Protein AF-0000000080063759 (afdb_homodimer)

Radius of gyration: 34.46 Å; Cα contacts (8 Å, |Δi|>4): 875; chains: 2; bounding box: 159×103×120 Å

Sequence (546 aa):
MVALISFLLLSTVTAIPAPISLTTRDQATPHAPSPWDAGATTQYPIHQSCNATQRRQIEAGLNETIALADHAKAHILRWGNESTIYRKYFGNRPSFEAVGAYDIVSNGDKASVLFRCDNPDGNCENEGWAGHWRGENATSETVICDLSYSTRRSLTSMCALGYTISGSETNTFWAADLLHRLFHMPPIGQNWVEHFADGYGEVIELAAGNKSTSTRDSETLQYFALEAYAYDIAAPGVGCAGEYEESQEESEDGGDDLPENCHTHEGGEVHCTMVALISFLLLSTVTAIPAPISLTTRDQATPHAPSPWDAGATTQYPIHQSCNATQRRQIEAGLNETIALADHAKAHILRWGNESTIYRKYFGNRPSFEAVGAYDIVSNGDKASVLFRCDNPDGNCENEGWAGHWRGENATSETVICDLSYSTRRSLTSMCALGYTISGSETNTFWAADLLHRLFHMPPIGQNWVEHFADGYGEVIELAAGNKSTSTRDSETLQYFALEAYAYDIAAPGV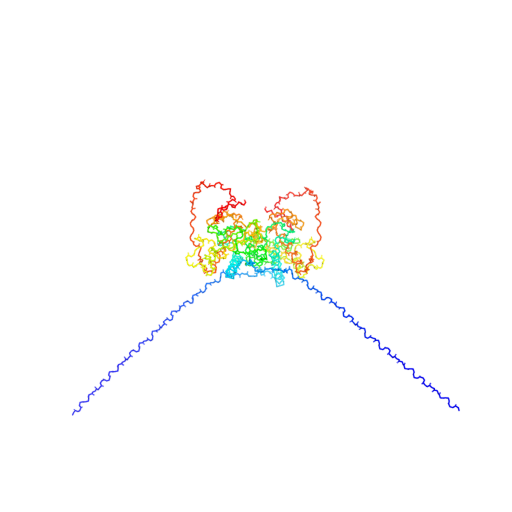GCAGEYEESQEESEDGGDDLPENCHTHEGGEVHCT

pLDDT: mean 86.19, std 22.26, range [29.95, 99.0]

InterPro domains:
  IPR024079 Metallopeptidase, catalytic domain superfamily [G3DSA:3.40.390.10] (46-230)
  IPR029482 Putative peptidase domain, HRXXH [PF13933] (8-243)
  IPR029482 Putative peptidase domain, HRXXH [cd11307] (49-226)
  IPR039124 Fungal antigen PRA1-like [PTHR39399] (3-249)

Organism: NCBI:txid656916

Secondary structure (DSSP, 8-state):
-----------------------------------TTTT---S--B-TTS-HHHHHHHHHHHHHHHHHHHHHHHHHHHHGGG-HHHHHHHTT--SHHHHHHHHHHHHS--TT-EEE-S-TTSGGGSTT--EEE-GGGSTTEEEE-HHHHHHPBPGGGTT-TT--STTS-GGGBHHHHHHHHHHHSHHHHTTTSB----HHHHHHHHHHTT-GGGGGBHHHHHHHHHHHHIIIIISTTT--------------S------TTEEE-TTS-EEE-/----------------PPP----------------TTTT---S--B-TTS-HHHHHHHHHHHHHHHHHHHHHHHHHHHHGGG-HHHHHHHTT--SHHHHHHHHHHHHS--TT-EEE-S-TTSGGGSTT--EEE-GGGSTTEEEE-HHHHHHPBPGGGTT-TT--STTS-GGGBHHHHHHHHHHHSHHHHTTTSB----HHHHHHHHHHTT-TTGGGBHHHHHHHHHHHHIIIIISTTT--------------S------TTEEE-TTS-EEE-

Structure (mmCIF, N/CA/C/O backbone):
data_AF-0000000080063759-model_v1
#
loop_
_entity.id
_entity.type
_entity.pdbx_description
1 polymer 'Major allergen Asp f 2'
#
loop_
_atom_site.group_PDB
_atom_site.id
_atom_site.type_symbol
_atom_site.label_atom_id
_atom_site.label_alt_id
_atom_site.label_comp_id
_atom_site.label_asym_id
_atom_site.label_entity_id
_atom_site.label_seq_id
_atom_site.pdbx_PDB_ins_code
_atom_site.Cartn_x
_atom_site.Cartn_y
_atom_site.Cartn_z
_atom_site.occupancy
_atom_site.B_iso_or_equiv
_atom_site.auth_seq_id
_atom_site.auth_comp_id
_atom_site.auth_asym_id
_atom_site.auth_atom_id
_atom_site.pdbx_PDB_model_num
ATOM 1 N N . MET A 1 1 ? -79.312 10.609 84.188 1 29.95 1 MET A N 1
ATOM 2 C CA . MET A 1 1 ? -79.438 10.461 82.75 1 29.95 1 MET A CA 1
ATOM 3 C C . MET A 1 1 ? -78.062 10.656 82.062 1 29.95 1 MET A C 1
ATOM 5 O O . MET A 1 1 ? -77.625 11.789 81.875 1 29.95 1 MET A O 1
ATOM 9 N N . VAL A 1 2 ? -77.062 9.805 82.438 1 39.28 2 VAL A N 1
ATOM 10 C CA . VAL A 1 2 ? -75.625 9.805 82.062 1 39.28 2 VAL A CA 1
ATOM 11 C C . VAL A 1 2 ? -75.5 9.625 80.562 1 39.28 2 VAL A C 1
ATOM 13 O O . VAL A 1 2 ? -75.938 8.641 80 1 39.28 2 VAL A O 1
ATOM 16 N N . ALA A 1 3 ? -75.375 10.734 79.812 1 36.41 3 ALA A N 1
ATOM 17 C CA . ALA A 1 3 ? -75.25 10.875 78.375 1 36.41 3 ALA A CA 1
ATOM 18 C C . ALA A 1 3 ? -74.062 10.102 77.875 1 36.41 3 ALA A C 1
ATOM 20 O O . ALA A 1 3 ? -72.938 10.312 78.312 1 36.41 3 ALA A O 1
ATOM 21 N N . LEU A 1 4 ? -74.188 8.898 77.438 1 38.56 4 LEU A N 1
ATOM 22 C CA . LEU A 1 4 ? -73.188 7.973 76.875 1 38.56 4 LEU A CA 1
ATOM 23 C C . LEU A 1 4 ? -72.625 8.531 75.562 1 38.56 4 LEU A C 1
ATOM 25 O O . LEU A 1 4 ? -73.375 8.766 74.625 1 38.56 4 LEU A O 1
ATOM 29 N N . ILE A 1 5 ? -71.625 9.445 75.625 1 39.97 5 ILE A N 1
ATOM 30 C CA . ILE A 1 5 ? -71 10.023 74.438 1 39.97 5 ILE A CA 1
ATOM 31 C C . ILE A 1 5 ? -70.312 8.922 73.625 1 39.97 5 ILE A C 1
ATOM 33 O O . ILE A 1 5 ? -69.562 8.141 74.125 1 39.97 5 ILE A O 1
ATOM 37 N N . SER A 1 6 ? -70.938 8.422 72.625 1 36.88 6 SER A N 1
ATOM 38 C CA . SER A 1 6 ? -70.5 7.434 71.625 1 36.88 6 SER A CA 1
ATOM 39 C C . SER A 1 6 ? -69.25 7.93 70.875 1 36.88 6 SER A C 1
ATOM 41 O O . SER A 1 6 ? -69.312 8.984 70.25 1 36.88 6 SER A O 1
ATOM 43 N N . PHE A 1 7 ? -68.062 7.609 71.375 1 37.66 7 PHE A N 1
ATOM 44 C CA . PHE A 1 7 ? -66.812 7.941 70.688 1 37.66 7 PHE A CA 1
ATOM 45 C C . PHE A 1 7 ? -66.75 7.262 69.312 1 37.66 7 PHE A C 1
ATOM 47 O O . PHE A 1 7 ? -66.75 6.035 69.25 1 37.66 7 PHE A O 1
ATOM 54 N N . LEU A 1 8 ? -67.312 7.883 68.312 1 36.69 8 LEU A N 1
ATOM 55 C CA . LEU A 1 8 ? -67.188 7.395 66.938 1 36.69 8 LEU A CA 1
ATOM 56 C C . LEU A 1 8 ? -65.688 7.367 66.5 1 36.69 8 LEU A C 1
ATOM 58 O O . LEU A 1 8 ? -65.062 8.398 66.5 1 36.69 8 LEU A O 1
ATOM 62 N N . LEU A 1 9 ? -65 6.234 66.625 1 37.12 9 LEU A N 1
ATOM 63 C CA . LEU A 1 9 ? -63.656 5.969 66.188 1 37.12 9 LEU A CA 1
ATOM 64 C C . LEU A 1 9 ? -63.562 6.117 64.688 1 37.12 9 LEU A C 1
ATOM 66 O O . LEU A 1 9 ? -64.25 5.418 63.938 1 37.12 9 LEU A O 1
ATOM 70 N N . LEU A 1 10 ? -63.344 7.324 64.188 1 40.62 10 LEU A N 1
ATOM 71 C CA . LEU A 1 10 ? -63.062 7.551 62.75 1 40.62 10 LEU A CA 1
ATOM 72 C C . LEU A 1 10 ? -61.812 6.781 62.312 1 40.62 10 LEU A C 1
ATOM 74 O O . LEU A 1 10 ? -60.719 7.004 62.844 1 40.62 10 LEU A O 1
ATOM 78 N N . SER A 1 11 ? -61.938 5.543 61.844 1 39.09 11 SER A N 1
ATOM 79 C CA . SER A 1 11 ? -60.875 4.746 61.219 1 39.09 11 SER A CA 1
ATOM 80 C C . SER A 1 11 ? -60.281 5.453 60 1 39.09 11 SER A C 1
ATOM 82 O O . SER A 1 11 ? -61 5.75 59.031 1 39.09 11 SER A O 1
ATOM 84 N N . THR A 1 12 ? -59.375 6.371 60.188 1 39.91 12 THR A N 1
ATOM 85 C CA . THR A 1 12 ? -58.688 6.984 59.031 1 39.91 12 THR A CA 1
ATOM 86 C C . THR A 1 12 ? -57.969 5.922 58.188 1 39.91 12 THR A C 1
ATOM 88 O O . THR A 1 12 ? -57.188 5.129 58.719 1 39.91 12 THR A O 1
ATOM 91 N N . VAL A 1 13 ? -58.656 5.305 57.25 1 45.25 13 VAL A N 1
ATOM 92 C CA . VAL A 1 13 ? -58.062 4.422 56.25 1 45.25 13 VAL A CA 1
ATOM 93 C C . VAL A 1 13 ? -56.906 5.148 55.562 1 45.25 13 VAL A C 1
ATOM 95 O O . VAL A 1 13 ? -57.094 6.184 54.938 1 45.25 13 VAL A O 1
ATOM 98 N N . THR A 1 14 ? -55.688 5.086 56.062 1 41.91 14 THR A N 1
ATOM 99 C CA . THR A 1 14 ? -54.5 5.57 55.375 1 41.91 14 THR A CA 1
ATOM 100 C C . THR A 1 14 ? -54.344 4.906 54 1 41.91 14 THR A C 1
ATOM 102 O O . THR A 1 14 ? -54.312 3.678 53.906 1 41.91 14 THR A O 1
ATOM 105 N N . ALA A 1 15 ? -54.906 5.508 52.938 1 46.16 15 ALA A N 1
ATOM 106 C CA . ALA A 1 15 ? -54.656 5.062 51.562 1 46.16 15 ALA A CA 1
ATOM 107 C C . ALA A 1 15 ? -53.156 4.965 51.281 1 46.16 15 ALA A C 1
ATOM 109 O O . ALA A 1 15 ? -52.438 5.949 51.406 1 46.16 15 ALA A O 1
ATOM 110 N N . ILE A 1 16 ? -52.562 3.775 51.562 1 47.28 16 ILE A N 1
ATOM 111 C CA . ILE A 1 16 ? -51.188 3.533 51.125 1 47.28 16 ILE A CA 1
ATOM 112 C C . ILE A 1 16 ? -51.094 3.742 49.594 1 47.28 16 ILE A C 1
ATOM 114 O O . ILE A 1 16 ? -51.844 3.146 48.844 1 47.28 16 ILE A O 1
ATOM 118 N N . PRO A 1 17 ? -50.625 4.93 49.188 1 42.19 17 PRO A N 1
ATOM 119 C CA . PRO A 1 17 ? -50.5 5.086 47.75 1 42.19 17 PRO A CA 1
ATOM 120 C C . PRO A 1 17 ? -49.812 3.898 47.094 1 42.19 17 PRO A C 1
ATOM 122 O O . PRO A 1 17 ? -49 3.223 47.688 1 42.19 17 PRO A O 1
ATOM 125 N N . ALA A 1 18 ? -50.438 3.246 46.094 1 48.91 18 ALA A N 1
ATOM 126 C CA . ALA A 1 18 ? -49.906 2.164 45.25 1 48.91 18 ALA A CA 1
ATOM 127 C C . ALA A 1 18 ? -48.5 2.49 44.781 1 48.91 18 ALA A C 1
ATOM 129 O O . ALA A 1 18 ? -48.156 3.658 44.562 1 48.91 18 ALA A O 1
ATOM 130 N N . PRO A 1 19 ? -47.656 1.545 45.031 1 46.75 19 PRO A N 1
ATOM 131 C CA . PRO A 1 19 ? -46.312 1.806 44.562 1 46.75 19 PRO A CA 1
ATOM 132 C C . PRO A 1 19 ? -46.281 2.256 43.094 1 46.75 19 PRO A C 1
ATOM 134 O O . PRO A 1 19 ? -47.156 1.877 42.312 1 46.75 19 PRO A O 1
ATOM 137 N N . ILE A 1 20 ? -45.844 3.502 42.812 1 49.44 20 ILE A N 1
ATOM 138 C CA . ILE A 1 20 ? -45.562 3.947 41.438 1 49.44 20 ILE A CA 1
ATOM 139 C C . ILE A 1 20 ? -44.719 2.887 40.719 1 49.44 20 ILE A C 1
ATOM 141 O O . ILE A 1 20 ? -43.656 2.479 41.188 1 49.44 20 ILE A O 1
ATOM 145 N N . SER A 1 21 ? -45.406 1.948 40.031 1 41.62 21 SER A N 1
ATOM 146 C CA . SER A 1 21 ? -44.594 1.107 39.156 1 41.62 21 SER A CA 1
ATOM 147 C C . SER A 1 21 ? -43.625 1.94 38.312 1 41.62 21 SER A C 1
ATOM 149 O O . SER A 1 21 ? -44.062 2.766 37.5 1 41.62 21 SER A O 1
ATOM 151 N N . LEU A 1 22 ? -42.469 2.191 38.875 1 40.12 22 LEU A N 1
ATOM 152 C CA . LEU A 1 22 ? -41.438 2.691 37.938 1 40.12 22 LEU A CA 1
ATOM 153 C C . LEU A 1 22 ? -41.406 1.855 36.688 1 40.12 22 LEU A C 1
ATOM 155 O O . LEU A 1 22 ? -41.031 0.676 36.719 1 40.12 22 LEU A O 1
ATOM 159 N N . THR A 1 23 ? -42.344 2.07 35.781 1 41.75 23 THR A N 1
ATOM 160 C CA . THR A 1 23 ? -42.062 1.49 34.469 1 41.75 23 THR A CA 1
ATOM 161 C C . THR A 1 23 ? -40.594 1.681 34.094 1 41.75 23 THR A C 1
ATOM 163 O O . THR A 1 23 ? -40.125 2.812 34 1 41.75 23 THR A O 1
ATOM 166 N N . THR A 1 24 ? -39.812 0.772 34.5 1 43.12 24 THR A N 1
ATOM 167 C CA . THR A 1 24 ? -38.469 0.786 33.938 1 43.12 24 THR A CA 1
ATOM 168 C C . THR A 1 24 ? -38.531 1.05 32.438 1 43.12 24 THR A C 1
ATOM 170 O O . THR A 1 24 ? -39.125 0.282 31.688 1 43.12 24 THR A O 1
ATOM 173 N N . ARG A 1 25 ? -38.625 2.408 32.094 1 41.72 25 ARG A N 1
ATOM 174 C CA . ARG A 1 25 ? -38.312 2.658 30.688 1 41.72 25 ARG A CA 1
ATOM 175 C C . ARG A 1 25 ? -37.25 1.708 30.188 1 41.72 25 ARG A C 1
ATOM 177 O O . ARG A 1 25 ? -36.188 1.596 30.781 1 41.72 25 ARG A O 1
ATOM 184 N N . ASP A 1 26 ? -37.656 0.622 29.641 1 39.09 26 ASP A N 1
ATOM 185 C CA . ASP A 1 26 ? -36.688 -0.112 28.844 1 39.09 26 ASP A CA 1
ATOM 186 C C . ASP A 1 26 ? -35.75 0.844 28.125 1 39.09 26 ASP A C 1
ATOM 188 O O . ASP A 1 26 ? -36.156 1.519 27.172 1 39.09 26 ASP A O 1
ATOM 192 N N . GLN A 1 27 ? -34.969 1.66 28.844 1 34.31 27 GLN A N 1
ATOM 193 C CA . GLN A 1 27 ? -33.938 2.334 28.094 1 34.31 27 GLN A CA 1
ATOM 194 C C . GLN A 1 27 ? -33.312 1.403 27.047 1 34.31 27 GLN A C 1
ATOM 196 O O . GLN A 1 27 ? -32.688 0.394 27.406 1 34.31 27 GLN A O 1
ATOM 201 N N . ALA A 1 28 ? -33.938 1.3 25.859 1 40.88 28 ALA A N 1
ATOM 202 C CA . ALA A 1 28 ? -33.25 0.653 24.75 1 40.88 28 ALA A CA 1
ATOM 203 C C . ALA A 1 28 ? -31.75 0.845 24.844 1 40.88 28 ALA A C 1
ATOM 205 O O . ALA A 1 28 ? -31.266 1.964 25.047 1 40.88 28 ALA A O 1
ATOM 206 N N . THR A 1 29 ? -30.969 -0.003 25.422 1 45.34 29 THR A N 1
ATOM 207 C CA . THR A 1 29 ? -29.516 0.016 25.312 1 45.34 29 THR A CA 1
ATOM 208 C C . THR A 1 29 ? -29.078 0.725 24.047 1 45.34 29 THR A C 1
ATOM 210 O O . THR A 1 29 ? -29.516 0.372 22.953 1 45.34 29 THR A O 1
ATOM 213 N N . PRO A 1 30 ? -28.594 1.956 24.094 1 50.44 30 PRO A N 1
ATOM 214 C CA . PRO A 1 30 ? -28.047 2.553 22.875 1 50.44 30 PRO A CA 1
ATOM 215 C C . PRO A 1 30 ? -27.344 1.532 21.984 1 50.44 30 PRO A C 1
ATOM 217 O O . PRO A 1 30 ? -26.531 0.744 22.469 1 50.44 30 PRO A O 1
ATOM 220 N N . HIS A 1 31 ? -27.938 0.863 21.156 1 52 31 HIS A N 1
ATOM 221 C CA . HIS A 1 31 ? -27.328 -0.033 20.188 1 52 31 HIS A CA 1
ATOM 222 C C . HIS A 1 31 ? -25.969 0.487 19.734 1 52 31 HIS A C 1
ATOM 224 O O . HIS A 1 31 ? -25.875 1.608 19.234 1 52 31 HIS A O 1
ATOM 230 N N . ALA A 1 32 ? -24.906 0.112 20.422 1 60.66 32 ALA A N 1
ATOM 231 C CA . ALA A 1 32 ? -23.547 0.45 19.969 1 60.66 32 ALA A CA 1
ATOM 232 C C . ALA A 1 32 ? -23.438 0.323 18.453 1 60.66 32 ALA A C 1
ATOM 234 O O . ALA A 1 32 ? -23.875 -0.667 17.859 1 60.66 32 ALA A O 1
ATOM 235 N N . PRO A 1 33 ? -23.078 1.438 17.859 1 75.62 33 PRO A N 1
ATOM 236 C CA . PRO A 1 33 ? -22.938 1.385 16.406 1 75.62 33 PRO A CA 1
ATOM 237 C C . PRO A 1 33 ? -22.062 0.215 15.945 1 75.62 33 PRO A C 1
ATOM 239 O O . PRO A 1 33 ? -21.156 -0.206 16.672 1 75.62 33 PRO A O 1
ATOM 242 N N . SER A 1 34 ? -22.578 -0.552 15.039 1 86.25 34 SER A N 1
ATOM 243 C CA . SER A 1 34 ? -21.812 -1.637 14.422 1 86.25 34 SER A CA 1
ATOM 244 C C . SER A 1 34 ? -20.406 -1.185 14.047 1 86.25 34 SER A C 1
ATOM 246 O O . SER A 1 34 ? -20.203 -0.037 13.641 1 86.25 34 SER A O 1
ATOM 248 N N . PRO A 1 35 ? -19.438 -2.074 14.25 1 94.25 35 PRO A N 1
ATOM 249 C CA . PRO A 1 35 ? -18.078 -1.719 13.836 1 94.25 35 PRO A CA 1
ATOM 250 C C . PRO A 1 35 ? -18.016 -1.27 12.375 1 94.25 35 PRO A C 1
ATOM 252 O O . PRO A 1 35 ? -18.797 -1.732 11.547 1 94.25 35 PRO A O 1
ATOM 255 N N . TRP A 1 36 ? -17.141 -0.378 12.133 1 95.56 36 TRP A N 1
ATOM 256 C CA . TRP A 1 36 ? -17.047 0.241 10.82 1 95.56 36 TRP A CA 1
ATOM 257 C C . TRP A 1 36 ? -16.75 -0.801 9.742 1 95.56 36 TRP A C 1
ATOM 259 O O . TRP A 1 36 ? -17.109 -0.616 8.578 1 95.56 36 TRP A O 1
ATOM 269 N N . ASP A 1 37 ? -16.156 -1.919 10.117 1 95.44 37 ASP A N 1
ATOM 270 C CA . ASP A 1 37 ? -15.727 -2.934 9.156 1 95.44 37 ASP A CA 1
ATOM 271 C C . ASP A 1 37 ? -16.594 -4.184 9.258 1 95.44 37 ASP A C 1
ATOM 273 O O . ASP A 1 37 ? -16.172 -5.273 8.867 1 95.44 37 ASP A O 1
ATOM 277 N N . ALA A 1 38 ? -17.734 -4.055 9.75 1 95.5 38 ALA A N 1
ATOM 278 C CA . ALA A 1 38 ? -18.641 -5.191 9.914 1 95.5 38 ALA A CA 1
ATOM 279 C C . ALA A 1 38 ? -18.797 -5.957 8.602 1 95.5 38 ALA A C 1
ATOM 281 O O . ALA A 1 38 ? -18.938 -5.352 7.535 1 95.5 38 ALA A O 1
ATOM 282 N N . GLY A 1 39 ? -18.672 -7.359 8.758 1 95.94 39 GLY A N 1
ATOM 283 C CA . GLY A 1 39 ? -18.875 -8.211 7.598 1 95.94 39 GLY A CA 1
ATOM 284 C C . GLY A 1 39 ? -17.594 -8.508 6.844 1 95.94 39 GLY A C 1
ATOM 285 O O . GLY A 1 39 ? -17.609 -9.219 5.84 1 95.94 39 GLY A O 1
ATOM 286 N N . ALA A 1 40 ? -16.5 -7.988 7.305 1 96.94 40 ALA A N 1
ATOM 287 C CA . ALA A 1 40 ? -15.211 -8.219 6.648 1 96.94 40 ALA A CA 1
ATOM 288 C C . ALA A 1 40 ? -14.883 -9.711 6.59 1 96.94 40 ALA A C 1
ATOM 290 O O . ALA A 1 40 ? -15.125 -10.445 7.551 1 96.94 40 ALA A O 1
ATOM 291 N N . THR A 1 41 ? -14.391 -10.148 5.473 1 98.06 41 THR A N 1
ATOM 292 C CA . THR A 1 41 ? -13.938 -11.523 5.25 1 98.06 41 THR A CA 1
ATOM 293 C C . THR A 1 41 ? -12.414 -11.586 5.195 1 98.06 41 THR A C 1
ATOM 295 O O . THR A 1 41 ? -11.781 -10.852 4.426 1 98.06 41 THR A O 1
ATOM 298 N N . THR A 1 42 ? -11.805 -12.477 5.949 1 97.25 42 THR A N 1
ATOM 299 C CA . THR A 1 42 ? -10.352 -12.445 6.094 1 97.25 42 THR A CA 1
ATOM 300 C C . THR A 1 42 ? -9.719 -13.68 5.445 1 97.25 42 THR A C 1
ATOM 302 O O . THR A 1 42 ? -8.492 -13.773 5.344 1 97.25 42 THR A O 1
ATOM 305 N N . GLN A 1 43 ? -10.586 -14.625 4.984 1 98.19 43 GLN A N 1
ATOM 306 C CA . GLN A 1 43 ? -10.094 -15.797 4.266 1 98.19 43 GLN A CA 1
ATOM 307 C C . GLN A 1 43 ? -10.672 -15.859 2.854 1 98.19 43 GLN A C 1
ATOM 309 O O . GLN A 1 43 ? -11.859 -15.594 2.652 1 98.19 43 GLN A O 1
ATOM 314 N N . TYR A 1 44 ? -9.812 -16.188 1.927 1 98.88 44 TYR A N 1
ATOM 315 C CA . TYR A 1 44 ? -10.305 -16.297 0.558 1 98.88 44 TYR A CA 1
ATOM 316 C C . TYR A 1 44 ? -11.281 -17.469 0.425 1 98.88 44 TYR A C 1
ATOM 318 O O . TYR A 1 44 ? -10.992 -18.578 0.863 1 98.88 44 TYR A O 1
ATOM 326 N N . PRO A 1 45 ? -12.367 -17.25 -0.209 1 98.88 45 PRO A N 1
ATOM 327 C CA . PRO A 1 45 ? -13.391 -18.297 -0.324 1 98.88 45 PRO A CA 1
ATOM 328 C C . PRO A 1 45 ? -13.023 -19.375 -1.336 1 98.88 45 PRO A C 1
ATOM 330 O O . PRO A 1 45 ? -12.43 -19.078 -2.373 1 98.88 45 PRO A O 1
ATOM 333 N N . ILE A 1 46 ? -13.375 -20.547 -1.03 1 98.94 46 ILE A N 1
ATOM 334 C CA . ILE A 1 46 ? -13.164 -21.719 -1.879 1 98.94 46 ILE A CA 1
ATOM 335 C C . ILE A 1 46 ? -14.508 -22.406 -2.143 1 98.94 46 ILE A C 1
ATOM 337 O O . ILE A 1 46 ? -15.242 -22.719 -1.205 1 98.94 46 ILE A O 1
ATOM 341 N N . HIS A 1 47 ? -14.797 -22.609 -3.35 1 98.88 47 HIS A N 1
ATOM 342 C CA . HIS A 1 47 ? -16.062 -23.156 -3.807 1 98.88 47 HIS A CA 1
ATOM 343 C C . HIS A 1 47 ? -16.266 -24.578 -3.293 1 98.88 47 HIS A C 1
ATOM 345 O O . HIS A 1 47 ? -15.297 -25.312 -3.109 1 98.88 47 HIS A O 1
ATOM 351 N N . GLN A 1 48 ? -17.453 -25.016 -3.191 1 98.75 48 GLN A N 1
ATOM 352 C CA . GLN A 1 48 ? -17.812 -26.328 -2.646 1 98.75 48 GLN A CA 1
ATOM 353 C C . GLN A 1 48 ? -17.406 -27.453 -3.586 1 98.75 48 GLN A C 1
ATOM 355 O O . GLN A 1 48 ? -17.391 -28.625 -3.199 1 98.75 48 GLN A O 1
ATOM 360 N N . SER A 1 49 ? -17.062 -27.141 -4.801 1 98.88 49 SER A N 1
ATOM 361 C CA . SER A 1 49 ? -16.625 -28.141 -5.758 1 98.88 49 SER A CA 1
ATOM 362 C C . SER A 1 49 ? -15.25 -28.703 -5.391 1 98.88 49 SER A C 1
ATOM 364 O O . SER A 1 49 ? -14.812 -29.703 -5.945 1 98.88 49 SER A O 1
ATOM 366 N N . CYS A 1 50 ? -14.547 -28.047 -4.527 1 98.88 50 CYS A N 1
ATOM 367 C CA . CYS A 1 50 ? -13.25 -28.547 -4.07 1 98.88 50 CYS A CA 1
ATOM 368 C C . CYS A 1 50 ? -13.43 -29.594 -2.965 1 98.88 50 CYS A C 1
ATOM 370 O O . CYS A 1 50 ? -14.039 -29.312 -1.934 1 98.88 50 CYS A O 1
ATOM 372 N N . ASN A 1 51 ? -12.859 -30.781 -3.225 1 98.62 51 ASN A N 1
ATOM 373 C CA . ASN A 1 51 ? -12.922 -31.766 -2.148 1 98.62 51 ASN A CA 1
ATOM 374 C C . ASN A 1 51 ? -11.984 -31.391 -0.999 1 98.62 51 ASN A C 1
ATOM 376 O O . ASN A 1 51 ? -11.289 -30.375 -1.058 1 98.62 51 ASN A O 1
ATOM 380 N N . ALA A 1 52 ? -11.969 -32.219 -0.008 1 98.5 52 ALA A N 1
ATOM 381 C CA . ALA A 1 52 ? -11.258 -31.859 1.22 1 98.5 52 ALA A CA 1
ATOM 382 C C . ALA A 1 52 ? -9.766 -31.703 0.966 1 98.5 52 ALA A C 1
ATOM 384 O O . ALA A 1 52 ? -9.125 -30.797 1.503 1 98.5 52 ALA A O 1
ATOM 385 N N . THR A 1 53 ? -9.203 -32.594 0.204 1 98.56 53 THR A N 1
ATOM 386 C CA . THR A 1 53 ? -7.777 -32.562 -0.088 1 98.56 53 THR A CA 1
ATOM 387 C C . THR A 1 53 ? -7.422 -31.344 -0.943 1 98.56 53 THR A C 1
ATOM 389 O O . THR A 1 53 ? -6.445 -30.641 -0.665 1 98.56 53 THR A O 1
ATOM 392 N N . GLN A 1 54 ? -8.234 -31.078 -1.982 1 98.75 54 GLN A N 1
ATOM 393 C CA . GLN A 1 54 ? -8.047 -29.891 -2.811 1 98.75 54 GLN A CA 1
ATOM 394 C C . GLN A 1 54 ? -8.133 -28.609 -1.976 1 98.75 54 GLN A C 1
ATOM 396 O O . GLN A 1 54 ? -7.27 -27.734 -2.084 1 98.75 54 GLN A O 1
ATOM 401 N N . ARG A 1 55 ? -9.133 -28.578 -1.127 1 98.75 55 ARG A N 1
ATOM 402 C CA . ARG A 1 55 ? -9.352 -27.406 -0.279 1 98.75 55 ARG A CA 1
ATOM 403 C C . ARG A 1 55 ? -8.148 -27.156 0.629 1 98.75 55 ARG A C 1
ATOM 405 O O . ARG A 1 55 ? -7.691 -26.016 0.77 1 98.75 55 ARG A O 1
ATOM 412 N N . ARG A 1 56 ? -7.637 -28.172 1.239 1 98.62 56 ARG A N 1
ATOM 413 C CA . ARG A 1 56 ? -6.488 -28.031 2.127 1 98.62 56 ARG A CA 1
ATOM 414 C C . ARG A 1 56 ? -5.277 -27.484 1.376 1 98.62 56 ARG A C 1
ATOM 416 O O . ARG A 1 56 ? -4.559 -26.625 1.892 1 98.62 56 ARG A O 1
ATOM 423 N N . GLN A 1 57 ? -5.039 -28 0.174 1 98.81 57 GLN A N 1
ATOM 424 C CA . GLN A 1 57 ? -3.896 -27.531 -0.608 1 98.81 57 GLN A CA 1
ATOM 425 C C . GLN A 1 57 ? -4.082 -26.078 -1.05 1 98.81 57 GLN A C 1
ATOM 427 O O . GLN A 1 57 ? -3.148 -25.281 -0.98 1 98.81 57 GLN A O 1
ATOM 432 N N . ILE A 1 58 ? -5.324 -25.75 -1.449 1 98.94 58 ILE A N 1
ATOM 433 C CA . ILE A 1 58 ? -5.598 -24.391 -1.871 1 98.94 58 ILE A CA 1
ATOM 434 C C . ILE A 1 58 ? -5.477 -23.438 -0.676 1 98.94 58 ILE A C 1
ATOM 436 O O . ILE A 1 58 ? -4.883 -22.375 -0.783 1 98.94 58 ILE A O 1
ATOM 440 N N . GLU A 1 59 ? -5.988 -23.844 0.45 1 98.88 59 GLU A N 1
ATOM 441 C CA . GLU A 1 59 ? -5.895 -23.031 1.657 1 98.88 59 GLU A CA 1
ATOM 442 C C . GLU A 1 59 ? -4.441 -22.781 2.053 1 98.88 59 GLU A C 1
ATOM 444 O O . GLU A 1 59 ? -4.051 -21.656 2.369 1 98.88 59 GLU A O 1
ATOM 449 N N . ALA A 1 60 ? -3.676 -23.875 2.053 1 98.81 60 ALA A N 1
ATOM 450 C CA . ALA A 1 60 ? -2.254 -23.75 2.359 1 98.81 60 ALA A CA 1
ATOM 451 C C . ALA A 1 60 ? -1.561 -22.844 1.349 1 98.81 60 ALA A C 1
ATOM 453 O O . ALA A 1 60 ? -0.747 -21.984 1.723 1 98.81 60 ALA A O 1
ATOM 454 N N . GLY A 1 61 ? -1.896 -23.016 0.092 1 98.88 61 GLY A N 1
ATOM 455 C CA . GLY A 1 61 ? -1.352 -22.156 -0.952 1 98.88 61 GLY A CA 1
ATOM 456 C C . GLY A 1 61 ? -1.71 -20.688 -0.774 1 98.88 61 GLY A C 1
ATOM 457 O O . GLY A 1 61 ? -0.861 -19.812 -0.941 1 98.88 61 GLY A O 1
ATOM 458 N N . LEU A 1 62 ? -2.963 -20.453 -0.446 1 98.94 62 LEU A N 1
ATOM 459 C CA . LEU A 1 62 ? -3.424 -19.078 -0.236 1 98.94 62 LEU A CA 1
ATOM 460 C C . LEU A 1 62 ? -2.752 -18.469 0.985 1 98.94 62 LEU A C 1
ATOM 462 O O . LEU A 1 62 ? -2.41 -17.281 0.977 1 98.94 62 LEU A O 1
ATOM 466 N N . ASN A 1 63 ? -2.559 -19.25 2.023 1 98.88 63 ASN A N 1
ATOM 467 C CA . ASN A 1 63 ? -1.812 -18.75 3.176 1 98.88 63 ASN A CA 1
ATOM 468 C C . ASN A 1 63 ? -0.379 -18.391 2.801 1 98.88 63 ASN A C 1
ATOM 470 O O . ASN A 1 63 ? 0.146 -17.375 3.252 1 98.88 63 ASN A O 1
ATOM 474 N N . GLU A 1 64 ? 0.241 -19.203 1.975 1 98.94 64 GLU A N 1
ATOM 475 C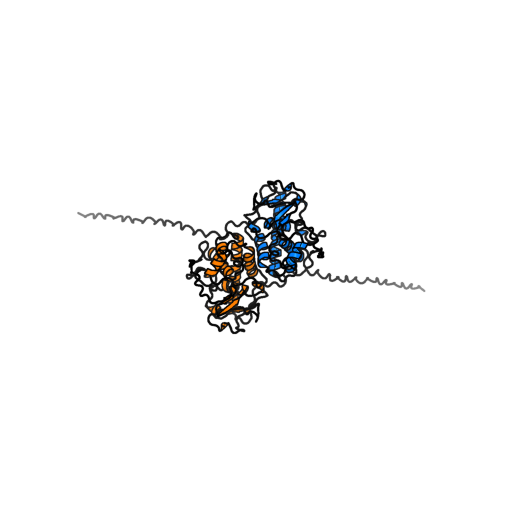 CA . GLU A 1 64 ? 1.59 -18.906 1.502 1 98.94 64 GLU A CA 1
ATOM 476 C C . GLU A 1 64 ? 1.598 -17.703 0.568 1 98.94 64 GLU A C 1
ATOM 478 O O . GLU A 1 64 ? 2.564 -16.938 0.542 1 98.94 64 GLU A O 1
ATOM 483 N N . THR A 1 65 ? 0.518 -17.516 -0.186 1 98.94 65 THR A N 1
ATOM 484 C CA . THR A 1 65 ? 0.373 -16.328 -1.025 1 98.94 65 THR A CA 1
ATOM 485 C C . THR A 1 65 ? 0.35 -15.07 -0.175 1 98.94 65 THR A C 1
ATOM 487 O O . THR A 1 65 ? 1.039 -14.094 -0.484 1 98.94 65 THR A O 1
ATOM 490 N N . ILE A 1 66 ? -0.392 -15.109 0.873 1 98.94 66 ILE A N 1
ATOM 491 C CA . ILE A 1 66 ? -0.473 -13.984 1.795 1 98.94 66 ILE A CA 1
ATOM 492 C C . ILE A 1 66 ? 0.896 -13.734 2.422 1 98.94 66 ILE A C 1
ATOM 494 O O . ILE A 1 66 ? 1.346 -12.586 2.506 1 98.94 66 ILE A O 1
ATOM 498 N N . ALA A 1 67 ? 1.566 -14.766 2.826 1 98.88 67 ALA A N 1
ATOM 499 C CA . ALA A 1 67 ? 2.898 -14.625 3.408 1 98.88 67 ALA A CA 1
ATOM 500 C C . ALA A 1 67 ? 3.875 -14.016 2.402 1 98.88 67 ALA A C 1
ATOM 502 O O . ALA A 1 67 ? 4.68 -13.148 2.754 1 98.88 67 ALA A O 1
ATOM 503 N N . LEU A 1 68 ? 3.818 -14.492 1.214 1 98.94 68 LEU A N 1
ATOM 504 C CA . LEU A 1 68 ? 4.68 -14 0.146 1 98.94 68 LEU A CA 1
ATOM 505 C C . LEU A 1 68 ? 4.422 -12.516 -0.119 1 98.94 68 LEU A C 1
ATOM 507 O O . LEU A 1 68 ? 5.363 -11.727 -0.193 1 98.94 68 LEU A O 1
ATOM 511 N N . ALA A 1 69 ? 3.164 -12.141 -0.258 1 98.94 69 ALA A N 1
ATOM 512 C CA . ALA A 1 69 ? 2.775 -10.758 -0.5 1 98.94 69 ALA A CA 1
ATOM 513 C C . ALA A 1 69 ? 3.152 -9.867 0.682 1 98.94 69 ALA A C 1
ATOM 515 O O . ALA A 1 69 ? 3.666 -8.758 0.496 1 98.94 69 ALA A O 1
ATOM 516 N N . ASP A 1 70 ? 2.91 -10.367 1.887 1 98.88 70 ASP A N 1
ATOM 517 C CA . ASP A 1 70 ? 3.252 -9.617 3.094 1 98.88 70 ASP A CA 1
ATOM 518 C C . ASP A 1 70 ? 4.75 -9.336 3.154 1 98.88 70 ASP A C 1
ATOM 520 O O . ASP A 1 70 ? 5.164 -8.227 3.516 1 98.88 70 ASP A O 1
ATOM 524 N N . HIS A 1 71 ? 5.461 -10.312 2.824 1 98.88 71 HIS A N 1
ATOM 525 C CA . HIS A 1 71 ? 6.902 -10.109 2.902 1 98.88 71 HIS A CA 1
ATOM 526 C C . HIS A 1 71 ? 7.387 -9.156 1.812 1 98.88 71 HIS A C 1
ATOM 528 O O . HIS A 1 71 ? 8.273 -8.336 2.047 1 98.88 71 HIS A O 1
ATOM 534 N N . ALA A 1 72 ? 6.902 -9.336 0.614 1 98.94 72 ALA A N 1
ATOM 535 C CA . ALA A 1 72 ? 7.254 -8.422 -0.466 1 98.94 72 ALA A CA 1
ATOM 536 C C . ALA A 1 72 ? 7 -6.973 -0.058 1 98.94 72 ALA A C 1
ATOM 538 O O . ALA A 1 72 ? 7.871 -6.113 -0.221 1 98.94 72 ALA A O 1
ATOM 539 N N . LYS A 1 73 ? 5.855 -6.738 0.48 1 98.94 73 LYS A N 1
ATOM 540 C CA . LYS A 1 73 ? 5.492 -5.418 0.985 1 98.94 73 LYS A CA 1
ATOM 541 C C . LYS A 1 73 ? 6.453 -4.965 2.08 1 98.94 73 LYS A C 1
ATOM 543 O O . LYS A 1 73 ? 6.957 -3.84 2.043 1 98.94 73 LYS A O 1
ATOM 548 N N . ALA A 1 74 ? 6.703 -5.816 2.992 1 98.81 74 ALA A N 1
ATOM 549 C CA . ALA A 1 74 ? 7.578 -5.48 4.109 1 98.81 74 ALA A CA 1
ATOM 550 C C . ALA A 1 74 ? 8.977 -5.121 3.621 1 98.81 74 ALA A C 1
ATOM 552 O O . ALA A 1 74 ? 9.617 -4.215 4.164 1 98.81 74 ALA A O 1
ATOM 553 N N . HIS A 1 75 ? 9.461 -5.871 2.641 1 98.88 75 HIS A N 1
ATOM 554 C CA . HIS A 1 75 ? 10.766 -5.57 2.07 1 98.88 75 HIS A CA 1
ATOM 555 C C . HIS A 1 75 ? 10.812 -4.156 1.504 1 98.88 75 HIS A C 1
ATOM 557 O O . HIS A 1 75 ? 11.766 -3.414 1.742 1 98.88 75 HIS A O 1
ATOM 563 N N . ILE A 1 76 ? 9.797 -3.787 0.784 1 98.88 76 ILE A N 1
ATOM 564 C CA . ILE A 1 76 ? 9.742 -2.451 0.201 1 98.88 76 ILE A CA 1
ATOM 565 C C . ILE A 1 76 ? 9.664 -1.406 1.312 1 98.88 76 ILE A C 1
ATOM 567 O O . ILE A 1 76 ? 10.344 -0.382 1.259 1 98.88 76 ILE A O 1
ATOM 571 N N . LEU A 1 77 ? 8.852 -1.646 2.303 1 98.81 77 LEU A N 1
ATOM 572 C CA . LEU A 1 77 ? 8.664 -0.693 3.391 1 98.81 77 LEU A CA 1
ATOM 573 C C . LEU A 1 77 ? 9.961 -0.491 4.172 1 98.81 77 LEU A C 1
ATOM 575 O O . LEU A 1 77 ? 10.242 0.613 4.641 1 98.81 77 LEU A O 1
ATOM 579 N N . ARG A 1 78 ? 10.758 -1.53 4.227 1 98.5 78 ARG A N 1
ATOM 580 C CA . ARG A 1 78 ? 12.008 -1.472 4.98 1 98.5 78 ARG A CA 1
ATOM 581 C C . ARG A 1 78 ? 13.094 -0.762 4.18 1 98.5 78 ARG A C 1
ATOM 583 O O . ARG A 1 78 ? 13.844 0.048 4.73 1 98.5 78 ARG A O 1
ATOM 590 N N . TRP A 1 79 ? 13.195 -1.088 2.859 1 97.5 79 TRP A N 1
ATOM 591 C CA . TRP A 1 79 ? 14.391 -0.708 2.111 1 97.5 79 TRP A CA 1
ATOM 592 C C . TRP A 1 79 ? 14.055 0.32 1.036 1 97.5 79 TRP A C 1
ATOM 594 O O . TRP A 1 79 ? 14.953 0.898 0.418 1 97.5 79 TRP A O 1
ATOM 604 N N . GLY A 1 80 ? 12.766 0.512 0.812 1 95.25 80 GLY A N 1
ATOM 605 C CA . GLY A 1 80 ? 12.32 1.538 -0.118 1 95.25 80 GLY A CA 1
ATOM 606 C C . GLY A 1 80 ? 12.609 1.197 -1.567 1 95.25 80 GLY A C 1
ATOM 607 O O . GLY A 1 80 ? 12.898 0.043 -1.894 1 95.25 80 GLY A O 1
ATOM 608 N N . ASN A 1 81 ? 12.438 2.227 -2.395 1 93.62 81 ASN A N 1
ATOM 609 C CA . ASN A 1 81 ? 12.648 2.023 -3.822 1 93.62 81 ASN A CA 1
ATOM 610 C C . ASN A 1 81 ? 14.125 2.16 -4.195 1 93.62 81 ASN A C 1
ATOM 612 O O . ASN A 1 81 ? 14.461 2.238 -5.375 1 93.62 81 ASN A O 1
ATOM 616 N N . GLU A 1 82 ? 14.961 2.143 -3.162 1 90 82 GLU A N 1
ATOM 617 C CA . GLU A 1 82 ? 16.406 2.139 -3.396 1 90 82 GLU A CA 1
ATOM 618 C C . GLU A 1 82 ? 16.984 0.743 -3.209 1 90 82 GLU A C 1
ATOM 620 O O . GLU A 1 82 ? 18.156 0.513 -3.498 1 90 82 GLU A O 1
ATOM 625 N N . SER A 1 83 ? 16.172 -0.169 -2.73 1 93.56 83 SER A N 1
ATOM 626 C CA . SER A 1 83 ? 16.578 -1.571 -2.648 1 93.56 83 SER A CA 1
ATOM 627 C C . SER A 1 83 ? 17.078 -2.084 -3.992 1 93.56 83 SER A C 1
ATOM 629 O O . SER A 1 83 ? 16.484 -1.79 -5.035 1 93.56 83 SER A O 1
ATOM 631 N N . THR A 1 84 ? 18.141 -2.881 -3.926 1 96.69 84 THR A N 1
ATOM 632 C CA . THR A 1 84 ? 18.672 -3.484 -5.141 1 96.69 84 THR A CA 1
ATOM 633 C C . THR A 1 84 ? 17.641 -4.402 -5.789 1 96.69 84 THR A C 1
ATOM 635 O O . THR A 1 84 ? 17.5 -4.414 -7.016 1 96.69 84 THR A O 1
ATOM 638 N N . ILE A 1 85 ? 16.922 -5.129 -4.949 1 98.44 85 ILE A N 1
ATOM 639 C CA . ILE A 1 85 ? 15.914 -6.031 -5.492 1 98.44 85 ILE A CA 1
ATOM 640 C C . ILE A 1 85 ? 14.766 -5.227 -6.09 1 98.44 85 ILE A C 1
ATOM 642 O O . ILE A 1 85 ? 14.258 -5.559 -7.164 1 98.44 85 ILE A O 1
ATOM 646 N N . TYR A 1 86 ? 14.352 -4.141 -5.445 1 98.75 86 TYR A N 1
ATOM 647 C CA . TYR A 1 86 ? 13.281 -3.307 -5.984 1 98.75 86 TYR A CA 1
ATOM 648 C C . TYR A 1 86 ? 13.664 -2.756 -7.352 1 98.75 86 TYR A C 1
ATOM 650 O O . TYR A 1 86 ? 12.883 -2.859 -8.305 1 98.75 86 TYR A O 1
ATOM 658 N N . ARG A 1 87 ? 14.836 -2.244 -7.461 1 98.19 87 ARG A N 1
ATOM 659 C CA . ARG A 1 87 ? 15.273 -1.601 -8.695 1 98.19 87 ARG A CA 1
ATOM 660 C C . ARG A 1 87 ? 15.414 -2.617 -9.82 1 98.19 87 ARG A C 1
ATOM 662 O O . ARG A 1 87 ? 15.172 -2.295 -10.984 1 98.19 87 ARG A O 1
ATOM 669 N N . LYS A 1 88 ? 15.742 -3.787 -9.477 1 98.12 88 LYS A N 1
ATOM 670 C CA . LYS A 1 88 ? 15.859 -4.859 -10.461 1 98.12 88 LYS A CA 1
ATOM 671 C C . LYS A 1 88 ? 14.523 -5.117 -11.156 1 98.12 88 LYS A C 1
ATOM 673 O O . LYS A 1 88 ? 14.492 -5.367 -12.367 1 98.12 88 LYS A O 1
ATOM 678 N N . TYR A 1 89 ? 13.43 -4.957 -10.43 1 98.75 89 TYR A N 1
ATOM 679 C CA . TYR A 1 89 ? 12.141 -5.406 -10.961 1 98.75 89 TYR A CA 1
ATOM 680 C C . TYR A 1 89 ? 11.242 -4.219 -11.281 1 98.75 89 TYR A C 1
ATOM 682 O O . TYR A 1 89 ? 10.336 -4.332 -12.109 1 98.75 89 TYR A O 1
ATOM 690 N N . PHE A 1 90 ? 11.484 -3.09 -10.656 1 98.75 90 PHE A N 1
ATOM 691 C CA . PHE A 1 90 ? 10.562 -1.974 -10.836 1 98.75 90 PHE A CA 1
ATOM 692 C C . PHE A 1 90 ? 11.297 -0.743 -11.359 1 98.75 90 PHE A C 1
ATOM 694 O O . PHE A 1 90 ? 10.68 0.278 -11.656 1 98.75 90 PHE A O 1
ATOM 701 N N . GLY A 1 91 ? 12.641 -0.802 -11.508 1 98.06 91 GLY A N 1
ATOM 702 C CA . GLY A 1 91 ? 13.414 0.371 -11.883 1 98.06 91 GLY A CA 1
ATOM 703 C C . GLY A 1 91 ? 13.43 1.444 -10.812 1 98.06 91 GLY A C 1
ATOM 704 O O . GLY A 1 91 ? 13.562 1.142 -9.625 1 98.06 91 GLY A O 1
ATOM 705 N N . ASN A 1 92 ? 13.336 2.658 -11.266 1 97.31 92 ASN A N 1
ATOM 706 C CA . ASN A 1 92 ? 13.336 3.799 -10.352 1 97.31 92 ASN A CA 1
ATOM 707 C C . ASN A 1 92 ? 11.922 4.32 -10.109 1 97.31 92 ASN A C 1
ATOM 709 O O . ASN A 1 92 ? 11.727 5.508 -9.852 1 97.31 92 ASN A O 1
ATOM 713 N N . ARG A 1 93 ? 10.984 3.443 -10.258 1 98.12 93 ARG A N 1
ATOM 714 C CA . ARG A 1 93 ? 9.586 3.834 -10.086 1 98.12 93 ARG A CA 1
ATOM 715 C C . ARG A 1 93 ? 9.258 4.055 -8.609 1 98.12 93 ARG A C 1
ATOM 717 O O . ARG A 1 93 ? 9.82 3.393 -7.738 1 98.12 93 ARG A O 1
ATOM 724 N N . PRO A 1 94 ? 8.305 4.98 -8.328 1 98.25 94 PRO A N 1
ATOM 725 C CA . PRO A 1 94 ? 7.82 5.062 -6.945 1 98.25 94 PRO A CA 1
ATOM 726 C C . PRO A 1 94 ? 7.203 3.754 -6.457 1 98.25 94 PRO A C 1
ATOM 728 O O . PRO A 1 94 ? 6.699 2.969 -7.262 1 98.25 94 PRO A O 1
ATOM 731 N N . SER A 1 95 ? 7.227 3.551 -5.172 1 98.69 95 SER A N 1
ATOM 732 C CA . SER A 1 95 ? 6.914 2.223 -4.656 1 98.69 95 SER A CA 1
ATOM 733 C C . SER A 1 95 ? 5.449 2.121 -4.242 1 98.69 95 SER A C 1
ATOM 735 O O . SER A 1 95 ? 4.977 1.046 -3.863 1 98.69 95 SER A O 1
ATOM 737 N N . PHE A 1 96 ? 4.668 3.145 -4.344 1 98.81 96 PHE A N 1
ATOM 738 C CA . PHE A 1 96 ? 3.318 3.209 -3.801 1 98.81 96 PHE A CA 1
ATOM 739 C C . PHE A 1 96 ? 2.447 2.102 -4.383 1 98.81 96 PHE A C 1
ATOM 741 O O . PHE A 1 96 ? 1.787 1.37 -3.641 1 98.81 96 PHE A O 1
ATOM 748 N N . GLU A 1 97 ? 2.484 1.989 -5.723 1 98.75 97 GLU A N 1
ATOM 749 C CA . GLU A 1 97 ? 1.606 1.048 -6.41 1 98.75 97 GLU A CA 1
ATOM 750 C C . GLU A 1 97 ? 1.938 -0.393 -6.035 1 98.75 97 GLU A C 1
ATOM 752 O O . GLU A 1 97 ? 1.041 -1.191 -5.762 1 98.75 97 GLU A O 1
ATOM 757 N N . ALA A 1 98 ? 3.221 -0.708 -5.977 1 98.88 98 ALA A N 1
ATOM 758 C CA . ALA A 1 98 ? 3.637 -2.061 -5.617 1 98.88 98 ALA A CA 1
ATOM 759 C C . ALA A 1 98 ? 3.242 -2.393 -4.18 1 98.88 98 ALA A C 1
ATOM 761 O O . ALA A 1 98 ? 2.707 -3.471 -3.91 1 98.88 98 ALA A O 1
ATOM 762 N N . VAL A 1 99 ? 3.473 -1.458 -3.289 1 98.94 99 VAL A N 1
ATOM 763 C CA . VAL A 1 99 ? 3.094 -1.655 -1.895 1 98.94 99 VAL A CA 1
ATOM 764 C C . VAL A 1 99 ? 1.588 -1.895 -1.797 1 98.94 99 VAL A C 1
ATOM 766 O O . VAL A 1 99 ? 1.144 -2.826 -1.123 1 98.94 99 VAL A O 1
ATOM 769 N N . GLY A 1 100 ? 0.849 -1.115 -2.484 1 98.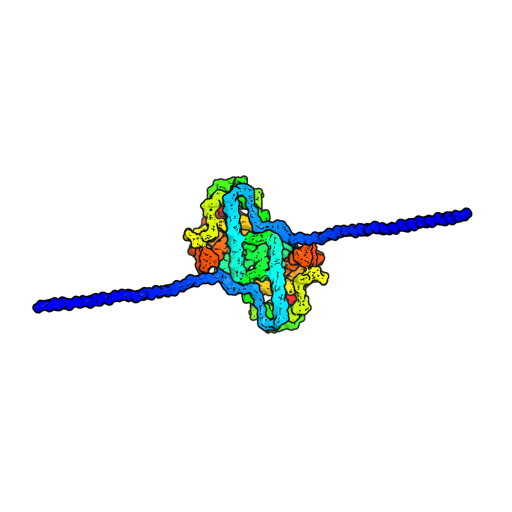94 100 GLY A N 1
ATOM 770 C CA . GLY A 1 100 ? -0.599 -1.252 -2.451 1 98.94 100 GLY A CA 1
ATOM 771 C C . GLY A 1 100 ? -1.086 -2.572 -3.02 1 98.94 100 GLY A C 1
ATOM 772 O O . GLY A 1 100 ? -2.018 -3.178 -2.484 1 98.94 100 GLY A O 1
ATOM 773 N N . ALA A 1 101 ? -0.464 -3.012 -4.082 1 98.94 101 ALA A N 1
ATOM 774 C CA . ALA A 1 101 ? -0.854 -4.273 -4.707 1 98.94 101 ALA A CA 1
ATOM 775 C C . ALA A 1 101 ? -0.702 -5.438 -3.732 1 98.94 101 ALA A C 1
ATOM 777 O O . ALA A 1 101 ? -1.603 -6.273 -3.607 1 98.94 101 ALA A O 1
ATOM 778 N N . TYR A 1 102 ? 0.375 -5.477 -3.035 1 98.94 102 TYR A N 1
ATOM 779 C CA . TYR A 1 102 ? 0.611 -6.559 -2.082 1 98.94 102 TYR A CA 1
ATOM 780 C C . TYR A 1 102 ? -0.313 -6.434 -0.877 1 98.94 102 TYR A C 1
ATOM 782 O O . TYR A 1 102 ? -0.807 -7.438 -0.361 1 98.94 102 TYR A O 1
ATOM 790 N N . ASP A 1 103 ? -0.554 -5.203 -0.44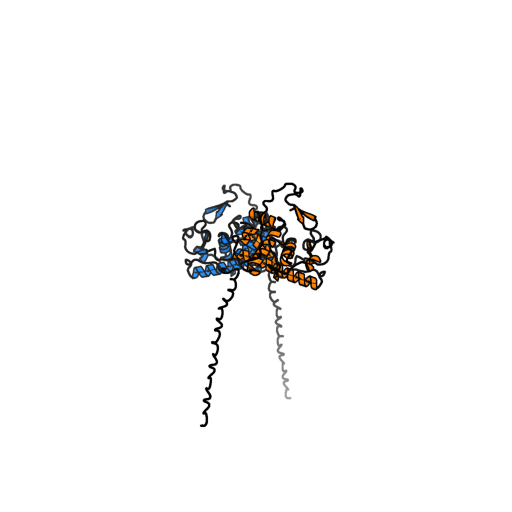2 1 98.94 103 ASP A N 1
ATOM 791 C CA . ASP A 1 103 ? -1.395 -5.016 0.737 1 98.94 103 ASP A CA 1
ATOM 792 C C . ASP A 1 103 ? -2.834 -5.441 0.458 1 98.94 103 ASP A C 1
ATOM 794 O O . ASP A 1 103 ? -3.49 -6.031 1.319 1 98.94 103 ASP A O 1
ATOM 798 N N . ILE A 1 104 ? -3.314 -5.176 -0.687 1 98.88 104 ILE A N 1
ATOM 799 C CA . ILE A 1 104 ? -4.668 -5.57 -1.064 1 98.88 104 ILE A CA 1
ATOM 800 C C . ILE A 1 104 ? -4.789 -7.094 -1.039 1 98.88 104 ILE A C 1
ATOM 802 O O . ILE A 1 104 ? -5.781 -7.633 -0.546 1 98.88 104 ILE A O 1
ATOM 806 N N . VAL A 1 105 ? -3.766 -7.793 -1.48 1 98.88 105 VAL A N 1
ATOM 807 C CA . VAL A 1 105 ? -3.768 -9.25 -1.466 1 98.88 105 VAL A CA 1
ATOM 808 C C . VAL A 1 105 ? -3.758 -9.758 -0.025 1 98.88 105 VAL A C 1
ATOM 810 O O . VAL A 1 105 ? -4.496 -10.68 0.322 1 98.88 105 VAL A O 1
ATOM 813 N N . SER A 1 106 ? -3.006 -9.156 0.825 1 98.75 106 SER A N 1
ATOM 814 C CA . SER A 1 106 ? -2.771 -9.648 2.18 1 98.75 106 SER A CA 1
ATOM 815 C C . SER A 1 106 ? -3.904 -9.242 3.117 1 98.75 106 SER A C 1
ATOM 817 O O . SER A 1 106 ? -4.363 -10.047 3.93 1 98.75 106 SER A O 1
ATOM 819 N N . ASN A 1 107 ? -4.379 -7.984 2.932 1 98.56 107 ASN A N 1
ATOM 820 C CA . ASN A 1 107 ? -5.188 -7.426 4.008 1 98.56 107 ASN A CA 1
ATOM 821 C C . ASN A 1 107 ? -6.535 -6.926 3.494 1 98.56 107 ASN A C 1
ATOM 823 O O . ASN A 1 107 ? -7.379 -6.488 4.277 1 98.56 107 ASN A O 1
ATOM 827 N N . GLY A 1 108 ? -6.754 -6.93 2.215 1 98.56 108 GLY A N 1
ATOM 828 C CA . GLY A 1 108 ? -8.039 -6.523 1.673 1 98.56 108 GLY A CA 1
ATOM 829 C C . GLY A 1 108 ? -9.164 -7.473 2.029 1 98.56 108 GLY A C 1
ATOM 830 O O . GLY A 1 108 ? -8.922 -8.625 2.396 1 98.56 108 GLY A O 1
ATOM 831 N N . ASP A 1 109 ? -10.383 -6.953 1.974 1 98.5 109 ASP A N 1
ATOM 832 C CA . ASP A 1 109 ? -11.547 -7.812 2.123 1 98.5 109 ASP A CA 1
ATOM 833 C C . ASP A 1 109 ? -11.547 -8.922 1.075 1 98.5 109 ASP A C 1
ATOM 835 O O . ASP A 1 109 ? -11.367 -8.664 -0.116 1 98.5 109 ASP A O 1
ATOM 839 N N . LYS A 1 110 ? -11.734 -10.18 1.483 1 98.5 110 LYS A N 1
ATOM 840 C CA . LYS A 1 110 ? -11.469 -11.328 0.612 1 98.5 110 LYS A CA 1
ATOM 841 C C . LYS A 1 110 ? -12.773 -11.953 0.113 1 98.5 110 LYS A C 1
ATOM 843 O O . LYS A 1 110 ? -12.75 -12.969 -0.578 1 98.5 110 LYS A O 1
ATOM 848 N N . ALA A 1 111 ? -13.906 -11.281 0.309 1 98 111 ALA A N 1
ATOM 849 C CA . ALA A 1 111 ? -15.219 -11.891 0.108 1 98 111 ALA A CA 1
ATOM 850 C C . ALA A 1 111 ? -15.555 -11.992 -1.378 1 98 111 ALA A C 1
ATOM 852 O O . ALA A 1 111 ? -16.359 -12.836 -1.782 1 98 111 ALA A O 1
ATOM 853 N N . SER A 1 112 ? -14.891 -11.18 -2.17 1 97.69 112 SER A N 1
ATOM 854 C CA . SER A 1 112 ? -15.469 -10.93 -3.486 1 97.69 112 SER A CA 1
ATOM 855 C C . SER A 1 112 ? -14.773 -11.758 -4.562 1 97.69 112 SER A C 1
ATOM 857 O O . SER A 1 112 ? -14.93 -11.492 -5.754 1 97.69 112 SER A O 1
ATOM 859 N N . VAL A 1 113 ? -13.938 -12.711 -4.176 1 98.75 113 VAL A N 1
ATOM 860 C CA . VAL A 1 113 ? -13.32 -13.625 -5.129 1 98.75 113 VAL A CA 1
ATOM 861 C C . VAL A 1 113 ? -13.672 -15.07 -4.766 1 98.75 113 VAL A C 1
ATOM 863 O O . VAL A 1 113 ? -14.148 -15.336 -3.66 1 98.75 113 VAL A O 1
ATOM 866 N N . LEU A 1 114 ? -13.438 -15.961 -5.777 1 98.94 114 LEU A N 1
ATOM 867 C CA . LEU A 1 114 ? -13.797 -17.359 -5.523 1 98.94 114 LEU A CA 1
ATOM 868 C C . LEU A 1 114 ? -12.867 -18.297 -6.273 1 98.94 114 LEU A C 1
ATOM 870 O O . LEU A 1 114 ? -12.664 -18.156 -7.48 1 98.94 114 LEU A O 1
ATOM 874 N N . PHE A 1 115 ? -12.297 -19.188 -5.535 1 98.94 115 PHE A N 1
ATOM 875 C CA . PHE A 1 115 ? -11.539 -20.297 -6.098 1 98.94 115 PHE A CA 1
ATOM 876 C C . PHE A 1 115 ? -12.414 -21.531 -6.234 1 98.94 115 PHE A C 1
ATOM 878 O O . PHE A 1 115 ? -13.211 -21.828 -5.348 1 98.94 115 PHE A O 1
ATOM 885 N N . ARG A 1 116 ? -12.258 -22.219 -7.332 1 98.88 116 ARG A N 1
ATOM 886 C CA . ARG A 1 116 ? -13.094 -23.391 -7.512 1 98.88 116 ARG A CA 1
ATOM 887 C C . ARG A 1 116 ? -12.312 -24.531 -8.164 1 98.88 116 ARG A C 1
ATOM 889 O O . ARG A 1 116 ? -11.258 -24.297 -8.766 1 98.88 116 ARG A O 1
ATOM 896 N N . CYS A 1 117 ? -12.852 -25.812 -8.094 1 98.81 117 CYS A N 1
ATOM 897 C CA . CYS A 1 117 ? -12.102 -26.984 -8.492 1 98.81 117 CYS A CA 1
ATOM 898 C C . CYS A 1 117 ? -12.812 -27.734 -9.617 1 98.81 117 CYS A C 1
ATOM 900 O O . CYS A 1 117 ? -12.234 -28.641 -10.234 1 98.81 117 CYS A O 1
ATOM 902 N N . ASP A 1 118 ? -14.102 -27.375 -9.836 1 98.69 118 ASP A N 1
ATOM 903 C CA . ASP A 1 118 ? -14.781 -27.969 -10.984 1 98.69 118 ASP A CA 1
ATOM 904 C C . ASP A 1 118 ? -14.383 -27.266 -12.281 1 98.69 118 ASP A C 1
ATOM 906 O O . ASP A 1 118 ? -13.547 -26.344 -12.273 1 98.69 118 ASP A O 1
ATOM 910 N N . ASN A 1 119 ? -14.82 -27.781 -13.422 1 98.5 119 ASN A N 1
ATOM 911 C CA . ASN A 1 119 ? -14.398 -27.312 -14.734 1 98.5 119 ASN A CA 1
ATOM 912 C C . ASN A 1 119 ? -15.586 -26.812 -15.562 1 98.5 119 ASN A C 1
ATOM 914 O O . ASN A 1 119 ? -15.828 -27.312 -16.672 1 98.5 119 ASN A O 1
ATOM 918 N N . PRO A 1 120 ? -16.234 -25.766 -15.078 1 98.31 120 PRO A N 1
ATOM 919 C CA . PRO A 1 120 ? -17.484 -25.359 -15.734 1 98.31 120 PRO A CA 1
ATOM 920 C C . PRO A 1 120 ? -17.266 -24.859 -17.156 1 98.31 120 PRO A C 1
ATOM 922 O O . PRO A 1 120 ? -18.156 -24.953 -18 1 98.31 120 PRO A O 1
ATOM 925 N N . ASP A 1 121 ? -16.094 -24.391 -17.484 1 98 121 ASP A N 1
ATOM 926 C CA . ASP A 1 121 ? -15.82 -23.812 -18.797 1 98 121 ASP A CA 1
ATOM 927 C C . ASP A 1 121 ? -15.125 -24.812 -19.719 1 98 121 ASP A C 1
ATOM 929 O O . ASP A 1 121 ? -14.93 -24.547 -20.906 1 98 121 ASP A O 1
ATOM 933 N N . GLY A 1 122 ? -14.656 -25.906 -19.156 1 98.38 122 GLY A N 1
ATOM 934 C CA . GLY A 1 122 ? -14.031 -26.969 -19.938 1 98.38 122 GLY A CA 1
ATOM 935 C C . GLY A 1 122 ? -12.555 -26.719 -20.188 1 98.38 122 GLY A C 1
ATOM 936 O O . GLY A 1 122 ? -11.891 -27.547 -20.812 1 98.38 122 GLY A O 1
ATOM 937 N N . ASN A 1 123 ? -11.961 -25.656 -19.688 1 98.06 123 ASN A N 1
ATOM 938 C CA . ASN A 1 123 ? -10.617 -25.219 -20.062 1 98.06 123 ASN A CA 1
ATOM 939 C C . ASN A 1 123 ? -9.555 -26.109 -19.406 1 98.06 123 ASN A C 1
ATOM 941 O O . ASN A 1 123 ? -8.422 -26.172 -19.906 1 98.06 123 ASN A O 1
ATOM 945 N N . CYS A 1 124 ? -9.867 -26.781 -18.297 1 98.19 124 CYS A N 1
ATOM 946 C CA . CYS A 1 124 ? -8.906 -27.672 -17.656 1 98.19 124 CYS A CA 1
ATOM 947 C C . CYS A 1 124 ? -8.602 -28.891 -18.516 1 98.19 124 CYS A C 1
ATOM 949 O O . CYS A 1 124 ? -7.676 -29.641 -18.234 1 98.19 124 CYS A O 1
ATOM 951 N N . GLU A 1 125 ? -9.289 -29.078 -19.609 1 97.81 125 GLU A N 1
ATOM 952 C CA . GLU A 1 125 ? -9.023 -30.156 -20.562 1 97.81 125 GLU A CA 1
ATOM 953 C C . GLU A 1 125 ? -7.879 -29.797 -21.5 1 97.81 125 GLU A C 1
ATOM 955 O O . GLU A 1 125 ? -7.324 -30.672 -22.172 1 97.81 125 GLU A O 1
ATOM 960 N N . ASN A 1 126 ? -7.617 -28.516 -21.562 1 97.44 126 ASN A N 1
ATOM 961 C CA . ASN A 1 126 ? -6.484 -28.109 -22.391 1 97.44 126 ASN A CA 1
ATOM 962 C C . ASN A 1 126 ? -5.16 -28.578 -21.797 1 97.44 126 ASN A C 1
ATOM 964 O O . ASN A 1 126 ? -4.945 -28.469 -20.594 1 97.44 126 ASN A O 1
ATOM 968 N N . GLU A 1 127 ? -4.336 -29.031 -22.719 1 96.5 127 GLU A N 1
ATOM 969 C CA . GLU A 1 127 ? -3.047 -29.562 -22.266 1 96.5 127 GLU A CA 1
ATOM 970 C C . GLU A 1 127 ? -2.225 -28.484 -21.562 1 96.5 127 GLU A C 1
ATOM 972 O O . GLU A 1 127 ? -2.094 -27.359 -22.078 1 96.5 127 GLU A O 1
ATOM 977 N N . GLY A 1 128 ? -1.755 -28.781 -20.328 1 96.06 128 GLY A N 1
ATOM 978 C CA . GLY A 1 128 ? -0.829 -27.922 -19.625 1 96.06 128 GLY A CA 1
ATOM 979 C C . GLY A 1 128 ? -1.523 -26.859 -18.781 1 96.06 128 GLY A C 1
ATOM 980 O O . GLY A 1 128 ? -0.87 -26.109 -18.062 1 96.06 128 GLY A O 1
ATOM 981 N N . TRP A 1 129 ? -2.838 -26.812 -18.859 1 97.12 129 TRP A N 1
ATOM 982 C CA . TRP A 1 129 ? -3.553 -25.812 -18.078 1 97.12 129 TRP A CA 1
ATOM 983 C C . TRP A 1 129 ? -3.723 -26.266 -16.641 1 97.12 129 TRP A C 1
ATOM 985 O O . TRP A 1 129 ? -4.348 -27.297 -16.375 1 97.12 129 TRP A O 1
ATOM 995 N N . ALA A 1 130 ? -3.145 -25.516 -15.727 1 98.25 130 ALA A N 1
ATOM 996 C CA . ALA A 1 130 ? -3.221 -25.844 -14.305 1 98.25 130 ALA A CA 1
ATOM 997 C C . ALA A 1 130 ? -4.242 -24.953 -13.602 1 98.25 130 ALA A C 1
ATOM 999 O O . ALA A 1 130 ? -4.461 -25.094 -12.391 1 98.25 130 ALA A O 1
ATOM 1000 N N . GLY A 1 131 ? -4.898 -24.094 -14.289 1 98.19 131 GLY A N 1
ATOM 1001 C CA . GLY A 1 131 ? -5.949 -23.203 -13.836 1 98.19 131 GLY A CA 1
ATOM 1002 C C . GLY A 1 131 ? -6.246 -22.078 -14.812 1 98.19 131 GLY A C 1
ATOM 1003 O O . GLY A 1 131 ? -5.555 -21.938 -1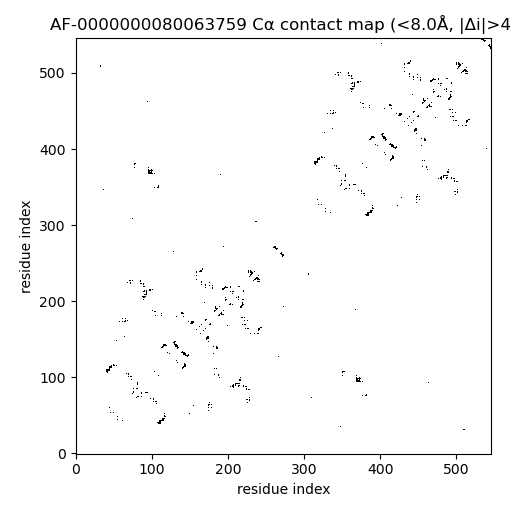5.828 1 98.19 131 GLY A O 1
ATOM 1004 N N . HIS A 1 132 ? -7.285 -21.375 -14.586 1 98.19 132 HIS A N 1
ATOM 1005 C CA . HIS A 1 132 ? -7.598 -20.234 -15.438 1 98.19 132 HIS A CA 1
ATOM 1006 C C . HIS A 1 132 ? -8.602 -19.312 -14.766 1 98.19 132 HIS A C 1
ATOM 1008 O O . HIS A 1 132 ? -9.453 -19.75 -14 1 98.19 132 HIS A O 1
ATOM 1014 N N . TRP A 1 133 ? -8.484 -18.062 -15.031 1 98.56 133 TRP A N 1
ATOM 1015 C CA . TRP A 1 133 ? -9.508 -17.062 -14.734 1 98.56 133 TRP A CA 1
ATOM 1016 C C . TRP A 1 133 ? -10.719 -17.234 -15.648 1 98.56 133 TRP A C 1
ATOM 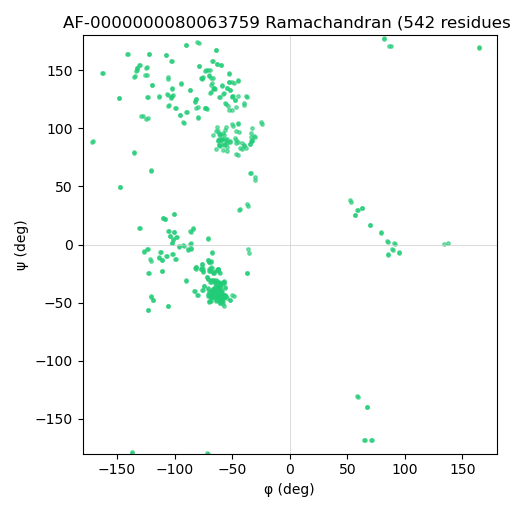1018 O O . TRP A 1 133 ? -10.57 -17.531 -16.828 1 98.56 133 TRP A O 1
ATOM 1028 N N . ARG A 1 134 ? -11.938 -16.969 -15.156 1 98.69 134 ARG A N 1
ATOM 1029 C CA . ARG A 1 134 ? -13.125 -17.344 -15.922 1 98.69 134 ARG A CA 1
ATOM 1030 C C . ARG A 1 134 ? -13.586 -16.188 -16.812 1 98.69 134 ARG A C 1
ATOM 1032 O O . ARG A 1 134 ? -14.586 -16.312 -17.516 1 98.69 134 ARG A O 1
ATOM 1039 N N . GLY A 1 135 ? -12.938 -15.055 -16.797 1 97.38 135 GLY A N 1
ATOM 1040 C CA . GLY A 1 135 ? -13.281 -13.945 -17.672 1 97.38 135 GLY A CA 1
ATOM 1041 C C . GLY A 1 135 ? -14.711 -13.469 -17.5 1 97.38 135 GLY A C 1
ATOM 1042 O O . GLY A 1 135 ? -15.164 -13.258 -16.359 1 97.38 135 GLY A O 1
ATOM 1043 N N . GLU A 1 136 ? -15.414 -13.336 -18.594 1 97 136 GLU A N 1
ATOM 1044 C CA . GLU A 1 136 ? -16.766 -12.789 -18.594 1 97 136 GLU A CA 1
ATOM 1045 C C . GLU A 1 136 ? -17.766 -13.805 -18.062 1 97 136 GLU A C 1
ATOM 1047 O O . GLU A 1 136 ? -18.875 -13.445 -17.656 1 97 136 GLU A O 1
ATOM 1052 N N . ASN A 1 137 ? -17.422 -15.125 -18.078 1 97.06 137 ASN A N 1
ATOM 1053 C CA . ASN A 1 137 ? -18.312 -16.172 -17.578 1 97.06 137 ASN A CA 1
ATOM 1054 C C . ASN A 1 137 ? -18.547 -16.031 -16.078 1 97.06 137 ASN A C 1
ATOM 1056 O O . ASN A 1 137 ? -19.641 -16.344 -15.594 1 97.06 137 ASN A O 1
ATOM 1060 N N . ALA A 1 138 ? -17.641 -15.57 -15.336 1 98.25 138 ALA A N 1
ATOM 1061 C CA . ALA A 1 138 ? -17.625 -15.305 -13.898 1 98.25 138 ALA A CA 1
ATOM 1062 C C . ALA A 1 138 ? -16.359 -14.555 -13.5 1 98.25 138 ALA A C 1
ATOM 1064 O O . ALA A 1 138 ? -15.391 -15.164 -13.039 1 98.25 138 ALA A O 1
ATOM 1065 N N . THR A 1 139 ? -16.422 -13.281 -13.57 1 98.19 139 THR A N 1
ATOM 1066 C CA . THR A 1 139 ? -15.266 -12.391 -13.633 1 98.19 139 THR A CA 1
ATOM 1067 C C . THR A 1 139 ? -14.492 -12.422 -12.32 1 98.19 139 THR A C 1
ATOM 1069 O O . THR A 1 139 ? -13.305 -12.078 -12.281 1 98.19 139 THR A O 1
ATOM 1072 N N . SER A 1 140 ? -15.156 -12.875 -11.211 1 98.62 140 SER A N 1
ATOM 1073 C CA . SER A 1 140 ? -14.477 -12.859 -9.914 1 98.62 140 SER A CA 1
ATOM 1074 C C . SER A 1 140 ? -14.117 -14.273 -9.461 1 98.62 140 SER A C 1
ATOM 1076 O O . SER A 1 140 ? -13.938 -14.516 -8.266 1 98.62 140 SER A O 1
ATOM 1078 N N . GLU A 1 141 ? -14.031 -15.219 -10.477 1 98.88 141 GLU A N 1
ATOM 1079 C CA . GLU A 1 141 ? -13.727 -16.609 -10.133 1 98.88 141 GLU A CA 1
ATOM 1080 C C . GLU A 1 141 ? -12.5 -17.109 -10.906 1 98.88 141 GLU A C 1
ATOM 1082 O O . GLU A 1 141 ? -12.242 -16.656 -12.023 1 98.88 141 GLU A O 1
ATOM 1087 N N . THR A 1 142 ? -11.82 -18.031 -10.305 1 98.88 142 THR A N 1
ATOM 1088 C CA . THR A 1 142 ? -10.727 -18.75 -10.953 1 98.88 142 THR A CA 1
ATOM 1089 C C . THR A 1 142 ? -10.836 -20.25 -10.695 1 98.88 142 THR A C 1
ATOM 1091 O O . THR A 1 142 ? -11.281 -20.672 -9.625 1 98.88 142 THR A O 1
ATOM 1094 N N . VAL A 1 143 ? -10.461 -20.984 -11.672 1 98.94 143 VAL A N 1
ATOM 1095 C CA . VAL A 1 143 ? -10.5 -22.438 -11.609 1 98.94 143 VAL A CA 1
ATOM 1096 C C . VAL A 1 143 ? -9.094 -22.984 -11.359 1 98.94 143 VAL A C 1
ATOM 1098 O O . VAL A 1 143 ? -8.133 -22.547 -11.992 1 98.94 143 VAL A O 1
ATOM 1101 N N . ILE A 1 144 ? -9.016 -23.922 -10.422 1 98.94 144 ILE A N 1
ATOM 1102 C CA . ILE A 1 144 ? -7.785 -24.672 -10.195 1 98.94 144 ILE A CA 1
ATOM 1103 C C . ILE A 1 144 ? -7.922 -26.078 -10.766 1 98.94 144 ILE A C 1
ATOM 1105 O O . ILE A 1 144 ? -8.797 -26.844 -10.352 1 98.94 144 ILE A O 1
ATOM 1109 N N . CYS A 1 145 ? -7.043 -26.438 -11.742 1 98.81 145 CYS A N 1
ATOM 1110 C CA . CYS A 1 145 ? -7.105 -27.719 -12.438 1 98.81 145 CYS A CA 1
ATOM 1111 C C . CYS A 1 145 ? -6.266 -28.766 -11.719 1 98.81 145 CYS A C 1
ATOM 1113 O O . CYS A 1 145 ? -5.422 -28.438 -10.891 1 98.81 145 CYS A O 1
ATOM 1115 N N . ASP A 1 146 ? -6.371 -29.953 -12.141 1 98.31 146 ASP A N 1
ATOM 1116 C CA . ASP A 1 146 ? -5.727 -31.094 -11.5 1 98.31 146 ASP A CA 1
ATOM 1117 C C . ASP A 1 146 ? -4.203 -30.953 -11.531 1 98.31 146 ASP A C 1
ATOM 1119 O O . ASP A 1 146 ? -3.521 -31.344 -10.586 1 98.31 146 ASP A O 1
ATOM 1123 N N . LEU A 1 147 ? -3.76 -30.438 -12.586 1 98.44 147 LEU A N 1
ATOM 1124 C CA . LEU A 1 147 ? -2.316 -30.312 -12.766 1 98.44 147 LEU A CA 1
ATOM 1125 C C . LEU A 1 147 ? -1.688 -29.516 -11.625 1 98.44 147 LEU A C 1
ATOM 1127 O O . LEU A 1 147 ? -0.552 -29.797 -11.227 1 98.44 147 LEU A O 1
ATOM 1131 N N . SER A 1 148 ? -2.375 -28.547 -11.023 1 98.75 148 SER A N 1
ATOM 1132 C CA . SER A 1 148 ? -1.849 -27.734 -9.93 1 98.75 148 SER A CA 1
ATOM 1133 C C . SER A 1 148 ? -1.548 -28.594 -8.703 1 98.75 148 SER A C 1
ATOM 1135 O O . SER A 1 148 ? -0.525 -28.406 -8.047 1 98.75 148 SER A O 1
ATOM 1137 N N . TYR A 1 149 ? -2.355 -29.562 -8.438 1 98.62 149 TYR A N 1
ATOM 1138 C CA . TYR A 1 149 ? -2.266 -30.344 -7.203 1 98.62 149 TYR A CA 1
ATOM 1139 C C . TYR A 1 149 ? -1.107 -31.328 -7.266 1 98.62 149 TYR A C 1
ATOM 1141 O O . TYR A 1 149 ? -0.667 -31.844 -6.234 1 98.62 149 TYR A O 1
ATOM 1149 N N . SER A 1 150 ? -0.617 -31.562 -8.477 1 97.5 150 SER A N 1
ATOM 1150 C CA . SER A 1 150 ? 0.475 -32.531 -8.609 1 97.5 150 SER A CA 1
ATOM 1151 C C . SER A 1 150 ? 1.797 -31.828 -8.898 1 97.5 150 SER A C 1
ATOM 1153 O O . SER A 1 150 ? 2.863 -32.438 -8.812 1 97.5 150 SER A O 1
ATOM 1155 N N . THR A 1 151 ? 1.787 -30.516 -9.195 1 97.88 151 THR A N 1
ATOM 1156 C CA . THR A 1 151 ? 3.02 -29.938 -9.711 1 97.88 151 THR A CA 1
ATOM 1157 C C . THR A 1 151 ? 3.477 -28.766 -8.828 1 97.88 151 THR A C 1
ATOM 1159 O O . THR A 1 151 ? 4.656 -28.422 -8.828 1 97.88 151 THR A O 1
ATOM 1162 N N . ARG A 1 152 ? 2.613 -28.141 -8.141 1 98.38 152 ARG A N 1
ATOM 1163 C CA . ARG A 1 152 ? 2.979 -26.938 -7.391 1 98.38 152 ARG A CA 1
ATOM 1164 C C . ARG A 1 152 ? 3.736 -27.297 -6.117 1 98.38 152 ARG A C 1
ATOM 1166 O O . ARG A 1 152 ? 3.389 -28.266 -5.434 1 98.38 152 ARG A O 1
ATOM 1173 N N . ARG A 1 153 ? 4.691 -26.453 -5.836 1 98.62 153 ARG A N 1
ATOM 1174 C CA . ARG A 1 153 ? 5.473 -26.641 -4.613 1 98.62 153 ARG A CA 1
ATOM 1175 C C . ARG A 1 153 ? 5.027 -25.672 -3.527 1 98.62 153 ARG A C 1
ATOM 1177 O O . ARG A 1 153 ? 4.43 -24.641 -3.822 1 98.62 153 ARG A O 1
ATOM 1184 N N . SER A 1 154 ? 5.324 -26.062 -2.283 1 98.56 154 SER A N 1
ATOM 1185 C CA . SER A 1 154 ? 5.188 -25.141 -1.153 1 98.56 154 SER A CA 1
ATOM 1186 C C . SER A 1 154 ? 6.359 -24.172 -1.081 1 98.56 154 SER A C 1
ATOM 1188 O O . SER A 1 154 ? 7.48 -24.516 -1.469 1 98.56 154 SER A O 1
ATOM 1190 N N . LEU A 1 155 ? 6.137 -22.984 -0.504 1 98.12 155 LEU A N 1
ATOM 1191 C CA . LEU A 1 155 ? 7.191 -21.984 -0.301 1 98.12 155 LEU A CA 1
ATOM 1192 C C . LEU A 1 155 ? 8.281 -22.531 0.616 1 98.12 155 LEU A C 1
ATOM 1194 O O . LEU A 1 155 ? 9.414 -22.047 0.603 1 98.12 155 LEU A O 1
ATOM 1198 N N . THR A 1 156 ? 7.984 -23.516 1.396 1 97.88 156 THR A N 1
ATOM 1199 C CA . THR A 1 156 ? 8.961 -24.078 2.324 1 97.88 156 THR A CA 1
ATOM 1200 C C . THR A 1 156 ? 10.141 -24.672 1.567 1 97.88 156 THR A C 1
ATOM 1202 O O . THR A 1 156 ? 11.211 -24.891 2.145 1 97.88 156 THR A O 1
ATOM 1205 N N . SER A 1 157 ? 9.922 -24.984 0.28 1 98.19 157 SER A N 1
ATOM 1206 C CA . SER A 1 157 ? 10.992 -25.578 -0.505 1 98.19 157 SER A CA 1
ATOM 1207 C C . SER A 1 157 ? 11.711 -24.531 -1.353 1 98.19 157 SER A C 1
ATOM 1209 O O . SER A 1 157 ? 12.484 -24.875 -2.248 1 98.19 157 SER A O 1
ATOM 1211 N N . MET A 1 158 ? 11.383 -23.297 -1.177 1 98.06 158 MET A N 1
ATOM 1212 C CA . MET A 1 158 ? 12.047 -22.234 -1.939 1 98.06 158 MET A CA 1
ATOM 1213 C C . MET A 1 158 ? 13.562 -22.312 -1.781 1 98.06 158 MET A C 1
ATOM 1215 O O . MET A 1 158 ? 14.062 -22.5 -0.671 1 98.06 158 MET A O 1
ATOM 1219 N N . CYS A 1 159 ? 14.281 -22.203 -2.828 1 98 159 CYS A N 1
ATOM 1220 C CA . CYS A 1 159 ? 15.734 -22.219 -2.945 1 98 159 CYS A CA 1
ATOM 1221 C C . CYS A 1 159 ? 16.281 -23.609 -2.645 1 98 159 CYS A C 1
ATOM 1223 O O . CYS A 1 159 ? 17.469 -23.75 -2.348 1 98 159 CYS A O 1
ATOM 1225 N N . ALA A 1 160 ? 15.453 -24.594 -2.68 1 97.69 160 ALA A N 1
ATOM 1226 C CA . ALA A 1 160 ? 15.844 -26 -2.619 1 97.69 160 ALA A CA 1
ATOM 1227 C C . ALA A 1 160 ? 15.672 -26.672 -3.975 1 97.69 160 ALA A C 1
ATOM 1229 O O . ALA A 1 160 ? 15.102 -26.094 -4.898 1 97.69 160 ALA A O 1
ATOM 1230 N N . LEU A 1 161 ? 16.328 -27.859 -4.148 1 96.62 161 LEU A N 1
ATOM 1231 C CA . LEU A 1 161 ? 16.141 -28.734 -5.297 1 96.62 161 LEU A CA 1
ATOM 1232 C C . LEU A 1 161 ? 16.562 -28.047 -6.59 1 96.62 161 LEU A C 1
ATOM 1234 O O . LEU A 1 161 ? 15.906 -28.203 -7.625 1 96.62 161 LEU A O 1
ATOM 1238 N N . GLY A 1 162 ? 17.531 -27.188 -6.484 1 97 162 GLY A N 1
ATOM 1239 C CA . GLY A 1 162 ? 18.109 -26.562 -7.668 1 97 162 GLY A CA 1
ATOM 1240 C C . GLY A 1 162 ? 17.266 -25.422 -8.211 1 97 162 GLY A C 1
ATOM 1241 O O . GLY A 1 162 ? 17.547 -24.906 -9.297 1 97 162 GLY A O 1
ATOM 1242 N N . TYR A 1 163 ? 16.266 -25.031 -7.426 1 98.06 163 TYR A N 1
ATOM 1243 C CA . TYR A 1 163 ? 15.391 -23.953 -7.848 1 98.06 163 TYR A CA 1
ATOM 1244 C C . TYR A 1 163 ? 16.156 -22.625 -7.941 1 98.06 163 TYR A C 1
ATOM 1246 O O . TYR A 1 163 ? 16.922 -22.281 -7.035 1 98.06 163 TYR A O 1
ATOM 1254 N N . THR A 1 164 ? 15.945 -21.891 -9.023 1 98.56 164 THR A N 1
ATOM 1255 C CA . THR A 1 164 ? 16.344 -20.484 -9.164 1 98.56 164 THR A CA 1
ATOM 1256 C C . THR A 1 164 ? 15.203 -19.641 -9.719 1 98.56 164 THR A C 1
ATOM 1258 O O . THR A 1 164 ? 14.367 -20.156 -10.469 1 98.56 164 THR A O 1
ATOM 1261 N N . ILE A 1 165 ? 15.195 -18.438 -9.398 1 98.62 165 ILE A N 1
ATOM 1262 C CA . ILE A 1 165 ? 14.109 -17.531 -9.781 1 98.62 165 ILE A CA 1
ATOM 1263 C C . ILE A 1 165 ? 14.164 -17.281 -11.289 1 98.62 165 ILE A C 1
ATOM 1265 O O . ILE A 1 165 ? 13.164 -17.469 -11.992 1 98.62 165 ILE A O 1
ATOM 1269 N N . SER A 1 166 ? 15.297 -16.953 -11.797 1 98.06 166 SER A N 1
ATOM 1270 C CA . SER A 1 166 ? 15.438 -16.625 -13.211 1 98.06 166 SER A CA 1
ATOM 1271 C C . SER A 1 166 ? 15.258 -17.859 -14.086 1 98.06 166 SER A C 1
ATOM 1273 O O . SER A 1 166 ? 14.859 -17.75 -15.25 1 98.06 166 SER A O 1
ATOM 1275 N N . GLY A 1 167 ? 15.477 -19 -13.516 1 97.56 167 GLY A N 1
ATOM 1276 C CA . GLY A 1 167 ? 15.461 -20.219 -14.305 1 97.56 167 GLY A CA 1
ATOM 1277 C C . GLY A 1 167 ? 14.172 -21 -14.164 1 97.56 167 GLY A C 1
ATOM 1278 O O . GLY A 1 167 ? 14.055 -22.109 -14.688 1 97.56 167 GLY A O 1
ATOM 1279 N N . SER A 1 168 ? 13.203 -20.469 -13.438 1 97.88 168 SER A N 1
ATOM 1280 C CA . SER A 1 168 ? 11.977 -21.203 -13.172 1 97.88 168 SER A CA 1
ATOM 1281 C C . SER A 1 168 ? 10.742 -20.359 -13.477 1 97.88 168 SER A C 1
ATOM 1283 O O . SER A 1 168 ? 10.812 -19.125 -13.445 1 97.88 168 SER A O 1
ATOM 1285 N N . GLU A 1 169 ? 9.664 -21.078 -13.773 1 97.12 169 GLU A N 1
ATOM 1286 C CA . GLU A 1 169 ? 8.383 -20.391 -13.906 1 97.12 169 GLU A CA 1
ATOM 1287 C C . GLU A 1 169 ? 7.875 -19.906 -12.555 1 97.12 169 GLU A C 1
ATOM 1289 O O . GLU A 1 169 ? 8.117 -20.531 -11.531 1 97.12 169 GLU A O 1
ATOM 1294 N N . THR A 1 170 ? 7.098 -18.766 -12.57 1 98 170 THR A N 1
ATOM 1295 C CA . THR A 1 170 ? 6.59 -18.203 -11.328 1 98 170 THR A CA 1
ATOM 1296 C C . THR A 1 170 ? 5.582 -19.156 -10.68 1 98 170 THR A C 1
ATOM 1298 O O . THR A 1 170 ? 5.383 -19.125 -9.461 1 98 170 THR A O 1
ATOM 1301 N N . ASN A 1 171 ? 4.938 -20.031 -11.484 1 97.88 171 ASN A N 1
ATOM 1302 C CA . ASN A 1 171 ? 3.896 -20.906 -10.953 1 97.88 171 ASN A CA 1
ATOM 1303 C C . ASN A 1 171 ? 4.484 -22.188 -10.359 1 97.88 171 ASN A C 1
ATOM 1305 O O . ASN A 1 171 ? 3.76 -23.141 -10.094 1 97.88 171 ASN A O 1
ATOM 1309 N N . THR A 1 172 ? 5.855 -22.234 -10.195 1 98.62 172 THR A N 1
ATOM 1310 C CA . THR A 1 172 ? 6.484 -23.344 -9.484 1 98.62 172 THR A CA 1
ATOM 1311 C C . THR A 1 172 ? 5.895 -23.484 -8.086 1 98.62 172 THR A C 1
ATOM 1313 O O . THR A 1 172 ? 5.68 -24.609 -7.617 1 98.62 172 THR A O 1
ATOM 1316 N N . PHE A 1 173 ? 5.598 -22.406 -7.504 1 98.88 173 PHE A N 1
ATOM 1317 C CA . PHE A 1 173 ? 5.039 -22.406 -6.156 1 98.88 173 PHE A CA 1
ATOM 1318 C C . PHE A 1 173 ? 3.555 -22.078 -6.184 1 98.88 173 PHE A C 1
ATOM 1320 O O . PHE A 1 173 ? 3.125 -21.188 -6.934 1 98.88 173 PHE A O 1
ATOM 1327 N N . TRP A 1 174 ? 2.781 -22.75 -5.289 1 98.88 174 TRP A N 1
ATOM 1328 C CA . TRP A 1 174 ? 1.382 -22.391 -5.062 1 98.88 174 TRP A CA 1
ATOM 1329 C C . TRP A 1 174 ? 1.221 -20.891 -4.852 1 98.88 174 TRP A C 1
ATOM 1331 O O . TRP A 1 174 ? 0.354 -20.266 -5.461 1 98.88 174 TRP A O 1
ATOM 1341 N N . ALA A 1 175 ? 2.113 -20.328 -4.055 1 98.94 175 ALA A N 1
ATOM 1342 C CA . ALA A 1 175 ? 2.002 -18.953 -3.584 1 98.94 175 ALA A CA 1
ATOM 1343 C C . ALA A 1 175 ? 1.998 -17.969 -4.754 1 98.94 175 ALA A C 1
ATOM 1345 O O . ALA A 1 175 ? 1.111 -17.109 -4.855 1 98.94 175 ALA A O 1
ATOM 1346 N N . ALA A 1 176 ? 2.934 -18.094 -5.633 1 98.88 176 ALA A N 1
ATOM 1347 C CA . ALA A 1 176 ? 3.066 -17.156 -6.738 1 98.88 176 ALA A CA 1
ATOM 1348 C C . ALA A 1 176 ? 1.986 -17.391 -7.793 1 98.88 176 ALA A C 1
ATOM 1350 O O . ALA A 1 176 ? 1.495 -16.438 -8.406 1 98.88 176 ALA A O 1
ATOM 1351 N N . ASP A 1 177 ? 1.61 -18.641 -8.016 1 98.81 177 ASP A N 1
ATOM 1352 C CA . ASP A 1 177 ? 0.536 -18.891 -8.977 1 98.81 177 ASP A CA 1
ATOM 1353 C C . ASP A 1 177 ? -0.781 -18.281 -8.492 1 98.81 177 ASP A C 1
ATOM 1355 O O . ASP A 1 177 ? -1.509 -17.656 -9.273 1 98.81 177 ASP A O 1
ATOM 1359 N N . LEU A 1 178 ? -1.098 -18.531 -7.238 1 98.94 178 LEU A N 1
ATOM 1360 C CA . LEU A 1 178 ? -2.355 -18.016 -6.715 1 98.94 178 LEU A CA 1
ATOM 1361 C C . LEU A 1 178 ? -2.324 -16.484 -6.637 1 98.94 178 LEU A C 1
ATOM 1363 O O . LEU A 1 178 ? -3.35 -15.836 -6.832 1 98.94 178 LEU A O 1
ATOM 1367 N N . LEU A 1 179 ? -1.125 -15.883 -6.418 1 98.94 179 LEU A N 1
ATOM 1368 C CA . LEU A 1 179 ? -0.966 -14.438 -6.527 1 98.94 179 LEU A CA 1
ATOM 1369 C C . LEU A 1 179 ? -1.336 -13.953 -7.922 1 98.94 179 LEU A C 1
ATOM 1371 O O . LEU A 1 179 ? -2.082 -12.984 -8.07 1 98.94 179 LEU A O 1
ATOM 1375 N N . HIS A 1 180 ? -0.876 -14.641 -8.898 1 98.81 180 HIS A N 1
ATOM 1376 C CA . HIS A 1 180 ? -1.183 -14.367 -10.297 1 98.81 180 HIS A CA 1
ATOM 1377 C C . HIS A 1 180 ? -2.686 -14.438 -10.555 1 98.81 180 HIS A C 1
ATOM 1379 O O . HIS A 1 180 ? -3.254 -13.531 -11.172 1 98.81 180 HIS A O 1
ATOM 1385 N N . ARG A 1 181 ? -3.293 -15.445 -10.07 1 98.75 181 ARG A N 1
ATOM 1386 C CA . ARG A 1 181 ? -4.719 -15.656 -10.289 1 98.75 181 ARG A CA 1
ATOM 1387 C C . ARG A 1 181 ? -5.543 -14.586 -9.578 1 98.75 181 ARG A C 1
ATOM 1389 O O . ARG A 1 181 ? -6.547 -14.109 -10.117 1 98.75 181 ARG A O 1
ATOM 1396 N N . LEU A 1 182 ? -5.141 -14.234 -8.406 1 98.88 182 LEU A N 1
ATOM 1397 C CA . LEU A 1 182 ? -5.828 -13.172 -7.676 1 98.88 182 LEU A CA 1
ATOM 1398 C C . LEU A 1 182 ? -5.812 -11.875 -8.469 1 98.88 182 LEU A C 1
ATOM 1400 O O . LEU A 1 182 ? -6.824 -11.172 -8.547 1 98.88 182 LEU A O 1
ATOM 1404 N N . PHE A 1 183 ? -4.73 -11.555 -9.109 1 98.88 183 PHE A N 1
ATOM 1405 C CA . PHE A 1 183 ? -4.598 -10.305 -9.844 1 98.88 183 PHE A CA 1
ATOM 1406 C C . PHE A 1 183 ? -5.488 -10.305 -11.078 1 98.88 183 PHE A C 1
ATOM 1408 O O . PHE A 1 183 ? -5.859 -9.242 -11.586 1 98.88 183 PHE A O 1
ATOM 1415 N N . HIS A 1 184 ? -5.867 -11.445 -11.531 1 98.62 184 HIS A N 1
ATOM 1416 C CA . HIS A 1 184 ? -6.766 -11.516 -12.68 1 98.62 184 HIS A CA 1
ATOM 1417 C C . HIS A 1 184 ? -8.18 -11.086 -12.297 1 98.62 184 HIS A C 1
ATOM 1419 O O . HIS A 1 184 ? -8.961 -10.688 -13.164 1 98.62 184 HIS A O 1
ATOM 1425 N N . MET A 1 185 ? -8.531 -11.266 -11.117 1 98.62 185 MET A N 1
ATOM 1426 C CA . MET A 1 185 ? -9.906 -10.969 -10.703 1 98.62 185 MET A CA 1
ATOM 1427 C C . MET A 1 185 ? -10.047 -9.5 -10.312 1 98.62 185 MET A C 1
ATOM 1429 O O . MET A 1 185 ? -9.312 -9 -9.461 1 98.62 185 MET A O 1
ATOM 1433 N N . PRO A 1 186 ? -11.047 -8.852 -10.797 1 97.62 186 PRO A N 1
ATOM 1434 C CA . PRO A 1 186 ? -11.18 -7.398 -10.688 1 97.62 186 PRO A CA 1
ATOM 1435 C C . PRO A 1 186 ? -11.25 -6.922 -9.234 1 97.62 186 PRO A C 1
ATOM 1437 O O . PRO A 1 186 ? -10.703 -5.867 -8.906 1 97.62 186 PRO A O 1
ATOM 1440 N N . PRO A 1 187 ? -11.797 -7.629 -8.281 1 97.62 187 PRO A N 1
ATOM 1441 C CA . PRO A 1 187 ? -11.805 -7.109 -6.906 1 97.62 187 PRO A CA 1
ATOM 1442 C C . PRO A 1 187 ? -10.398 -6.949 -6.332 1 97.62 187 PRO A C 1
ATOM 1444 O O . PRO A 1 187 ? -10.188 -6.152 -5.414 1 97.62 187 PRO A O 1
ATOM 1447 N N . ILE A 1 188 ? -9.438 -7.688 -6.914 1 98.62 188 ILE A N 1
ATOM 1448 C CA . ILE A 1 188 ? -8.062 -7.637 -6.426 1 98.62 188 ILE A CA 1
ATOM 1449 C C . ILE A 1 188 ? -7.203 -6.84 -7.406 1 98.62 188 ILE A C 1
ATOM 1451 O O . ILE A 1 188 ? -6.594 -5.836 -7.031 1 98.62 188 ILE A O 1
ATOM 1455 N N . GLY A 1 189 ? -7.227 -7.188 -8.625 1 98.5 189 GLY A N 1
ATOM 1456 C CA . GLY A 1 189 ? -6.387 -6.559 -9.625 1 98.5 189 GLY A CA 1
ATOM 1457 C C . GLY A 1 189 ? -6.961 -5.258 -10.156 1 98.5 189 GLY A C 1
ATOM 1458 O O . GLY A 1 189 ? -6.258 -4.473 -10.789 1 98.5 189 GLY A O 1
ATOM 1459 N N . GLN A 1 190 ? -8.273 -5.031 -10 1 98 190 GLN A N 1
ATOM 1460 C CA . GLN A 1 190 ? -9 -3.801 -10.281 1 98 190 GLN A CA 1
ATOM 1461 C C . GLN A 1 190 ? -8.844 -3.393 -11.75 1 98 190 GLN A C 1
ATOM 1463 O O . GLN A 1 190 ? -8.742 -2.205 -12.055 1 98 190 GLN A O 1
ATOM 1468 N N . ASN A 1 191 ? -8.672 -4.387 -12.586 1 96.94 191 ASN A N 1
ATOM 1469 C CA . ASN A 1 191 ? -8.492 -4.164 -14.016 1 96.94 191 ASN A CA 1
ATOM 1470 C C . ASN A 1 191 ? -7.316 -3.23 -14.297 1 96.94 191 ASN A C 1
ATOM 1472 O O . ASN A 1 191 ? -7.336 -2.477 -15.266 1 96.94 191 ASN A O 1
ATOM 1476 N N . TRP A 1 192 ? -6.383 -3.197 -13.367 1 98.25 192 TRP A N 1
ATOM 1477 C CA . TRP A 1 192 ? -5.227 -2.311 -13.453 1 98.25 192 TRP A CA 1
ATOM 1478 C C . TRP A 1 192 ? -3.928 -3.111 -13.453 1 98.25 192 TRP A C 1
ATOM 1480 O O . TRP A 1 192 ? -3.016 -2.824 -14.234 1 98.25 192 TRP A O 1
ATOM 1490 N N . VAL A 1 193 ? -3.822 -4.113 -12.57 1 98.75 193 VAL A N 1
ATOM 1491 C CA . VAL A 1 193 ? -2.725 -5.066 -12.664 1 98.75 193 VAL A CA 1
ATOM 1492 C C . VAL A 1 193 ? -2.959 -6.02 -13.836 1 98.75 193 VAL A C 1
ATOM 1494 O O . VAL A 1 193 ? -3.945 -6.758 -13.852 1 98.75 193 VAL A O 1
ATOM 1497 N N . GLU A 1 194 ? -2.035 -5.953 -14.797 1 98 194 GLU A N 1
ATOM 1498 C CA . GLU A 1 194 ? -2.195 -6.719 -16.031 1 98 194 GLU A CA 1
ATOM 1499 C C . GLU A 1 194 ? -0.88 -7.371 -16.453 1 98 194 GLU A C 1
ATOM 1501 O O . GLU A 1 194 ? 0.103 -7.332 -15.703 1 98 194 GLU A O 1
ATOM 1506 N N . HIS A 1 195 ? -0.93 -8.055 -17.531 1 97.94 195 HIS A N 1
ATOM 1507 C CA . HIS A 1 195 ? 0.257 -8.68 -18.109 1 97.94 195 HIS A CA 1
ATOM 1508 C C . HIS A 1 195 ? 0.929 -7.758 -19.125 1 97.94 195 HIS A C 1
ATOM 1510 O O . HIS A 1 195 ? 0.442 -7.602 -20.25 1 97.94 195 HIS A O 1
ATOM 1516 N N . PHE A 1 196 ? 2.027 -7.16 -18.734 1 98.19 196 PHE A N 1
ATOM 1517 C CA . PHE A 1 196 ? 2.773 -6.281 -19.641 1 98.19 196 PHE A CA 1
ATOM 1518 C C . PHE A 1 196 ? 4.102 -6.914 -20.031 1 98.19 196 PHE A C 1
ATOM 1520 O O . PHE A 1 196 ? 4.781 -6.43 -20.938 1 98.19 196 PHE A O 1
ATOM 1527 N N . ALA A 1 197 ? 4.488 -7.977 -19.312 1 96.88 197 ALA A N 1
ATOM 1528 C CA . ALA A 1 197 ? 5.688 -8.766 -19.578 1 96.88 197 ALA A CA 1
ATOM 1529 C C . ALA A 1 197 ? 5.383 -10.258 -19.562 1 96.88 197 ALA A C 1
ATOM 1531 O O . ALA A 1 197 ? 4.477 -10.703 -18.859 1 96.88 197 ALA A O 1
ATOM 1532 N N . ASP A 1 198 ? 6.164 -10.93 -20.344 1 94.75 198 ASP A N 1
ATOM 1533 C CA . ASP A 1 198 ? 6.07 -12.383 -20.391 1 94.75 198 ASP A CA 1
ATOM 1534 C C . ASP A 1 198 ? 7.422 -13.031 -20.094 1 94.75 198 ASP A C 1
ATOM 1536 O O . ASP A 1 198 ? 8.328 -12.984 -20.922 1 94.75 198 ASP A O 1
ATOM 1540 N N . GLY A 1 199 ? 7.441 -13.57 -18.953 1 96 199 GLY A N 1
ATOM 1541 C CA . GLY A 1 199 ? 8.664 -14.242 -18.562 1 96 199 GLY A CA 1
ATOM 1542 C C . GLY A 1 199 ? 9.664 -13.32 -17.891 1 96 199 GLY A C 1
ATOM 1543 O O . GLY A 1 199 ? 9.5 -12.094 -17.906 1 96 199 GLY A O 1
ATOM 1544 N N . TYR A 1 200 ? 10.688 -13.922 -17.359 1 97.94 200 TYR A N 1
ATOM 1545 C CA . TYR A 1 200 ? 11.688 -13.234 -16.562 1 97.94 200 TYR A CA 1
ATOM 1546 C C . TYR A 1 200 ? 12.391 -12.156 -17.391 1 97.94 200 TYR A C 1
ATOM 1548 O O . TYR A 1 200 ? 12.57 -11.031 -16.922 1 97.94 200 TYR A O 1
ATOM 1556 N N . GLY A 1 201 ? 12.805 -12.469 -18.594 1 97.06 201 GLY A N 1
ATOM 1557 C CA . GLY A 1 201 ? 13.531 -11.531 -19.438 1 97.06 201 GLY A CA 1
ATOM 1558 C C . GLY A 1 201 ? 12.766 -10.25 -19.688 1 97.06 201 GLY A C 1
ATOM 1559 O O . GLY A 1 201 ? 13.32 -9.156 -19.562 1 97.06 201 GLY A O 1
ATOM 1560 N N . GLU A 1 202 ? 11.484 -10.367 -20 1 97.44 202 GLU A N 1
ATOM 1561 C CA . GLU A 1 202 ? 10.68 -9.18 -20.297 1 97.44 202 GLU A CA 1
ATOM 1562 C C . GLU A 1 202 ? 10.414 -8.359 -19.047 1 97.44 202 GLU A C 1
ATOM 1564 O O . GLU A 1 202 ? 10.289 -7.137 -19.109 1 97.44 202 GLU A O 1
ATOM 1569 N N . VAL A 1 203 ? 10.359 -9.047 -17.938 1 98.38 203 VAL A N 1
ATOM 1570 C CA . VAL A 1 203 ? 10.195 -8.359 -16.656 1 98.38 203 VAL A CA 1
ATOM 1571 C C . VAL A 1 203 ? 11.414 -7.473 -16.391 1 98.38 203 VAL A C 1
ATOM 1573 O O . VAL A 1 203 ? 11.266 -6.305 -16.031 1 98.38 203 VAL A O 1
ATOM 1576 N N . ILE A 1 204 ? 12.586 -8.008 -16.594 1 98.19 204 ILE A N 1
ATOM 1577 C CA . ILE A 1 204 ? 13.828 -7.273 -16.375 1 98.19 204 ILE A CA 1
ATOM 1578 C C . ILE A 1 204 ? 13.922 -6.113 -17.359 1 98.19 204 ILE A C 1
ATOM 1580 O O . ILE A 1 204 ? 14.352 -5.016 -17 1 98.19 204 ILE A O 1
ATOM 1584 N N . GLU A 1 205 ? 13.453 -6.348 -18.547 1 97 205 GLU A N 1
ATOM 1585 C CA . GLU A 1 205 ? 13.469 -5.297 -19.562 1 97 205 GLU A CA 1
ATOM 1586 C C . GLU A 1 205 ? 12.523 -4.156 -19.188 1 97 205 GLU A C 1
ATOM 1588 O O . GLU A 1 205 ? 12.844 -2.986 -19.406 1 97 205 GLU A O 1
ATOM 1593 N N . LEU A 1 206 ? 11.352 -4.508 -18.703 1 97.38 206 LEU A N 1
ATOM 1594 C CA . LEU A 1 206 ? 10.391 -3.496 -18.281 1 97.38 206 LEU A CA 1
ATOM 1595 C C . LEU A 1 206 ? 11.016 -2.566 -17.234 1 97.38 206 LEU A C 1
ATOM 1597 O O . LEU A 1 206 ? 10.867 -1.346 -17.328 1 97.38 206 LEU A O 1
ATOM 1601 N N . ALA A 1 207 ? 11.688 -3.086 -16.281 1 97.25 207 ALA A N 1
ATOM 1602 C CA . ALA A 1 207 ? 12.328 -2.322 -15.219 1 97.25 207 ALA A CA 1
ATOM 1603 C C . ALA A 1 207 ? 13.484 -1.489 -15.75 1 97.25 207 ALA A C 1
ATOM 1605 O O . ALA A 1 207 ? 13.641 -0.323 -15.383 1 97.25 207 ALA A O 1
ATOM 1606 N N . ALA A 1 208 ? 14.32 -2.107 -16.578 1 96.12 208 ALA A N 1
ATOM 1607 C CA . ALA A 1 208 ? 15.477 -1.422 -17.141 1 96.12 208 ALA A CA 1
ATOM 1608 C C . ALA A 1 208 ? 15.047 -0.177 -17.922 1 96.12 208 ALA A C 1
ATOM 1610 O O . ALA A 1 208 ? 15.766 0.826 -17.938 1 96.12 208 ALA A O 1
ATOM 1611 N N . GLY A 1 209 ? 13.883 -0.27 -18.5 1 96.75 209 GLY A N 1
ATOM 1612 C CA . GLY A 1 209 ? 13.352 0.861 -19.25 1 96.75 209 GLY A CA 1
ATOM 1613 C C . GLY A 1 209 ? 12.586 1.842 -18.375 1 96.75 209 GLY A C 1
ATOM 1614 O O . GLY A 1 209 ? 12.031 2.82 -18.891 1 96.75 209 GLY A O 1
ATOM 1615 N N . ASN A 1 210 ? 12.531 1.549 -17.141 1 96.38 210 ASN A N 1
ATOM 1616 C CA . ASN A 1 210 ? 11.805 2.35 -16.172 1 96.38 210 ASN A CA 1
ATOM 1617 C C . ASN A 1 210 ? 10.367 2.592 -16.594 1 96.38 210 ASN A C 1
ATOM 1619 O O . ASN A 1 210 ? 9.859 3.711 -16.5 1 96.38 210 ASN A O 1
ATOM 1623 N N . LYS A 1 211 ? 9.773 1.586 -17.203 1 97.19 211 LYS A N 1
ATOM 1624 C CA . LYS A 1 211 ? 8.398 1.699 -17.672 1 97.19 211 LYS A CA 1
ATOM 1625 C C . LYS A 1 211 ? 7.422 1.816 -16.516 1 97.19 211 LYS A C 1
ATOM 1627 O O . LYS A 1 211 ? 7.57 1.128 -15.5 1 97.19 211 LYS A O 1
ATOM 1632 N N . SER A 1 212 ? 6.375 2.627 -16.703 1 96.19 212 SER A N 1
ATOM 1633 C CA . SER A 1 212 ? 5.414 2.883 -15.641 1 96.19 212 SER A CA 1
ATOM 1634 C C . SER A 1 212 ? 4.59 1.64 -15.328 1 96.19 212 SER A C 1
ATOM 1636 O O . SER A 1 212 ? 3.973 1.547 -14.266 1 96.19 212 SER A O 1
ATOM 1638 N N . THR A 1 213 ? 4.633 0.64 -16.219 1 98.12 213 THR A N 1
ATOM 1639 C CA . THR A 1 213 ? 3.803 -0.547 -16.047 1 98.12 213 THR A CA 1
ATOM 1640 C C . THR A 1 213 ? 4.523 -1.589 -15.195 1 98.12 213 THR A C 1
ATOM 1642 O O . THR A 1 213 ? 3.936 -2.604 -14.812 1 98.12 213 THR A O 1
ATOM 1645 N N . SER A 1 214 ? 5.773 -1.348 -14.828 1 98.5 214 SER A N 1
ATOM 1646 C CA . SER A 1 214 ? 6.527 -2.348 -14.078 1 98.5 214 SER A CA 1
ATOM 1647 C C . SER A 1 214 ? 5.891 -2.615 -12.719 1 98.5 214 SER A C 1
ATOM 1649 O O . SER A 1 214 ? 5.824 -3.764 -12.273 1 98.5 214 SER A O 1
ATOM 1651 N N . THR A 1 215 ? 5.297 -1.586 -12.102 1 98.69 215 THR A N 1
ATOM 1652 C CA . THR A 1 215 ? 4.781 -1.731 -10.742 1 98.69 215 THR A CA 1
ATOM 1653 C C . THR A 1 215 ? 3.363 -2.299 -10.758 1 98.69 215 THR A C 1
ATOM 1655 O O . THR A 1 215 ? 2.773 -2.547 -9.703 1 98.69 215 THR A O 1
ATOM 1658 N N . ARG A 1 216 ? 2.793 -2.502 -11.898 1 98.5 216 ARG A N 1
ATOM 1659 C CA . ARG A 1 216 ? 1.458 -3.084 -11.992 1 98.5 216 ARG A CA 1
ATOM 1660 C C . ARG A 1 216 ? 1.429 -4.238 -12.984 1 98.5 216 ARG A C 1
ATOM 1662 O O . ARG A 1 216 ? 0.365 -4.602 -13.492 1 98.5 216 ARG A O 1
ATOM 1669 N N . ASP A 1 217 ? 2.604 -4.699 -13.352 1 98.88 217 ASP A N 1
ATOM 1670 C CA . ASP A 1 217 ? 2.703 -5.934 -14.125 1 98.88 217 ASP A CA 1
ATOM 1671 C C . ASP A 1 217 ? 2.611 -7.156 -13.211 1 98.88 217 ASP A C 1
ATOM 1673 O O . ASP A 1 217 ? 3.395 -7.297 -12.273 1 98.88 217 ASP A O 1
ATOM 1677 N N . SER A 1 218 ? 1.686 -8 -13.555 1 98.75 218 SER A N 1
ATOM 1678 C CA . SER A 1 218 ? 1.427 -9.172 -12.727 1 98.75 218 SER A CA 1
ATOM 1679 C C . SER A 1 218 ? 2.67 -10.047 -12.594 1 98.75 218 SER A C 1
ATOM 1681 O O . SER A 1 218 ? 3.012 -10.492 -11.5 1 98.75 218 SER A O 1
ATOM 1683 N N . GLU A 1 219 ? 3.379 -10.242 -13.672 1 98.5 219 GLU A N 1
ATOM 1684 C CA . GLU A 1 219 ? 4.582 -11.07 -13.641 1 98.5 219 GLU A CA 1
ATOM 1685 C C . GLU A 1 219 ? 5.68 -10.414 -12.812 1 98.5 219 GLU A C 1
ATOM 1687 O O . GLU A 1 219 ? 6.363 -11.086 -12.031 1 98.5 219 GLU A O 1
ATOM 1692 N N . THR A 1 220 ? 5.867 -9.164 -12.992 1 98.88 220 THR A N 1
ATOM 1693 C CA . THR A 1 220 ? 6.875 -8.43 -12.234 1 98.88 220 THR A CA 1
ATOM 1694 C C . THR A 1 220 ? 6.602 -8.516 -10.742 1 98.88 220 THR A C 1
ATOM 1696 O O . THR A 1 220 ? 7.512 -8.789 -9.953 1 98.88 220 THR A O 1
ATOM 1699 N N . LEU A 1 221 ? 5.34 -8.32 -10.352 1 98.94 221 LEU A N 1
ATOM 1700 C CA . LEU A 1 221 ? 4.961 -8.391 -8.945 1 98.94 221 LEU A CA 1
ATOM 1701 C C . LEU A 1 221 ? 5.25 -9.773 -8.375 1 98.94 221 LEU A C 1
ATOM 1703 O O . LEU A 1 221 ? 5.691 -9.898 -7.227 1 98.94 221 LEU A O 1
ATOM 1707 N N . GLN A 1 222 ? 5.062 -10.82 -9.172 1 98.94 222 GLN A N 1
ATOM 1708 C CA . GLN A 1 222 ? 5.352 -12.18 -8.719 1 98.94 222 GLN A CA 1
ATOM 1709 C C . GLN A 1 222 ? 6.852 -12.398 -8.547 1 98.94 222 GLN A C 1
ATOM 1711 O O . GLN A 1 222 ? 7.297 -12.859 -7.492 1 98.94 222 GLN A O 1
ATOM 1716 N N . TYR A 1 223 ? 7.613 -12.016 -9.531 1 98.94 223 TYR A N 1
ATOM 1717 C CA . TYR A 1 223 ? 9.055 -12.242 -9.492 1 98.94 223 TYR A CA 1
ATOM 1718 C C . TYR A 1 223 ? 9.695 -11.453 -8.359 1 98.94 223 TYR A C 1
ATOM 1720 O O . TYR A 1 223 ? 10.578 -11.961 -7.664 1 98.94 223 TYR A O 1
ATOM 1728 N N . PHE A 1 224 ? 9.312 -10.234 -8.172 1 98.94 224 PHE A N 1
ATOM 1729 C CA . PHE A 1 224 ? 9.836 -9.461 -7.055 1 98.94 224 PHE A CA 1
ATOM 1730 C C . PHE A 1 224 ? 9.555 -10.156 -5.73 1 98.94 224 PHE A C 1
ATOM 1732 O O . PHE A 1 224 ? 10.453 -10.312 -4.902 1 98.94 224 PHE A O 1
ATOM 1739 N N . ALA A 1 225 ? 8.312 -10.516 -5.535 1 99 225 ALA A N 1
ATOM 1740 C CA . ALA A 1 225 ? 7.922 -11.156 -4.281 1 99 225 ALA A CA 1
ATOM 1741 C C . ALA A 1 225 ? 8.742 -12.414 -4.031 1 99 225 ALA A C 1
ATOM 1743 O O . ALA A 1 225 ? 9.203 -12.656 -2.912 1 99 225 ALA A O 1
ATOM 1744 N N . LEU A 1 226 ? 8.906 -13.18 -5.066 1 98.94 226 LEU A N 1
ATOM 1745 C CA . LEU A 1 226 ? 9.68 -14.414 -4.949 1 98.94 226 LEU A CA 1
ATOM 1746 C C . LEU A 1 226 ? 11.125 -14.109 -4.582 1 98.94 226 LEU A C 1
ATOM 1748 O O . LEU A 1 226 ? 11.695 -14.75 -3.689 1 98.94 226 LEU A O 1
ATOM 1752 N N . GLU A 1 227 ? 11.719 -13.156 -5.234 1 98.88 227 GLU A N 1
ATOM 1753 C CA . GLU A 1 227 ? 13.133 -12.898 -4.977 1 98.88 227 GLU A CA 1
ATOM 1754 C C . GLU A 1 227 ? 13.336 -12.273 -3.596 1 98.88 227 GLU A C 1
ATOM 1756 O O . GLU A 1 227 ? 14.289 -12.609 -2.893 1 98.88 227 GLU A O 1
ATOM 1761 N N . ALA A 1 228 ? 12.477 -11.32 -3.234 1 98.88 228 ALA A N 1
ATOM 1762 C CA . ALA A 1 228 ? 12.578 -10.742 -1.895 1 98.88 228 ALA A CA 1
ATOM 1763 C C . ALA A 1 228 ? 12.469 -11.828 -0.825 1 98.88 228 ALA A C 1
ATOM 1765 O O . ALA A 1 228 ? 13.227 -11.828 0.145 1 98.88 228 ALA A O 1
ATOM 1766 N N . TYR A 1 229 ? 11.531 -12.758 -1.011 1 98.88 229 TYR A N 1
ATOM 1767 C CA . TYR A 1 229 ? 11.344 -13.852 -0.07 1 98.88 229 TYR A CA 1
ATOM 1768 C C . TYR A 1 229 ? 12.562 -14.773 -0.057 1 98.88 229 TYR A C 1
ATOM 1770 O O . TYR A 1 229 ? 13.016 -15.195 1.008 1 98.88 229 TYR A O 1
ATOM 1778 N N . ALA A 1 230 ? 13.039 -15.086 -1.195 1 98.81 230 ALA A N 1
ATOM 1779 C CA . ALA A 1 230 ? 14.211 -15.953 -1.31 1 98.81 230 ALA A CA 1
ATOM 1780 C C . ALA A 1 230 ? 15.414 -15.359 -0.583 1 98.81 230 ALA A C 1
ATOM 1782 O O . ALA A 1 230 ? 16.078 -16.047 0.187 1 98.81 230 ALA A O 1
ATOM 1783 N N . TYR A 1 231 ? 15.656 -14.086 -0.769 1 98.25 231 TYR A N 1
ATOM 1784 C CA . TYR A 1 231 ? 16.844 -13.414 -0.248 1 98.25 231 TYR A CA 1
ATOM 1785 C C . TYR A 1 231 ? 16.719 -13.164 1.25 1 98.25 231 TYR A C 1
ATOM 1787 O O . TYR A 1 231 ? 17.688 -13.312 1.994 1 98.25 231 TYR A O 1
ATOM 1795 N N . ASP A 1 232 ? 15.539 -12.812 1.668 1 98.19 232 ASP A N 1
ATOM 1796 C CA . ASP A 1 232 ? 15.359 -12.367 3.047 1 98.19 232 ASP A CA 1
ATOM 1797 C C . ASP A 1 232 ? 15.039 -13.539 3.967 1 98.19 232 ASP A C 1
ATOM 1799 O O . ASP A 1 232 ? 15.398 -13.531 5.145 1 98.19 232 ASP A O 1
ATOM 1803 N N . ILE A 1 233 ? 14.359 -14.57 3.432 1 98 233 ILE A N 1
ATOM 1804 C CA . ILE A 1 233 ? 13.773 -15.57 4.312 1 98 233 ILE A CA 1
ATOM 1805 C C . ILE A 1 233 ? 14.305 -16.953 3.953 1 98 233 ILE A C 1
ATOM 1807 O O . ILE A 1 233 ? 14.914 -17.625 4.789 1 98 233 ILE A O 1
ATOM 1811 N N . ALA A 1 234 ? 14.148 -17.375 2.746 1 98.12 234 ALA A N 1
ATOM 1812 C CA . ALA A 1 234 ? 14.43 -18.75 2.371 1 98.12 234 ALA A CA 1
ATOM 1813 C C . ALA A 1 234 ? 15.922 -19.047 2.447 1 98.12 234 ALA A C 1
ATOM 1815 O O . ALA A 1 234 ? 16.328 -20.109 2.928 1 98.12 234 ALA A O 1
ATOM 1816 N N . ALA A 1 235 ? 16.719 -18.203 1.974 1 97.38 235 ALA A N 1
ATOM 1817 C CA . ALA A 1 235 ? 18.172 -18.219 2.062 1 97.38 235 ALA A CA 1
ATOM 1818 C C . ALA A 1 235 ? 18.719 -16.844 2.432 1 97.38 235 ALA A C 1
ATOM 1820 O O . ALA A 1 235 ? 19.25 -16.125 1.578 1 97.38 235 ALA A O 1
ATOM 1821 N N . PRO A 1 236 ? 18.625 -16.531 3.719 1 96.56 236 PRO A N 1
ATOM 1822 C CA . PRO A 1 236 ? 18.891 -15.164 4.156 1 96.56 236 PRO A CA 1
ATOM 1823 C C . PRO A 1 236 ? 20.266 -14.656 3.719 1 96.56 236 PRO A C 1
ATOM 1825 O O . PRO A 1 236 ? 21.281 -15.281 4.035 1 96.56 236 PRO A O 1
ATOM 1828 N N . GLY A 1 237 ? 20.25 -13.562 2.957 1 95.19 237 GLY A N 1
ATOM 1829 C CA . GLY A 1 237 ? 21.469 -12.883 2.547 1 95.19 237 GLY A CA 1
ATOM 1830 C C . GLY A 1 237 ? 22.094 -13.477 1.296 1 95.19 237 GLY A C 1
ATOM 1831 O O . GLY A 1 237 ? 23.047 -12.922 0.746 1 95.19 237 GLY A O 1
ATOM 1832 N N . VAL A 1 238 ? 21.594 -14.586 0.844 1 96.12 238 VAL A N 1
ATOM 1833 C CA . VAL A 1 238 ? 22.172 -15.266 -0.316 1 96.12 238 VAL A CA 1
ATOM 1834 C C . VAL A 1 238 ? 21.125 -15.352 -1.426 1 96.12 238 VAL A C 1
ATOM 1836 O O . VAL A 1 238 ? 21.375 -14.945 -2.562 1 96.12 238 VAL A O 1
ATOM 1839 N N . GLY A 1 239 ? 19.938 -15.758 -1.138 1 97.69 239 GLY A N 1
ATOM 1840 C CA . GLY A 1 239 ? 18.859 -15.953 -2.096 1 97.69 239 GLY A CA 1
ATOM 1841 C C . GLY A 1 239 ? 19.141 -17.047 -3.104 1 97.69 239 GLY A C 1
ATOM 1842 O O . GLY A 1 239 ? 19.984 -17.906 -2.867 1 97.69 239 GLY A O 1
ATOM 1843 N N . CYS A 1 240 ? 18.375 -17.141 -4.117 1 98.75 240 CYS A N 1
ATOM 1844 C CA . CYS A 1 240 ? 18.547 -18.078 -5.23 1 98.75 240 CYS A CA 1
ATOM 1845 C C . CYS A 1 240 ? 18.047 -17.453 -6.531 1 98.75 240 CYS A C 1
ATOM 1847 O O . CYS A 1 240 ? 17.266 -18.062 -7.258 1 98.75 240 CYS A O 1
ATOM 1849 N N . ALA A 1 241 ? 18.469 -16.266 -6.828 1 98 241 ALA A N 1
ATOM 1850 C CA . ALA A 1 241 ? 18.047 -15.492 -7.984 1 98 241 ALA A CA 1
ATOM 1851 C C . ALA A 1 241 ? 18.359 -16.219 -9.289 1 98 241 ALA A C 1
ATOM 1853 O O . ALA A 1 241 ? 17.594 -16.141 -10.25 1 98 241 ALA A O 1
ATOM 1854 N N . GLY A 1 242 ? 19.422 -16.938 -9.289 1 97.62 242 GLY A N 1
ATOM 1855 C CA . GLY A 1 242 ? 19.891 -17.562 -10.523 1 97.62 242 GLY A CA 1
ATOM 1856 C C . GLY A 1 242 ? 20.688 -16.609 -11.406 1 97.62 242 GLY A C 1
ATOM 1857 O O . GLY A 1 242 ? 20.953 -15.477 -11.016 1 97.62 242 GLY A O 1
ATOM 1858 N N . GLU A 1 243 ? 21.203 -17.156 -12.539 1 93.19 243 GLU A N 1
ATOM 1859 C CA . GLU A 1 243 ? 21.953 -16.375 -13.516 1 93.19 243 GLU A CA 1
ATOM 1860 C C . GLU A 1 243 ? 21.078 -16.016 -14.719 1 93.19 243 GLU A C 1
ATOM 1862 O O . GLU A 1 243 ? 20.266 -16.828 -15.172 1 93.19 243 GLU A O 1
ATOM 1867 N N . TYR A 1 244 ? 21.109 -14.75 -14.992 1 90.69 244 TYR A N 1
ATOM 1868 C CA . TYR A 1 244 ? 20.391 -14.297 -16.172 1 90.69 244 TYR A CA 1
ATOM 1869 C C . TYR A 1 244 ? 21.297 -13.422 -17.062 1 90.69 244 TYR A C 1
ATOM 1871 O O . TYR A 1 244 ? 21.875 -12.445 -16.578 1 90.69 244 TYR A O 1
ATOM 1879 N N . GLU A 1 245 ? 21.719 -13.883 -18.266 1 80.75 245 GLU A N 1
ATOM 1880 C CA . GLU A 1 245 ? 22.438 -13.086 -19.25 1 80.75 245 GLU A CA 1
ATOM 1881 C C . GLU A 1 245 ? 21.484 -12.5 -20.281 1 80.75 245 GLU A C 1
ATOM 1883 O O . GLU A 1 245 ? 20.672 -13.219 -20.875 1 80.75 245 GLU A O 1
ATOM 1888 N N . GLU A 1 246 ? 21.328 -11.18 -20.25 1 71.81 246 GLU A N 1
ATOM 1889 C CA . GLU A 1 246 ? 20.469 -10.508 -21.234 1 71.81 246 GLU A CA 1
ATOM 1890 C C . GLU A 1 246 ? 20.891 -10.859 -22.656 1 71.81 246 GLU A C 1
ATOM 1892 O O . GLU A 1 246 ? 22.062 -10.758 -23.016 1 71.81 246 GLU A O 1
ATOM 1897 N N . SER A 1 247 ? 20.469 -11.891 -23.156 1 55.78 247 SER A N 1
ATOM 1898 C CA . SER A 1 247 ? 20.797 -12.086 -24.562 1 55.78 247 SER A CA 1
ATOM 1899 C C . SER A 1 247 ? 20.531 -10.82 -25.375 1 55.78 247 SER A C 1
ATOM 1901 O O . SER A 1 247 ? 19.484 -10.18 -25.203 1 55.78 247 SER A O 1
ATOM 1903 N N . GLN A 1 248 ? 21.531 -9.984 -25.656 1 46.41 248 GLN A N 1
ATOM 1904 C CA . GLN A 1 248 ? 21.328 -9.047 -26.75 1 46.41 248 GLN A CA 1
ATOM 1905 C C . GLN A 1 248 ? 20.516 -9.688 -27.875 1 46.41 248 GLN A C 1
ATOM 1907 O O . GLN A 1 248 ? 21.094 -10.242 -28.812 1 46.41 248 GLN A O 1
ATOM 1912 N N . GLU A 1 249 ? 19.641 -10.516 -27.672 1 41.22 249 GLU A N 1
ATOM 1913 C CA . GLU A 1 249 ? 18.922 -10.984 -28.844 1 41.22 249 GLU A CA 1
ATOM 1914 C C . GLU A 1 249 ? 18.531 -9.82 -29.75 1 41.22 249 GLU A C 1
ATOM 1916 O O . GLU A 1 249 ? 17.938 -8.836 -29.281 1 41.22 249 GLU A O 1
ATOM 1921 N N . GLU A 1 250 ? 19.203 -9.586 -30.859 1 38.69 250 GLU A N 1
ATOM 1922 C CA . GLU A 1 250 ? 18.781 -8.898 -32.094 1 38.69 250 GLU A CA 1
ATOM 1923 C C . GLU A 1 250 ? 17.297 -9.141 -32.375 1 38.69 250 GLU A C 1
ATOM 1925 O O . GLU A 1 250 ? 16.844 -10.281 -32.375 1 38.69 250 GLU A O 1
ATOM 1930 N N . SER A 1 251 ? 16.438 -8.211 -31.969 1 37.78 251 SER A N 1
ATOM 1931 C CA . SER A 1 251 ? 15.086 -8.164 -32.5 1 37.78 251 SER A CA 1
ATOM 1932 C C . SER A 1 251 ? 15.023 -8.695 -33.938 1 37.78 251 SER A C 1
ATOM 1934 O O . SER A 1 251 ? 15.406 -8.008 -34.875 1 37.78 251 SER A O 1
ATOM 1936 N N . GLU A 1 252 ? 15.375 -9.805 -34.281 1 35.53 252 GLU A N 1
ATOM 1937 C CA . GLU A 1 252 ? 14.82 -10.211 -35.562 1 35.53 252 GLU A CA 1
ATOM 1938 C C . GLU A 1 252 ? 13.312 -9.984 -35.625 1 35.53 252 GLU A C 1
ATOM 1940 O O . GLU A 1 252 ? 12.586 -10.43 -34.719 1 35.53 252 GLU A O 1
ATOM 1945 N N . ASP A 1 253 ? 12.812 -8.922 -36.281 1 36.5 253 ASP A N 1
ATOM 1946 C CA . ASP A 1 253 ? 11.531 -8.391 -36.719 1 36.5 253 ASP A CA 1
ATOM 1947 C C . ASP A 1 253 ? 10.602 -9.508 -37.156 1 36.5 253 ASP A C 1
ATOM 1949 O O . ASP A 1 253 ? 9.656 -9.273 -37.938 1 36.5 253 ASP A O 1
ATOM 1953 N N . GLY A 1 254 ? 11.016 -10.742 -37.188 1 36.66 254 GLY A N 1
ATOM 1954 C CA . GLY A 1 254 ? 9.992 -11.594 -37.781 1 36.66 254 GLY A CA 1
ATOM 1955 C C . GLY A 1 254 ? 8.789 -11.789 -36.875 1 36.66 254 GLY A C 1
ATOM 1956 O O . GLY A 1 254 ? 8.164 -12.859 -36.906 1 36.66 254 GLY A O 1
ATOM 1957 N N . GLY A 1 255 ? 8.695 -11.125 -35.688 1 36.94 255 GLY A N 1
ATOM 1958 C CA . GLY A 1 255 ? 7.59 -11.422 -34.812 1 36.94 255 GLY A CA 1
ATOM 1959 C C . GLY A 1 255 ? 6.234 -11.305 -35.469 1 36.94 255 GLY A C 1
ATOM 1960 O O . GLY A 1 255 ? 6.051 -10.484 -36.375 1 36.94 255 GLY A O 1
ATOM 1961 N N . ASP A 1 256 ? 5.465 -12.344 -35.531 1 39.38 256 ASP A N 1
ATOM 1962 C CA . ASP A 1 256 ? 4.047 -12.312 -35.875 1 39.38 256 ASP A CA 1
ATOM 1963 C C . ASP A 1 256 ? 3.371 -11.078 -35.281 1 39.38 256 ASP A C 1
ATOM 1965 O O . ASP A 1 256 ? 3.814 -10.562 -34.25 1 39.38 256 ASP A O 1
ATOM 1969 N N . ASP A 1 257 ? 2.648 -10.258 -36.062 1 43.12 257 ASP A N 1
ATOM 1970 C CA . ASP A 1 257 ? 1.864 -9.031 -36 1 43.12 257 ASP A CA 1
ATOM 1971 C C . ASP A 1 257 ? 0.957 -9.039 -34.781 1 43.12 257 ASP A C 1
ATOM 1973 O O . ASP A 1 257 ? -0.262 -9.172 -34.906 1 43.12 257 ASP A O 1
ATOM 1977 N N . LEU A 1 258 ? 1.271 -9.695 -33.625 1 46.75 258 LEU A N 1
ATOM 1978 C CA . LEU A 1 258 ? 0.323 -9.336 -32.594 1 46.75 258 LEU A CA 1
ATOM 1979 C C . LEU A 1 258 ? 0.498 -7.879 -32.156 1 46.75 258 LEU A C 1
ATOM 1981 O O . LEU A 1 258 ? 1.612 -7.352 -32.188 1 46.75 258 LEU A O 1
ATOM 1985 N N . PRO A 1 259 ? -0.611 -7.055 -32.094 1 49.31 259 PRO A N 1
ATOM 1986 C CA . PRO A 1 259 ? -0.488 -5.672 -31.609 1 49.31 259 PRO A CA 1
ATOM 1987 C C . PRO A 1 259 ? 0.285 -5.566 -30.297 1 49.31 259 PRO A C 1
ATOM 1989 O O . PRO A 1 259 ? 0.309 -6.516 -29.516 1 49.31 259 PRO A O 1
ATOM 1992 N N . GLU A 1 260 ? 1.173 -4.535 -30.156 1 51.91 260 GLU A N 1
ATOM 1993 C CA . GLU A 1 260 ? 2.043 -4.23 -29.031 1 51.91 260 GLU A CA 1
ATOM 1994 C C . GLU A 1 260 ? 1.35 -4.527 -27.703 1 51.91 260 GLU A C 1
ATOM 1996 O O . GLU A 1 260 ? 2.008 -4.836 -26.703 1 51.91 260 GLU A O 1
ATOM 2001 N N . ASN A 1 261 ? 0.05 -4.531 -27.594 1 49.09 261 ASN A N 1
ATOM 2002 C CA . ASN A 1 261 ? -0.672 -4.648 -26.328 1 49.09 261 ASN A CA 1
ATOM 2003 C C . ASN A 1 261 ? -1.246 -6.047 -26.141 1 49.09 261 ASN A C 1
ATOM 2005 O O . ASN A 1 261 ? -2.137 -6.254 -25.312 1 49.09 261 ASN A O 1
ATOM 2009 N N . CYS A 1 262 ? -0.928 -6.969 -27 1 57.69 262 CYS A N 1
ATOM 2010 C CA . CYS A 1 262 ? -1.518 -8.297 -26.922 1 57.69 262 CYS A CA 1
ATOM 2011 C C . CYS A 1 262 ? -0.464 -9.344 -26.578 1 57.69 262 CYS A C 1
ATOM 2013 O O . CYS A 1 262 ? 0.701 -9.211 -26.953 1 57.69 262 CYS A O 1
ATOM 2015 N N . HIS A 1 263 ? -0.614 -10.266 -25.516 1 58 263 HIS A N 1
ATOM 2016 C CA . HIS A 1 263 ? 0.269 -11.406 -25.312 1 58 263 HIS A CA 1
ATOM 2017 C C . HIS A 1 263 ? -0.523 -12.711 -25.234 1 58 263 HIS A C 1
ATOM 2019 O O . HIS A 1 263 ? -1.733 -12.695 -25 1 58 263 HIS A O 1
ATOM 2025 N N . THR A 1 264 ? 0.067 -13.805 -25.75 1 52.56 264 THR A N 1
ATOM 2026 C CA . THR A 1 264 ? -0.567 -15.117 -25.797 1 52.56 264 THR A CA 1
ATOM 2027 C C . THR A 1 264 ? -0.267 -15.914 -24.531 1 52.56 264 THR A C 1
ATOM 2029 O O . THR A 1 264 ? 0.877 -15.953 -24.078 1 52.56 264 THR A O 1
ATOM 2032 N N . HIS A 1 265 ? -1.207 -16.25 -23.641 1 48.25 265 HIS A N 1
ATOM 2033 C CA . HIS A 1 265 ? -1.06 -17.094 -22.453 1 48.25 265 HIS A CA 1
ATOM 2034 C C . HIS A 1 265 ? -0.699 -18.531 -22.828 1 48.25 265 HIS A C 1
ATOM 2036 O O . HIS A 1 265 ? -0.874 -18.938 -23.984 1 48.25 265 HIS A O 1
ATOM 2042 N N . GLU A 1 266 ? -0.302 -19.281 -21.891 1 47.75 266 GLU A N 1
ATOM 2043 C CA . GLU A 1 266 ? -0.178 -20.734 -22.094 1 47.75 266 GLU A CA 1
ATOM 2044 C C . GLU A 1 266 ? -1.532 -21.359 -22.391 1 47.75 266 GLU A C 1
ATOM 2046 O O . GLU A 1 266 ? -2.5 -21.156 -21.656 1 47.75 266 GLU A O 1
ATOM 2051 N N . GLY A 1 267 ? -1.92 -21.703 -23.703 1 51.09 267 GLY A N 1
ATOM 2052 C CA . GLY A 1 267 ? -3.117 -22.266 -24.312 1 51.09 267 GLY A CA 1
ATOM 2053 C C . GLY A 1 267 ? -3.551 -21.516 -25.562 1 51.09 267 GLY A C 1
ATOM 2054 O O . GLY A 1 267 ? -4.602 -21.812 -26.141 1 51.09 267 GLY A O 1
ATOM 2055 N N . GLY A 1 268 ? -2.83 -20.516 -25.938 1 49.03 268 GLY A N 1
ATOM 2056 C CA . GLY A 1 268 ? -3.047 -19.875 -27.219 1 49.03 268 GLY A CA 1
ATOM 2057 C C . GLY A 1 268 ? -3.949 -18.656 -27.141 1 49.03 268 GLY A C 1
ATOM 2058 O O . GLY A 1 268 ? -4.281 -18.047 -28.156 1 49.03 268 GLY A O 1
ATOM 2059 N N . GLU A 1 269 ? -4.531 -18.422 -25.938 1 53.09 269 GLU A N 1
ATOM 2060 C CA . GLU A 1 269 ? -5.414 -17.25 -25.859 1 53.09 269 GLU A CA 1
ATOM 2061 C C . GLU A 1 269 ? -4.617 -15.953 -25.875 1 53.09 269 GLU A C 1
ATOM 2063 O O . GLU A 1 269 ? -3.652 -15.797 -25.125 1 53.09 269 GLU A O 1
ATOM 2068 N N . VAL A 1 270 ? -4.801 -15.062 -26.906 1 55.78 270 VAL A N 1
ATOM 2069 C CA . VAL A 1 270 ? -4.195 -13.75 -27.094 1 55.78 270 VAL A CA 1
ATOM 2070 C C . VAL A 1 270 ? -4.926 -12.719 -26.234 1 55.78 270 VAL A C 1
ATOM 2072 O O . VAL A 1 270 ? -6.152 -12.617 -26.281 1 55.78 270 VAL A O 1
ATOM 2075 N N . HIS A 1 271 ? -4.328 -12.172 -25.141 1 56.09 271 HIS A N 1
ATOM 2076 C CA . HIS A 1 271 ? -4.863 -11.062 -24.359 1 56.09 271 HIS A CA 1
ATOM 2077 C C . HIS A 1 271 ? -4.203 -9.75 -24.75 1 56.09 271 HIS A C 1
ATOM 2079 O O . HIS A 1 271 ? -2.979 -9.68 -24.891 1 56.09 2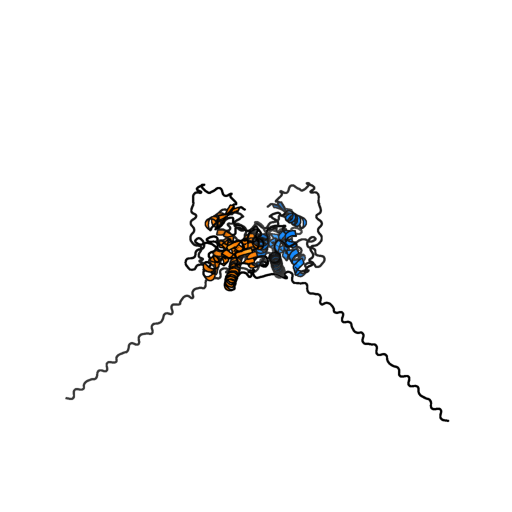71 HIS A O 1
ATOM 2085 N N . CYS A 1 272 ? -4.949 -8.672 -25.312 1 59 272 CYS A N 1
ATOM 2086 C CA . CYS A 1 272 ? -4.496 -7.328 -25.672 1 59 272 CYS A CA 1
ATOM 2087 C C . CYS A 1 272 ? -4.941 -6.309 -24.625 1 59 272 CYS A C 1
ATOM 2089 O O . CYS A 1 272 ? -6.035 -6.422 -24.078 1 59 272 CYS A O 1
ATOM 2091 N N . THR A 1 273 ? -4.027 -5.484 -24.047 1 53.41 273 THR A N 1
ATOM 2092 C CA . THR A 1 273 ? -4.391 -4.398 -23.141 1 53.41 273 THR A CA 1
ATOM 2093 C C . THR A 1 273 ? -4.73 -3.135 -23.922 1 53.41 273 THR A C 1
ATOM 2095 O O . THR A 1 273 ? -4.199 -2.912 -25.016 1 53.41 273 THR A O 1
ATOM 2098 N N . MET B 1 1 ? 79.125 -67.312 52.688 1 30.06 1 MET B N 1
ATOM 2099 C CA . MET B 1 1 ? 79.188 -66.062 51.969 1 30.06 1 MET B CA 1
ATOM 2100 C C . MET B 1 1 ? 77.938 -65.938 51.094 1 30.06 1 MET B C 1
ATOM 2102 O O . MET B 1 1 ? 77.75 -66.625 50.125 1 30.06 1 MET B O 1
ATOM 2106 N N . VAL B 1 2 ? 76.75 -65.625 51.75 1 37.66 2 VAL B N 1
ATOM 2107 C CA . VAL B 1 2 ? 75.375 -65.562 51.312 1 37.66 2 VAL B CA 1
ATOM 2108 C C . VAL B 1 2 ? 75.25 -64.375 50.281 1 37.66 2 VAL B C 1
ATOM 2110 O O . VAL B 1 2 ? 75.562 -63.25 50.594 1 37.66 2 VAL B O 1
ATOM 2113 N N . ALA B 1 3 ? 75.375 -64.75 49 1 35.22 3 ALA B N 1
ATOM 2114 C CA . ALA B 1 3 ? 75.25 -63.875 47.844 1 35.22 3 ALA B CA 1
ATOM 2115 C C . ALA B 1 3 ? 73.938 -63.125 47.844 1 35.22 3 ALA B C 1
ATOM 2117 O O . ALA B 1 3 ? 72.875 -63.719 47.875 1 35.22 3 ALA B O 1
ATOM 2118 N N . LEU B 1 4 ? 73.875 -61.938 48.438 1 36.72 4 LEU B N 1
ATOM 2119 C CA . LEU B 1 4 ? 72.75 -61 48.531 1 36.72 4 LEU B CA 1
ATOM 2120 C C . LEU B 1 4 ? 72.312 -60.562 47.125 1 36.72 4 LEU B C 1
ATOM 2122 O O . LEU B 1 4 ? 73.062 -60 46.375 1 36.72 4 LEU B O 1
ATOM 2126 N N . ILE B 1 5 ? 71.438 -61.344 46.438 1 39.66 5 ILE B N 1
ATOM 2127 C CA . ILE B 1 5 ? 70.812 -61.062 45.156 1 39.66 5 ILE B CA 1
ATOM 2128 C C . ILE B 1 5 ? 70.062 -59.75 45.219 1 39.66 5 ILE B C 1
ATOM 2130 O O . ILE B 1 5 ? 69.125 -59.594 46.031 1 39.66 5 ILE B O 1
ATOM 2134 N N . SER B 1 6 ? 70.625 -58.625 45 1 36.31 6 SER B N 1
ATOM 2135 C CA . SER B 1 6 ? 70 -57.312 44.969 1 36.31 6 SER B CA 1
ATOM 2136 C C . SER B 1 6 ? 68.938 -57.25 43.875 1 36.31 6 SER B C 1
ATOM 2138 O O . SER B 1 6 ? 69.188 -57.5 42.719 1 36.31 6 SER B O 1
ATOM 2140 N N . PHE B 1 7 ? 67.688 -57.5 44.219 1 36.97 7 PHE B N 1
ATOM 2141 C CA . PHE B 1 7 ? 66.5 -57.375 43.312 1 36.97 7 PHE B CA 1
ATOM 2142 C C . PHE B 1 7 ? 66.375 -55.938 42.844 1 36.97 7 PHE B C 1
ATOM 2144 O O . PHE B 1 7 ? 66.188 -55.031 43.656 1 36.97 7 PHE B O 1
ATOM 2151 N N . LEU B 1 8 ? 67 -55.594 41.719 1 36.75 8 LEU B N 1
ATOM 2152 C CA . LEU B 1 8 ? 66.812 -54.312 41.062 1 36.75 8 LEU B CA 1
ATOM 2153 C C . LEU B 1 8 ? 65.312 -54.125 40.656 1 36.75 8 LEU B C 1
ATOM 2155 O O . LEU B 1 8 ? 64.812 -54.938 39.875 1 36.75 8 LEU B O 1
ATOM 2159 N N . LEU B 1 9 ? 64.5 -53.562 41.5 1 36.47 9 LEU B N 1
ATOM 2160 C CA . LEU B 1 9 ? 63.094 -53.219 41.219 1 36.47 9 LEU B CA 1
ATOM 2161 C C . LEU B 1 9 ? 63.031 -52.219 40.062 1 36.47 9 LEU B C 1
ATOM 2163 O O . LEU B 1 9 ? 63.594 -51.125 40.125 1 36.47 9 LEU B O 1
ATOM 2167 N N . LEU B 1 10 ? 62.938 -52.688 38.844 1 39.94 10 LEU B N 1
ATOM 2168 C CA . LEU B 1 10 ? 62.688 -51.844 37.688 1 39.94 10 LEU B CA 1
ATOM 2169 C C . LEU B 1 10 ? 61.344 -51.156 37.812 1 39.94 10 LEU B C 1
ATOM 2171 O O . LEU B 1 10 ? 60.312 -51.812 37.875 1 39.94 10 LEU B O 1
ATOM 2175 N N . SER B 1 11 ? 61.25 -49.969 38.406 1 38.28 11 SER B N 1
ATOM 2176 C CA . SER B 1 11 ? 60.031 -49.156 38.469 1 38.28 11 SER B CA 1
ATOM 2177 C C . SER B 1 11 ? 59.562 -48.75 37.062 1 38.28 11 SER B C 1
ATOM 2179 O O . SER B 1 11 ? 60.344 -48.188 36.281 1 38.28 11 SER B O 1
ATOM 2181 N N . THR B 1 12 ? 58.75 -49.562 36.438 1 39.5 12 THR B N 1
ATOM 2182 C CA . THR B 1 12 ? 58.125 -49.219 35.156 1 39.5 12 THR B CA 1
ATOM 2183 C C . THR B 1 12 ? 57.312 -47.906 35.281 1 39.5 12 THR B C 1
ATOM 2185 O O . THR B 1 12 ? 56.438 -47.812 36.125 1 39.5 12 THR B O 1
ATOM 2188 N N . VAL B 1 13 ? 57.969 -46.75 35.125 1 45.06 13 VAL B N 1
ATOM 2189 C CA . VAL B 1 13 ? 57.25 -45.5 35.062 1 45.06 13 VAL B CA 1
ATOM 2190 C C . VAL B 1 13 ? 56.188 -45.562 33.938 1 45.06 13 VAL B C 1
ATOM 2192 O O . VAL B 1 13 ? 56.531 -45.75 32.781 1 45.06 13 VAL B O 1
ATOM 2195 N N . THR B 1 14 ? 54.969 -46 34.188 1 41.12 14 THR B N 1
ATOM 2196 C CA . THR B 1 14 ? 53.875 -45.906 33.25 1 41.12 14 THR B CA 1
ATOM 2197 C C . THR B 1 14 ? 53.625 -44.469 32.844 1 41.12 14 THR B C 1
ATOM 2199 O O . THR B 1 14 ? 53.438 -43.594 33.688 1 41.12 14 THR B O 1
ATOM 2202 N N . ALA B 1 15 ? 54.188 -44.031 31.719 1 45.69 15 ALA B N 1
ATOM 2203 C CA . ALA B 1 15 ? 53.906 -42.75 31.109 1 45.69 15 ALA B CA 1
ATOM 2204 C C . ALA B 1 15 ? 52.406 -42.594 30.875 1 45.69 15 ALA B C 1
ATOM 2206 O O . ALA B 1 15 ? 51.781 -43.375 30.156 1 45.69 15 ALA B O 1
ATOM 2207 N N . ILE B 1 16 ? 51.656 -42.094 31.891 1 46.69 16 ILE B N 1
ATOM 2208 C CA . ILE B 1 16 ? 50.281 -41.719 31.656 1 46.69 16 ILE B CA 1
ATOM 2209 C C . ILE B 1 16 ? 50.188 -40.719 30.516 1 46.69 16 ILE B C 1
ATOM 2211 O O . ILE B 1 16 ? 50.875 -39.688 30.516 1 46.69 16 ILE B O 1
ATOM 2215 N N . PRO B 1 17 ? 49.812 -41.219 29.328 1 42.56 17 PRO B N 1
ATOM 2216 C CA . PRO B 1 17 ? 49.719 -40.219 28.266 1 42.56 17 PRO B CA 1
ATOM 2217 C C . PRO B 1 17 ? 48.906 -39 28.672 1 42.56 17 PRO B C 1
ATOM 2219 O O . PRO B 1 17 ? 48.031 -39.094 29.531 1 42.56 17 PRO B O 1
ATOM 2222 N N . ALA B 1 18 ? 49.469 -37.781 28.531 1 48.12 18 ALA B N 1
ATOM 2223 C CA . ALA B 1 18 ? 48.812 -36.5 28.781 1 48.12 18 ALA B CA 1
ATOM 2224 C C . ALA B 1 18 ? 47.438 -36.406 28.125 1 48.12 18 ALA B C 1
ATOM 2226 O O . ALA B 1 18 ? 47.219 -37.031 27.078 1 48.12 18 ALA B O 1
ATOM 2227 N N . PRO B 1 19 ? 46.5 -36.125 28.984 1 46.94 19 PRO B N 1
ATOM 2228 C CA . PRO B 1 19 ? 45.188 -36.031 28.375 1 46.94 19 PRO B CA 1
ATOM 2229 C C . PRO B 1 19 ? 45.188 -35.188 27.094 1 46.94 19 PRO B C 1
ATOM 2231 O O . PRO B 1 19 ? 46 -34.281 26.938 1 46.94 19 PRO B O 1
ATOM 2234 N N . ILE B 1 20 ? 44.844 -35.781 25.938 1 49.12 20 ILE B N 1
ATOM 2235 C CA . ILE B 1 20 ? 44.594 -35.031 24.703 1 49.12 20 ILE B CA 1
ATOM 2236 C C . ILE B 1 20 ? 43.688 -33.844 25 1 49.12 20 ILE B C 1
ATOM 2238 O O . ILE B 1 20 ? 42.594 -34 25.578 1 49.12 20 ILE B O 1
ATOM 2242 N N . SER B 1 21 ? 44.281 -32.719 25.328 1 40.97 21 SER B N 1
ATOM 2243 C CA . SER B 1 21 ? 43.406 -31.531 25.375 1 40.97 21 SER B CA 1
ATOM 2244 C C . SER B 1 21 ? 42.5 -31.484 24.156 1 40.97 21 SER B C 1
ATOM 2246 O O . SER B 1 21 ? 42.938 -31.375 23.031 1 40.97 21 SER B O 1
ATOM 2248 N N . LEU B 1 22 ? 41.344 -32.125 24.266 1 40.91 22 LEU B N 1
ATOM 2249 C CA . LEU B 1 22 ? 40.344 -31.797 23.25 1 40.91 22 LEU B CA 1
ATOM 2250 C C . LEU B 1 22 ? 40.281 -30.281 23.047 1 40.91 22 LEU B C 1
ATOM 2252 O O . LEU B 1 22 ? 39.875 -29.547 23.953 1 40.91 22 LEU B O 1
ATOM 2256 N N . THR B 1 23 ? 41.25 -29.734 22.344 1 41.25 23 THR B N 1
ATOM 2257 C CA . THR B 1 23 ? 40.938 -28.375 21.922 1 41.25 23 THR B CA 1
ATOM 2258 C C . THR B 1 23 ? 39.5 -28.25 21.5 1 41.25 23 THR B C 1
ATOM 2260 O O . THR B 1 23 ? 39.062 -28.906 20.547 1 41.25 23 THR B O 1
ATOM 2263 N N . THR B 1 24 ? 38.688 -28.031 22.438 1 42.62 24 THR B N 1
ATOM 2264 C CA . THR B 1 24 ? 37.344 -27.641 22.031 1 42.62 24 THR B CA 1
ATOM 2265 C C . THR B 1 24 ? 37.406 -26.656 20.859 1 42.62 24 THR B C 1
ATOM 2267 O O . THR B 1 24 ? 37.969 -25.578 20.984 1 42.62 24 THR B O 1
ATOM 2270 N N . ARG B 1 25 ? 37.562 -27.281 19.594 1 41.66 25 ARG B N 1
ATOM 2271 C CA . ARG B 1 25 ? 37.25 -26.359 18.5 1 41.66 25 ARG B CA 1
ATOM 2272 C C . ARG B 1 25 ? 36.156 -25.391 18.875 1 41.66 25 ARG B C 1
ATOM 2274 O O . ARG B 1 25 ? 35.062 -25.797 19.312 1 41.66 25 ARG B O 1
ATOM 2281 N N . ASP B 1 26 ? 36.531 -24.297 19.422 1 39.06 26 ASP B N 1
ATOM 2282 C CA . ASP B 1 26 ? 35.531 -23.234 19.469 1 39.06 26 ASP B CA 1
ATOM 2283 C C . ASP B 1 26 ? 34.625 -23.281 18.234 1 39.06 26 ASP B C 1
ATOM 2285 O O . ASP B 1 26 ? 35.062 -22.953 17.125 1 39.06 26 ASP B O 1
ATOM 2289 N N . GLN B 1 27 ? 33.906 -24.359 18.031 1 34.62 27 GLN B N 1
ATOM 2290 C CA . GLN B 1 27 ? 32.875 -24.219 17 1 34.62 27 GLN B CA 1
ATOM 2291 C C . GLN B 1 27 ? 32.219 -22.828 17.047 1 34.62 27 GLN B C 1
ATOM 2293 O O . GLN B 1 27 ? 31.578 -22.469 18.031 1 34.62 27 GLN B O 1
ATOM 2298 N N . ALA B 1 28 ? 32.875 -21.844 16.406 1 41.09 28 ALA B N 1
ATOM 2299 C CA . ALA B 1 28 ? 32.188 -20.578 16.188 1 41.09 28 ALA B CA 1
ATOM 2300 C C . ALA B 1 28 ? 30.688 -20.781 16.031 1 41.09 28 ALA B C 1
ATOM 2302 O O . ALA B 1 28 ? 30.234 -21.625 15.266 1 41.09 28 ALA B O 1
ATOM 2303 N N . THR B 1 29 ? 29.875 -20.703 17.016 1 45.44 29 THR B N 1
ATOM 2304 C CA . THR B 1 29 ? 28.422 -20.641 16.875 1 45.44 29 THR B CA 1
ATOM 2305 C C . THR B 1 29 ? 28.047 -20.078 15.5 1 45.44 29 THR B C 1
ATOM 2307 O O . THR B 1 29 ? 28.516 -19.016 15.102 1 45.44 29 THR B O 1
ATOM 2310 N N . PRO B 1 30 ? 27.578 -20.906 14.555 1 50.19 30 PRO B N 1
ATOM 2311 C CA . PRO B 1 30 ? 27.094 -20.312 13.305 1 50.19 30 PRO B CA 1
ATOM 2312 C C . PRO B 1 30 ? 26.422 -18.969 13.516 1 50.19 30 PRO B C 1
ATOM 2314 O O . PRO B 1 30 ? 25.547 -18.828 14.391 1 50.19 30 PRO B O 1
ATOM 2317 N N . HIS B 1 31 ? 27.031 -17.938 13.547 1 51.59 31 HIS B N 1
ATOM 2318 C CA . HIS B 1 31 ? 26.438 -16.594 13.617 1 51.59 31 HIS B CA 1
ATOM 2319 C C . HIS B 1 31 ? 25.109 -16.531 12.875 1 51.59 31 HIS B C 1
ATOM 2321 O O . HIS B 1 31 ? 25.047 -16.859 11.68 1 51.59 31 HIS B O 1
ATOM 2327 N N . ALA B 1 32 ? 24.016 -16.812 13.547 1 60.53 32 ALA B N 1
ATOM 2328 C CA . ALA B 1 32 ? 22.688 -16.656 12.945 1 60.53 32 ALA B CA 1
ATOM 2329 C C . ALA B 1 32 ? 22.641 -15.391 12.094 1 60.53 32 ALA B C 1
ATOM 2331 O O . ALA B 1 32 ? 23.078 -14.32 12.523 1 60.53 32 ALA B O 1
ATOM 2332 N N . PRO B 1 33 ? 22.359 -15.609 10.836 1 75.25 33 PRO B N 1
ATOM 2333 C CA . PRO B 1 33 ? 22.266 -14.438 9.969 1 75.25 33 PRO B CA 1
ATOM 2334 C C . PRO B 1 33 ? 21.391 -13.336 10.547 1 75.25 33 PRO B C 1
ATOM 2336 O O . PRO B 1 33 ? 20.438 -13.625 11.289 1 75.25 33 PRO B O 1
ATOM 2339 N N . SER B 1 34 ? 21.922 -12.156 10.609 1 86.19 34 SER B N 1
ATOM 2340 C CA . SER B 1 34 ? 21.156 -10.992 11.039 1 86.19 34 SER B CA 1
ATOM 2341 C C . SER B 1 34 ? 19.781 -10.953 10.391 1 86.19 34 SER B C 1
ATOM 2343 O O . SER B 1 34 ? 19.625 -11.359 9.234 1 86.19 34 SER B O 1
ATOM 2345 N N . PRO B 1 35 ? 18.781 -10.539 11.18 1 94.31 35 PRO B N 1
ATOM 2346 C CA . PRO B 1 35 ? 17.453 -10.414 10.578 1 94.31 35 PRO B CA 1
ATOM 2347 C C . PRO B 1 35 ? 17.453 -9.562 9.312 1 94.31 35 PRO B C 1
ATOM 2349 O O . PRO B 1 35 ? 18.266 -8.641 9.195 1 94.31 35 PRO B O 1
ATOM 2352 N N . TRP B 1 36 ? 16.609 -9.906 8.43 1 95.56 36 TRP B N 1
ATOM 2353 C CA . TRP B 1 36 ? 16.594 -9.266 7.121 1 95.56 36 TRP B CA 1
ATOM 2354 C C . TRP B 1 36 ? 16.312 -7.77 7.25 1 95.56 36 TRP B C 1
ATOM 2356 O O . TRP B 1 36 ? 16.734 -6.98 6.395 1 95.56 36 TRP B O 1
ATOM 2366 N N . ASP B 1 37 ? 15.68 -7.352 8.328 1 95.62 37 ASP B N 1
ATOM 2367 C CA . ASP B 1 37 ? 15.273 -5.961 8.5 1 95.62 37 ASP B CA 1
ATOM 2368 C C . ASP B 1 37 ? 16.109 -5.273 9.578 1 95.62 37 ASP B C 1
ATOM 2370 O O . ASP B 1 37 ? 15.68 -4.285 10.172 1 95.62 37 ASP B O 1
ATOM 2374 N N . ALA B 1 38 ? 17.219 -5.754 9.836 1 95.56 38 ALA B N 1
ATOM 2375 C CA . ALA B 1 38 ? 18.094 -5.188 10.867 1 95.56 38 ALA B CA 1
ATOM 2376 C C . ALA B 1 38 ? 18.281 -3.688 10.656 1 95.56 38 ALA B C 1
ATOM 2378 O O . ALA B 1 38 ? 18.484 -3.234 9.523 1 95.56 38 ALA B O 1
ATOM 2379 N N . GLY B 1 39 ? 18.125 -2.941 11.836 1 96 39 GLY B N 1
ATOM 2380 C CA . GLY B 1 39 ? 18.344 -1.506 11.797 1 96 39 GLY B CA 1
ATOM 2381 C C . GLY B 1 39 ? 17.094 -0.708 11.5 1 96 39 GLY B C 1
ATOM 2382 O O . GLY B 1 39 ? 17.141 0.523 11.438 1 96 39 GLY B O 1
ATOM 2383 N N . ALA B 1 40 ? 15.984 -1.369 11.336 1 97 40 ALA B N 1
ATOM 2384 C CA . ALA B 1 40 ? 14.727 -0.689 11.055 1 97 40 ALA B CA 1
ATOM 2385 C C . ALA B 1 40 ? 14.367 0.295 12.164 1 97 40 ALA B C 1
ATOM 2387 O O . ALA B 1 40 ? 14.555 -0.001 13.344 1 97 40 ALA B O 1
ATOM 2388 N N . THR B 1 41 ? 13.922 1.463 11.789 1 98.06 41 THR B N 1
ATOM 2389 C CA . THR B 1 41 ? 13.453 2.502 12.695 1 98.06 41 THR B CA 1
ATOM 2390 C C . THR B 1 41 ? 11.93 2.615 12.648 1 98.06 41 THR B C 1
ATOM 2392 O O . THR B 1 41 ? 11.352 2.77 11.57 1 98.06 41 THR B O 1
ATOM 2395 N N . THR B 1 42 ? 11.266 2.586 13.789 1 97.25 42 THR B N 1
ATOM 2396 C CA . THR B 1 42 ? 9.812 2.486 13.797 1 97.25 42 THR B CA 1
ATOM 2397 C C . THR B 1 42 ? 9.188 3.775 14.32 1 97.25 42 THR B C 1
ATOM 2399 O O . THR B 1 42 ? 7.965 3.939 14.281 1 97.25 42 THR B O 1
ATOM 2402 N N . GLN B 1 43 ? 10.055 4.719 14.812 1 98.19 43 GLN B N 1
ATOM 2403 C CA . GLN B 1 43 ? 9.57 6.023 15.25 1 98.19 43 GLN B CA 1
ATOM 2404 C C . GLN B 1 43 ? 10.211 7.148 14.438 1 98.19 43 GLN B C 1
ATOM 2406 O O . GLN B 1 43 ? 11.406 7.113 14.156 1 98.19 43 GLN B O 1
ATOM 2411 N N . TYR B 1 44 ? 9.383 8.094 14.07 1 98.88 44 TYR B N 1
ATOM 2412 C CA . TYR B 1 44 ? 9.93 9.219 13.32 1 98.88 44 TYR B CA 1
ATOM 2413 C C . TYR B 1 44 ? 10.891 10.031 14.188 1 98.88 44 TYR B C 1
ATOM 2415 O O . TYR B 1 44 ? 10.555 10.398 15.312 1 98.88 44 TYR B O 1
ATOM 2423 N N . PRO B 1 45 ? 11.992 10.367 13.672 1 98.88 45 PRO B N 1
ATOM 2424 C CA . PRO B 1 45 ? 13.008 11.086 14.453 1 98.88 45 PRO B CA 1
ATOM 2425 C C . PRO B 1 45 ? 12.656 12.562 14.648 1 98.88 45 PRO B C 1
ATOM 2427 O O . PRO B 1 45 ? 12.109 13.195 13.75 1 98.88 45 PRO B O 1
ATOM 2430 N N . ILE B 1 46 ? 12.969 13.047 15.766 1 98.94 46 ILE B N 1
ATOM 2431 C CA . ILE B 1 46 ? 12.773 14.445 16.141 1 98.94 46 ILE B CA 1
ATOM 2432 C C . ILE B 1 46 ? 14.109 15.055 16.562 1 98.94 46 ILE B C 1
ATOM 2434 O O . ILE B 1 46 ? 14.797 14.508 17.422 1 98.94 46 ILE B O 1
ATOM 2438 N N . HIS B 1 47 ? 14.438 16.109 15.984 1 98.88 47 HIS B N 1
ATOM 2439 C CA . HIS B 1 47 ? 15.719 16.797 16.188 1 98.88 47 HIS B CA 1
ATOM 2440 C C . HIS B 1 47 ? 15.867 17.281 17.625 1 98.88 47 HIS B C 1
ATOM 2442 O O . HIS B 1 47 ? 14.875 17.625 18.266 1 98.88 47 HIS B O 1
ATOM 2448 N N . GLN B 1 48 ? 17.047 17.453 18.078 1 98.75 48 GLN B N 1
ATOM 2449 C CA . GLN B 1 48 ? 17.344 17.844 19.453 1 98.75 48 GLN B CA 1
ATOM 2450 C C . GLN B 1 48 ? 16.953 19.281 19.719 1 98.75 48 GLN B C 1
ATOM 2452 O O . GLN B 1 48 ? 16.891 19.719 20.875 1 98.75 48 GLN B O 1
ATOM 2457 N N . SER B 1 49 ? 16.672 20.047 18.703 1 98.81 49 SER B N 1
ATOM 2458 C CA . SER B 1 49 ? 16.25 21.438 18.875 1 98.81 49 SER B CA 1
ATOM 2459 C C . SER B 1 49 ? 14.852 21.516 19.484 1 98.81 49 SER B C 1
ATOM 2461 O O . SER B 1 49 ? 14.414 22.594 19.891 1 98.81 49 SER B O 1
ATOM 2463 N N . CYS B 1 50 ? 14.133 20.453 19.484 1 98.88 50 CYS B N 1
ATOM 2464 C CA . CYS B 1 50 ? 12.812 20.438 20.109 1 98.88 50 CYS B CA 1
ATOM 2465 C C . CYS B 1 50 ? 12.914 20.219 21.609 1 98.88 50 CYS B C 1
ATOM 2467 O O . CYS B 1 50 ? 13.484 19.219 22.062 1 98.88 50 CYS B O 1
ATOM 2469 N N . ASN B 1 51 ? 12.344 21.188 22.344 1 98.62 51 ASN B N 1
ATOM 2470 C CA . ASN B 1 51 ? 12.336 20.969 23.797 1 98.62 51 ASN B CA 1
ATOM 2471 C C . ASN B 1 51 ? 11.367 19.859 24.188 1 98.62 51 ASN B C 1
ATOM 2473 O O . ASN B 1 51 ? 10.695 19.281 23.328 1 98.62 51 ASN B O 1
ATOM 2477 N N . ALA B 1 52 ? 11.289 19.594 25.438 1 98.5 52 ALA B N 1
ATOM 2478 C CA . ALA B 1 52 ? 10.539 18.422 25.906 1 98.5 52 ALA B CA 1
ATOM 2479 C C . ALA B 1 52 ? 9.062 18.562 25.562 1 98.5 52 ALA B C 1
ATOM 2481 O O . ALA B 1 52 ? 8.422 17.578 25.156 1 98.5 52 ALA B O 1
ATOM 2482 N N . THR B 1 53 ? 8.516 19.703 25.75 1 98.56 53 THR B N 1
ATOM 2483 C CA . THR B 1 53 ? 7.098 19.938 25.484 1 98.56 53 THR B CA 1
ATOM 2484 C C . THR B 1 53 ? 6.805 19.859 23.984 1 98.56 53 THR B C 1
ATOM 2486 O O . THR B 1 53 ? 5.832 19.219 23.562 1 98.56 53 THR B O 1
ATOM 2489 N N . GLN B 1 54 ? 7.66 20.484 23.156 1 98.75 54 GLN B N 1
ATOM 2490 C CA . GLN B 1 54 ? 7.535 20.391 21.719 1 98.75 54 GLN B CA 1
ATOM 2491 C C . GLN B 1 54 ? 7.605 18.953 21.234 1 98.75 54 GLN B C 1
ATOM 2493 O O . GLN B 1 54 ? 6.77 18.5 20.453 1 98.75 54 GLN B O 1
ATOM 2498 N N . ARG B 1 55 ? 8.578 18.25 21.781 1 98.75 55 ARG B N 1
ATOM 2499 C CA . ARG B 1 55 ? 8.781 16.844 21.406 1 98.75 55 ARG B CA 1
ATOM 2500 C C . ARG B 1 55 ? 7.547 16.016 21.734 1 98.75 55 ARG B C 1
ATOM 2502 O O . ARG B 1 55 ? 7.109 15.195 20.922 1 98.75 55 ARG B O 1
ATOM 2509 N N . ARG B 1 56 ? 6.984 16.188 22.891 1 98.62 56 ARG B N 1
ATOM 2510 C CA . ARG B 1 56 ? 5.801 15.43 23.281 1 98.62 56 ARG B CA 1
ATOM 2511 C C . ARG B 1 56 ? 4.637 15.695 22.344 1 98.62 56 ARG B C 1
ATOM 2513 O O . ARG B 1 56 ? 3.91 14.773 21.969 1 98.62 56 ARG B O 1
ATOM 2520 N N . GLN B 1 57 ? 4.434 16.953 21.969 1 98.81 57 GLN B N 1
ATOM 2521 C CA . GLN B 1 57 ? 3.338 17.297 21.078 1 98.81 57 GLN B CA 1
ATOM 2522 C C . GLN B 1 57 ? 3.572 16.719 19.672 1 98.81 57 GLN B C 1
ATOM 2524 O O . GLN B 1 57 ? 2.654 16.188 19.062 1 98.81 57 GLN B O 1
ATOM 2529 N N . ILE B 1 58 ? 4.832 16.812 19.219 1 98.94 58 ILE B N 1
ATOM 2530 C CA . ILE B 1 58 ? 5.156 16.281 17.906 1 98.94 58 ILE B CA 1
ATOM 2531 C C . ILE B 1 58 ? 5.004 14.758 17.906 1 98.94 58 ILE B C 1
ATOM 2533 O O . ILE B 1 58 ? 4.434 14.18 16.984 1 98.94 58 ILE B O 1
ATOM 2537 N N . GLU B 1 59 ? 5.469 14.117 18.953 1 98.88 59 GLU B N 1
ATOM 2538 C CA . GLU B 1 59 ? 5.34 12.672 19.062 1 98.88 59 GLU B CA 1
ATOM 2539 C C . GLU B 1 59 ? 3.877 12.242 19.062 1 98.88 59 GLU B C 1
ATOM 2541 O O . GLU B 1 59 ? 3.498 11.297 18.375 1 98.88 59 GLU B O 1
ATOM 2546 N N . ALA B 1 60 ? 3.086 12.945 19.891 1 98.81 60 ALA B N 1
ATOM 2547 C CA . ALA B 1 60 ? 1.656 12.648 19.906 1 98.81 60 ALA B CA 1
ATOM 2548 C C . ALA B 1 60 ? 1.027 12.883 18.547 1 98.81 60 ALA B C 1
ATOM 2550 O O . ALA B 1 60 ? 0.216 12.078 18.078 1 98.81 60 ALA B O 1
ATOM 2551 N N . GLY B 1 61 ? 1.408 13.961 17.906 1 98.88 61 GLY B N 1
ATOM 2552 C CA . GLY B 1 61 ? 0.926 14.25 16.562 1 98.88 61 GLY B CA 1
ATOM 2553 C C . GLY B 1 61 ? 1.308 13.188 15.547 1 98.88 61 GLY B C 1
ATOM 2554 O O . GLY B 1 61 ? 0.484 12.789 14.727 1 98.88 61 GLY B O 1
ATOM 2555 N N . LEU B 1 62 ? 2.553 12.766 15.617 1 98.94 62 LEU B N 1
ATOM 2556 C CA . LEU B 1 62 ? 3.033 11.734 14.703 1 98.94 62 LEU B CA 1
ATOM 2557 C C . LEU B 1 62 ? 2.322 10.414 14.953 1 98.94 62 LEU B C 1
ATOM 2559 O O . LEU B 1 62 ? 2.004 9.68 14.016 1 98.94 62 LEU B O 1
ATOM 2563 N N . ASN B 1 63 ? 2.072 10.094 16.203 1 98.88 63 ASN B N 1
ATOM 2564 C CA . ASN B 1 63 ? 1.288 8.898 16.5 1 98.88 63 ASN B CA 1
ATOM 2565 C C . ASN B 1 63 ? -0.12 8.992 15.93 1 98.88 63 ASN B C 1
ATOM 2567 O O . ASN B 1 63 ? -0.642 8.016 15.391 1 98.88 63 ASN B O 1
ATOM 2571 N N . GLU B 1 64 ? -0.72 10.156 16.016 1 98.94 64 GLU B N 1
ATOM 2572 C CA . GLU B 1 64 ? -2.041 10.375 15.438 1 98.94 64 GLU B CA 1
ATOM 2573 C C . GLU B 1 64 ? -1.982 10.344 13.914 1 98.94 64 GLU B C 1
ATOM 2575 O O . GLU B 1 64 ? -2.93 9.898 13.258 1 98.94 64 GLU B O 1
ATOM 2580 N N . THR B 1 65 ? -0.866 10.789 13.336 1 98.94 65 THR B N 1
ATOM 2581 C CA . THR B 1 65 ? -0.662 10.703 11.898 1 98.94 65 THR B CA 1
ATOM 2582 C C . THR B 1 65 ? -0.647 9.242 11.438 1 98.94 65 THR B C 1
ATOM 2584 O O . THR B 1 65 ? -1.3 8.891 10.453 1 98.94 65 THR B O 1
ATOM 2587 N N . ILE B 1 66 ? 0.052 8.445 12.172 1 98.94 66 ILE B N 1
ATOM 2588 C CA . ILE B 1 66 ? 0.117 7.016 11.875 1 98.94 66 ILE B CA 1
ATOM 2589 C C . ILE B 1 66 ? -1.272 6.398 12.008 1 98.94 66 ILE B C 1
ATOM 2591 O O . ILE B 1 66 ? -1.701 5.625 11.148 1 98.94 66 ILE B O 1
ATOM 2595 N N . ALA B 1 67 ? -1.983 6.738 13.039 1 98.88 67 ALA B N 1
ATOM 2596 C CA . ALA B 1 67 ? -3.336 6.227 13.234 1 98.88 67 ALA B CA 1
ATOM 2597 C C . ALA B 1 67 ? -4.258 6.648 12.094 1 98.88 67 ALA B C 1
ATOM 2599 O O . ALA B 1 67 ? -5.059 5.848 11.609 1 98.88 67 ALA B O 1
ATOM 2600 N N . LEU B 1 68 ? -4.156 7.875 11.719 1 98.94 68 LEU B N 1
ATOM 2601 C CA . LEU B 1 68 ? -4.965 8.414 10.625 1 98.94 68 LEU B CA 1
ATOM 2602 C C . LEU B 1 68 ? -4.664 7.684 9.32 1 98.94 68 LEU B C 1
ATOM 2604 O O . LEU B 1 68 ? -5.586 7.262 8.617 1 98.94 68 LEU B O 1
ATOM 2608 N N . ALA B 1 69 ? -3.396 7.531 8.992 1 98.94 69 ALA B N 1
ATOM 2609 C CA . ALA B 1 69 ? -2.973 6.84 7.777 1 98.94 69 ALA B CA 1
ATOM 2610 C C . ALA B 1 69 ? -3.379 5.371 7.812 1 98.94 69 ALA B C 1
ATOM 2612 O O . ALA B 1 69 ? -3.863 4.832 6.812 1 98.94 69 ALA B O 1
ATOM 2613 N N . ASP B 1 70 ? -3.188 4.742 8.961 1 98.88 70 ASP B N 1
ATOM 2614 C CA . ASP B 1 70 ? -3.564 3.342 9.125 1 98.88 70 ASP B CA 1
ATOM 2615 C C . ASP B 1 70 ? -5.059 3.145 8.875 1 98.88 70 ASP B C 1
ATOM 2617 O O . ASP B 1 70 ? -5.465 2.18 8.227 1 98.88 70 ASP B O 1
ATOM 2621 N N . HIS B 1 71 ? -5.77 4.023 9.406 1 98.88 71 HIS B N 1
ATOM 2622 C CA . HIS B 1 71 ? -7.211 3.865 9.234 1 98.88 71 HIS B CA 1
ATOM 2623 C C . HIS B 1 71 ? -7.625 4.125 7.793 1 98.88 71 HIS B C 1
ATOM 2625 O O . HIS B 1 71 ? -8.508 3.447 7.262 1 98.88 71 HIS B O 1
ATOM 2631 N N . ALA B 1 72 ? -7.109 5.168 7.199 1 98.94 72 ALA B N 1
ATOM 2632 C CA . ALA B 1 72 ? -7.398 5.438 5.793 1 98.94 72 ALA B CA 1
ATOM 2633 C C . ALA B 1 72 ? -7.129 4.207 4.93 1 98.94 72 ALA B C 1
ATOM 2635 O O . ALA B 1 72 ? -7.973 3.812 4.125 1 98.94 72 ALA B O 1
ATOM 2636 N N . LYS B 1 73 ? -6.008 3.617 5.133 1 98.94 73 LYS B N 1
ATOM 2637 C CA . LYS B 1 73 ? -5.641 2.389 4.434 1 98.94 73 LYS B CA 1
ATOM 2638 C C . LYS B 1 73 ? -6.641 1.272 4.727 1 98.94 73 LYS B C 1
ATOM 2640 O O . LYS B 1 73 ? -7.121 0.609 3.805 1 98.94 73 LYS B O 1
ATOM 2645 N N . ALA B 1 74 ? -6.934 1.098 5.957 1 98.81 74 ALA B N 1
ATOM 2646 C CA . ALA B 1 74 ? -7.852 0.036 6.359 1 98.81 74 ALA B CA 1
ATOM 2647 C C . ALA B 1 74 ? -9.219 0.221 5.715 1 98.81 74 ALA B C 1
ATOM 2649 O O . ALA B 1 74 ? -9.867 -0.755 5.32 1 98.81 74 ALA B O 1
ATOM 2650 N N . HIS B 1 75 ? -9.672 1.469 5.664 1 98.88 75 HIS B N 1
ATOM 2651 C CA . HIS B 1 75 ? -10.953 1.752 5.02 1 98.88 75 HIS B CA 1
ATOM 2652 C C . HIS B 1 75 ? -10.945 1.306 3.561 1 98.88 75 HIS B C 1
ATOM 2654 O O . HIS B 1 75 ? -11.891 0.674 3.094 1 98.88 75 HIS B O 1
ATOM 2660 N N . ILE B 1 76 ? -9.898 1.619 2.863 1 98.88 76 ILE B N 1
ATOM 2661 C CA . ILE B 1 76 ? -9.789 1.232 1.461 1 98.88 76 ILE B CA 1
ATOM 2662 C C . ILE B 1 76 ? -9.742 -0.289 1.348 1 98.88 76 ILE B C 1
ATOM 2664 O O . ILE B 1 76 ? -10.398 -0.877 0.488 1 98.88 76 ILE B O 1
ATOM 2668 N N . LEU B 1 77 ? -8.977 -0.931 2.191 1 98.81 77 LEU B N 1
ATOM 2669 C CA . LEU B 1 77 ? -8.812 -2.379 2.137 1 98.81 77 LEU B CA 1
ATOM 2670 C C . LEU B 1 77 ? -10.133 -3.086 2.414 1 98.81 77 LEU B C 1
ATOM 2672 O O . LEU B 1 77 ? -10.414 -4.141 1.841 1 98.81 77 LEU B O 1
ATOM 2676 N N . ARG B 1 78 ? -10.961 -2.459 3.219 1 98.5 78 ARG B N 1
ATOM 2677 C CA . ARG B 1 78 ? -12.242 -3.057 3.592 1 98.5 78 ARG B CA 1
ATOM 2678 C C . ARG B 1 78 ? -13.281 -2.859 2.492 1 98.5 78 ARG B C 1
ATOM 2680 O O . ARG B 1 78 ? -14.039 -3.777 2.174 1 98.5 78 ARG B O 1
ATOM 2687 N N . TRP B 1 79 ? -13.328 -1.63 1.918 1 97.5 79 TRP B N 1
ATOM 2688 C CA . TRP B 1 79 ? -14.477 -1.263 1.104 1 97.5 79 TRP B CA 1
ATOM 2689 C C . TRP B 1 79 ? -14.078 -1.079 -0.356 1 97.5 79 TRP B C 1
ATOM 2691 O O . TRP B 1 79 ? -14.938 -0.949 -1.23 1 97.5 79 TRP B O 1
ATOM 2701 N N . GLY B 1 80 ? -12.773 -1.048 -0.598 1 95.38 80 GLY B N 1
ATOM 2702 C CA . GLY B 1 80 ? -12.266 -0.976 -1.96 1 95.38 80 GLY B CA 1
ATOM 2703 C C . GLY B 1 80 ? -12.508 0.373 -2.613 1 95.38 80 GLY B C 1
ATOM 2704 O O . GLY B 1 80 ? -12.797 1.357 -1.93 1 95.38 80 GLY B O 1
ATOM 2705 N N . ASN B 1 81 ? -12.273 0.372 -3.922 1 93.69 81 ASN B N 1
ATOM 2706 C CA . ASN B 1 81 ? -12.43 1.616 -4.664 1 93.69 81 ASN B CA 1
ATOM 2707 C C . ASN B 1 81 ? -13.883 1.851 -5.066 1 93.69 81 ASN B C 1
ATOM 2709 O O . ASN B 1 81 ? -14.172 2.727 -5.883 1 93.69 81 ASN B O 1
ATOM 2713 N N . GLU B 1 82 ? -14.758 1.076 -4.449 1 90.06 82 GLU B N 1
ATOM 2714 C CA . GLU B 1 82 ? -16.188 1.289 -4.656 1 90.06 82 GLU B CA 1
ATOM 2715 C C . GLU B 1 82 ? -16.812 2.033 -3.477 1 90.06 82 GLU B C 1
ATOM 2717 O O . GLU B 1 82 ? -17.969 2.426 -3.529 1 90.06 82 GLU B O 1
ATOM 2722 N N . SER B 1 83 ? -16.047 2.211 -2.424 1 93.5 83 SER B N 1
ATOM 2723 C CA . SER B 1 83 ? -16.484 3.033 -1.298 1 93.5 83 SER B CA 1
ATOM 2724 C C . SER B 1 83 ? -16.938 4.41 -1.763 1 93.5 83 SER B C 1
ATOM 2726 O O . SER B 1 83 ? -16.297 5.027 -2.621 1 93.5 83 SER B O 1
ATOM 2728 N N . THR B 1 84 ? -18.016 4.883 -1.143 1 96.69 84 THR B N 1
ATOM 2729 C CA . THR B 1 84 ? -18.516 6.219 -1.456 1 96.69 84 THR B CA 1
ATOM 2730 C C . THR B 1 84 ? -17.469 7.277 -1.102 1 96.69 84 THR B C 1
ATOM 2732 O O . THR B 1 84 ? -17.281 8.234 -1.851 1 96.69 84 THR B O 1
ATOM 2735 N N . ILE B 1 85 ? -16.797 7.059 0.021 1 98.5 85 ILE B N 1
ATOM 2736 C CA . ILE B 1 85 ? -15.797 8.031 0.431 1 98.5 85 ILE B CA 1
ATOM 2737 C C . ILE B 1 85 ? -14.602 7.969 -0.522 1 98.5 85 ILE B C 1
ATOM 2739 O O . ILE B 1 85 ? -14.062 9 -0.919 1 98.5 85 ILE B O 1
ATOM 2743 N N . TYR B 1 86 ? -14.172 6.801 -0.931 1 98.75 86 TYR B N 1
ATOM 2744 C CA . TYR B 1 86 ? -13.062 6.676 -1.874 1 98.75 86 TYR B CA 1
ATOM 2745 C C . TYR B 1 86 ? -13.375 7.406 -3.176 1 98.75 86 TYR B C 1
ATOM 2747 O O . TYR B 1 86 ? -12.555 8.195 -3.658 1 98.75 86 TYR B O 1
ATOM 2755 N N . ARG B 1 87 ? -14.547 7.172 -3.711 1 98.19 87 ARG B N 1
ATOM 2756 C CA . ARG B 1 87 ? -14.922 7.738 -5.004 1 98.19 87 ARG B CA 1
ATOM 2757 C C . ARG B 1 87 ? -15.031 9.258 -4.926 1 98.19 87 ARG B C 1
ATOM 2759 O O . ARG B 1 87 ? -14.734 9.953 -5.898 1 98.19 87 ARG B O 1
ATOM 2766 N N . LYS B 1 88 ? -15.398 9.734 -3.818 1 98.19 88 LYS B N 1
ATOM 2767 C CA . LYS B 1 88 ? -15.492 11.172 -3.6 1 98.19 88 LYS B CA 1
ATOM 2768 C C . LYS B 1 88 ? -14.141 11.852 -3.783 1 98.19 88 LYS B C 1
ATOM 2770 O O . LYS B 1 88 ? -14.055 12.945 -4.34 1 98.19 88 LYS B O 1
ATOM 2775 N N . TYR B 1 89 ? -13.07 11.164 -3.402 1 98.75 89 TYR B N 1
ATOM 2776 C CA . TYR B 1 89 ? -11.773 11.828 -3.33 1 98.75 89 TYR B CA 1
ATOM 2777 C C . TYR B 1 89 ? -10.836 11.32 -4.418 1 98.75 89 TYR B C 1
ATOM 2779 O O . TYR B 1 89 ? -9.891 12.016 -4.812 1 98.75 89 TYR B O 1
ATOM 2787 N N . PHE B 1 90 ? -11.086 10.133 -4.918 1 98.75 90 PHE B N 1
ATOM 2788 C CA . PHE B 1 90 ? -10.133 9.547 -5.863 1 98.75 90 PHE B CA 1
ATOM 2789 C C . PHE B 1 90 ? -10.82 9.195 -7.172 1 98.75 90 PHE B C 1
ATOM 2791 O O . PHE B 1 90 ? -10.172 8.773 -8.133 1 98.75 90 PHE B O 1
ATOM 2798 N N . GLY B 1 91 ? -12.156 9.375 -7.281 1 98.06 91 GLY B N 1
ATOM 2799 C CA . GLY B 1 91 ? -12.891 8.945 -8.461 1 98.06 91 GLY B CA 1
ATOM 2800 C C . GLY B 1 91 ? -12.93 7.438 -8.625 1 98.06 91 GLY B C 1
ATOM 2801 O O . GLY B 1 91 ? -13.117 6.707 -7.656 1 98.06 91 GLY B O 1
ATOM 2802 N N . ASN B 1 92 ? -12.789 7.027 -9.852 1 97.31 92 ASN B N 1
ATOM 2803 C CA . ASN B 1 92 ? -12.797 5.602 -10.164 1 97.31 92 ASN B CA 1
ATOM 2804 C C . ASN B 1 92 ? -11.383 5.059 -10.359 1 97.31 92 ASN B C 1
ATOM 2806 O O . ASN B 1 92 ? -11.18 4.105 -11.109 1 97.31 92 ASN B O 1
ATOM 2810 N N . ARG B 1 93 ? -10.461 5.707 -9.734 1 98.12 93 ARG B N 1
ATOM 2811 C CA . ARG B 1 93 ? -9.07 5.301 -9.867 1 98.12 93 ARG B CA 1
ATOM 2812 C C . ARG B 1 93 ? -8.805 4.008 -9.109 1 98.12 93 ARG B C 1
ATOM 2814 O O . ARG B 1 93 ? -9.414 3.75 -8.07 1 98.12 93 ARG B O 1
ATOM 2821 N N . PRO B 1 94 ? -7.832 3.182 -9.602 1 98.31 94 PRO B N 1
ATOM 2822 C CA . PRO B 1 94 ? -7.402 2.049 -8.781 1 98.31 94 PRO B CA 1
ATOM 2823 C C . PRO B 1 94 ? -6.836 2.479 -7.43 1 98.31 94 PRO B C 1
ATOM 2825 O O . PRO B 1 94 ? -6.312 3.588 -7.305 1 98.31 94 PRO B O 1
ATOM 2828 N N . SER B 1 95 ? -6.91 1.606 -6.473 1 98.69 95 SER B N 1
ATOM 2829 C CA . SER B 1 95 ? -6.648 2.031 -5.102 1 98.69 95 SER B CA 1
ATOM 2830 C C . SER B 1 95 ? -5.203 1.744 -4.703 1 98.69 95 SER B C 1
ATOM 2832 O O . SER B 1 95 ? -4.777 2.109 -3.605 1 98.69 95 SER B O 1
ATOM 2834 N N . PHE B 1 96 ? -4.402 1.159 -5.535 1 98.81 96 PHE B N 1
ATOM 2835 C CA . PHE B 1 96 ? -3.074 0.667 -5.188 1 98.81 96 PHE B CA 1
ATOM 2836 C C . PHE B 1 96 ? -2.201 1.796 -4.656 1 98.81 96 PHE B C 1
ATOM 2838 O O . PHE B 1 96 ? -1.585 1.664 -3.596 1 98.81 96 PHE B O 1
ATOM 2845 N N . GLU B 1 97 ? -2.191 2.916 -5.402 1 98.75 97 GLU B N 1
ATOM 2846 C CA . GLU B 1 97 ? -1.308 4.027 -5.059 1 98.75 97 GLU B CA 1
ATOM 2847 C C . GLU B 1 97 ? -1.687 4.641 -3.715 1 98.75 97 GLU B C 1
ATOM 2849 O O . GLU B 1 97 ? -0.817 4.906 -2.883 1 98.75 97 GLU B O 1
ATOM 2854 N N . ALA B 1 98 ? -2.977 4.812 -3.492 1 98.88 98 ALA B N 1
ATOM 2855 C CA . ALA B 1 98 ? -3.438 5.391 -2.232 1 98.88 98 ALA B CA 1
ATOM 2856 C C . ALA B 1 98 ? -3.113 4.473 -1.057 1 98.88 98 ALA B C 1
ATOM 2858 O O . ALA B 1 98 ? -2.615 4.926 -0.024 1 98.88 98 ALA B O 1
ATOM 2859 N N . VAL B 1 99 ? -3.354 3.197 -1.234 1 98.94 99 VAL B N 1
ATOM 2860 C CA . VAL B 1 99 ? -3.039 2.227 -0.192 1 98.94 99 VAL B CA 1
ATOM 2861 C C . VAL B 1 99 ? -1.544 2.27 0.12 1 98.94 99 VAL B C 1
ATOM 2863 O O . VAL B 1 99 ? -1.148 2.318 1.287 1 98.94 99 VAL B O 1
ATOM 2866 N N . GLY B 1 100 ? -0.755 2.303 -0.886 1 98.94 100 GLY B N 1
ATOM 2867 C CA . GLY B 1 100 ? 0.686 2.336 -0.699 1 98.94 100 GLY B CA 1
ATOM 2868 C C . GLY B 1 100 ? 1.17 3.596 -0.004 1 98.94 100 GLY B C 1
ATOM 2869 O O . GLY B 1 100 ? 2.064 3.539 0.842 1 98.94 100 GLY B O 1
ATOM 2870 N N . ALA B 1 101 ? 0.576 4.719 -0.351 1 98.94 101 ALA B N 1
ATOM 2871 C CA . ALA B 1 101 ? 0.964 5.988 0.257 1 98.94 101 ALA B CA 1
ATOM 2872 C C . ALA B 1 101 ? 0.745 5.965 1.768 1 98.94 101 ALA B C 1
ATOM 2874 O O . ALA B 1 101 ? 1.619 6.371 2.535 1 98.94 101 ALA B O 1
ATOM 2875 N N . TYR B 1 102 ? -0.355 5.461 2.186 1 98.94 102 TYR B N 1
ATOM 2876 C CA . TYR B 1 102 ? -0.656 5.398 3.611 1 98.94 102 TYR B CA 1
ATOM 2877 C C . TYR B 1 102 ? 0.219 4.367 4.312 1 98.94 102 TYR B C 1
ATOM 2879 O O . TYR B 1 102 ? 0.667 4.586 5.438 1 98.94 102 TYR B O 1
ATOM 2887 N N . ASP B 1 103 ? 0.469 3.248 3.637 1 98.94 103 ASP B N 1
ATOM 2888 C CA . ASP B 1 103 ? 1.262 2.195 4.266 1 98.94 103 ASP B CA 1
ATOM 2889 C C . ASP B 1 103 ? 2.703 2.65 4.488 1 98.94 103 ASP B C 1
ATOM 2891 O O . ASP B 1 103 ? 3.307 2.338 5.516 1 98.94 103 ASP B O 1
ATOM 2895 N N . ILE B 1 104 ? 3.236 3.373 3.584 1 98.88 104 ILE B N 1
ATOM 2896 C CA . ILE B 1 104 ? 4.598 3.885 3.715 1 98.88 104 ILE B CA 1
ATOM 2897 C C . ILE B 1 104 ? 4.684 4.816 4.922 1 98.88 104 ILE B C 1
ATOM 2899 O O . ILE B 1 104 ? 5.641 4.746 5.695 1 98.88 104 ILE B O 1
ATOM 2903 N N . VAL B 1 105 ? 3.664 5.621 5.148 1 98.88 105 VAL B N 1
ATOM 2904 C CA . VAL B 1 105 ? 3.631 6.527 6.293 1 98.88 105 VAL B CA 1
ATOM 2905 C C . VAL B 1 105 ? 3.547 5.719 7.586 1 98.88 105 VAL B C 1
ATOM 2907 O O . VAL B 1 105 ? 4.246 6.012 8.555 1 98.88 105 VAL B O 1
ATOM 2910 N N . SER B 1 106 ? 2.777 4.691 7.609 1 98.75 106 SER B N 1
ATOM 2911 C CA . SER B 1 106 ? 2.473 3.945 8.828 1 98.75 106 SER B CA 1
ATOM 2912 C C . SER B 1 106 ? 3.57 2.939 9.148 1 98.75 106 SER B C 1
ATOM 2914 O O . SER B 1 106 ? 3.975 2.803 10.305 1 98.75 106 SER B O 1
ATOM 2916 N N . ASN B 1 107 ? 4.086 2.279 8.07 1 98.56 107 ASN B N 1
ATOM 2917 C CA . ASN B 1 107 ? 4.859 1.074 8.352 1 98.56 107 ASN B CA 1
ATOM 2918 C C . ASN B 1 107 ? 6.234 1.132 7.691 1 98.56 107 ASN B C 1
ATOM 2920 O O . ASN B 1 107 ? 7.055 0.229 7.879 1 98.56 107 ASN B O 1
ATOM 2924 N N . GLY B 1 108 ? 6.508 2.135 6.906 1 98.56 108 GLY B N 1
ATOM 2925 C CA . GLY B 1 108 ? 7.824 2.275 6.305 1 98.56 108 GLY B CA 1
ATOM 2926 C C . GLY B 1 108 ? 8.914 2.566 7.32 1 98.56 108 GLY B C 1
ATOM 2927 O O . GLY B 1 108 ? 8.625 3.006 8.438 1 98.56 108 GLY B O 1
ATOM 2928 N N . ASP B 1 109 ? 10.141 2.264 6.93 1 98.5 109 ASP B N 1
ATOM 2929 C CA . ASP B 1 109 ? 11.281 2.662 7.746 1 98.5 109 ASP B CA 1
ATOM 2930 C C . ASP B 1 109 ? 11.305 4.176 7.957 1 98.5 109 ASP B C 1
ATOM 2932 O O . ASP B 1 109 ? 11.188 4.941 7 1 98.5 109 ASP B O 1
ATOM 2936 N N . LYS B 1 110 ? 11.438 4.637 9.203 1 98.5 110 LYS B N 1
ATOM 2937 C CA . LYS B 1 110 ? 11.18 6.035 9.539 1 98.5 110 LYS B CA 1
ATOM 2938 C C . LYS B 1 110 ? 12.484 6.789 9.766 1 98.5 110 LYS B C 1
ATOM 2940 O O . LYS B 1 110 ? 12.477 7.969 10.125 1 98.5 110 LYS B O 1
ATOM 2945 N N . ALA B 1 111 ? 13.633 6.199 9.422 1 97.94 111 ALA B N 1
ATOM 2946 C CA . ALA B 1 111 ? 14.938 6.715 9.828 1 97.94 111 ALA B CA 1
ATOM 2947 C C . ALA B 1 111 ? 15.336 7.926 8.992 1 97.94 111 ALA B C 1
ATOM 2949 O O . ALA B 1 111 ? 16.141 8.758 9.438 1 97.94 111 ALA B O 1
ATOM 2950 N N . SER B 1 112 ? 14.719 8.047 7.832 1 97.75 112 SER B N 1
ATOM 2951 C CA . SER B 1 112 ? 15.359 8.906 6.84 1 97.75 112 SER B CA 1
ATOM 2952 C C . SER B 1 112 ? 14.695 10.273 6.781 1 97.75 112 SER B C 1
ATOM 2954 O O . SER B 1 112 ? 14.914 11.039 5.836 1 97.75 112 SER B O 1
ATOM 2956 N N . VAL B 1 113 ? 13.828 10.594 7.727 1 98.75 113 VAL B N 1
ATOM 2957 C CA . VAL B 1 113 ? 13.234 11.922 7.816 1 98.75 113 VAL B CA 1
ATOM 2958 C C . VAL B 1 113 ? 13.539 12.531 9.188 1 98.75 113 VAL B C 1
ATOM 2960 O O . VAL B 1 113 ? 13.969 11.828 10.102 1 98.75 113 VAL B O 1
ATOM 2963 N N . LEU B 1 114 ? 13.336 13.891 9.234 1 98.94 114 LEU B N 1
ATOM 2964 C CA . LEU B 1 114 ? 13.648 14.555 10.492 1 98.94 114 LEU B CA 1
ATOM 2965 C C . LEU B 1 114 ? 12.734 15.75 10.727 1 98.94 114 LEU B C 1
ATOM 2967 O O . LEU B 1 114 ? 12.594 16.609 9.844 1 98.94 114 LEU B O 1
ATOM 2971 N N . PHE B 1 115 ? 12.109 15.734 11.852 1 98.94 115 PHE B N 1
ATOM 2972 C CA . PHE B 1 115 ? 11.352 16.891 12.328 1 98.94 115 PHE B CA 1
ATOM 2973 C C . PHE B 1 115 ? 12.203 17.75 13.25 1 98.94 115 PHE B C 1
ATOM 2975 O O . PHE B 1 115 ? 12.953 17.234 14.078 1 98.94 115 PHE B O 1
ATOM 2982 N N . ARG B 1 116 ? 12.094 19.031 13.078 1 98.88 116 ARG B N 1
ATOM 2983 C CA . ARG B 1 116 ? 12.914 19.906 13.93 1 98.88 116 ARG B CA 1
ATOM 2984 C C . ARG B 1 116 ? 12.133 21.141 14.367 1 98.88 116 ARG B C 1
ATOM 2986 O O . ARG B 1 116 ? 11.109 21.469 13.766 1 98.88 116 ARG B O 1
ATOM 2993 N N . CYS B 1 117 ? 12.641 21.875 15.43 1 98.81 117 CYS B N 1
ATOM 2994 C CA . CYS B 1 117 ? 11.883 22.938 16.062 1 98.81 117 CYS B CA 1
ATOM 2995 C C . CYS B 1 117 ? 12.633 24.266 15.984 1 98.81 117 CYS B C 1
ATOM 2997 O O . CYS B 1 117 ? 12.062 25.312 16.266 1 98.81 117 CYS B O 1
ATOM 2999 N N . ASP B 1 118 ? 13.938 24.172 15.609 1 98.69 118 ASP B N 1
ATOM 3000 C CA . ASP B 1 118 ? 14.641 25.438 15.383 1 98.69 118 ASP B CA 1
ATOM 3001 C C . ASP B 1 118 ? 14.312 26 14.008 1 98.69 118 ASP B C 1
ATOM 3003 O O . ASP B 1 118 ? 13.508 25.438 13.266 1 98.69 118 ASP B O 1
ATOM 3007 N N . ASN B 1 119 ? 14.781 27.203 13.711 1 98.5 119 ASN B N 1
ATOM 3008 C CA . ASN B 1 119 ? 14.43 27.938 12.5 1 98.5 119 ASN B CA 1
ATOM 3009 C C . ASN B 1 119 ? 15.656 28.266 11.656 1 98.5 119 ASN B C 1
ATOM 3011 O O . ASN B 1 119 ? 15.938 29.422 11.367 1 98.5 119 ASN B O 1
ATOM 3015 N N . PRO B 1 120 ? 16.297 27.219 11.164 1 98.31 120 PRO B N 1
ATOM 3016 C CA . PRO B 1 120 ? 17.578 27.453 10.5 1 98.31 120 PRO B CA 1
ATOM 3017 C C . PRO B 1 120 ? 17.438 28.25 9.211 1 98.31 120 PRO B C 1
ATOM 3019 O O . PRO B 1 120 ? 18.375 28.953 8.805 1 98.31 120 PRO B O 1
ATOM 3022 N N . ASP B 1 121 ? 16.297 28.234 8.578 1 98 121 ASP B N 1
ATOM 3023 C CA . ASP B 1 121 ? 16.094 28.891 7.297 1 98 121 ASP B CA 1
ATOM 3024 C C . ASP B 1 121 ? 15.422 30.25 7.477 1 98 121 ASP B C 1
ATOM 3026 O O . ASP B 1 121 ? 15.281 31.016 6.52 1 98 121 ASP B O 1
ATOM 3030 N N . GLY B 1 122 ? 14.914 30.516 8.648 1 98.38 122 GLY B N 1
ATOM 3031 C CA . GLY B 1 122 ? 14.297 31.797 8.977 1 98.38 122 GLY B CA 1
ATOM 3032 C C . GLY B 1 122 ? 12.844 31.875 8.555 1 98.38 122 GLY B C 1
ATOM 3033 O O . GLY B 1 122 ? 12.18 32.906 8.773 1 98.38 122 GLY B O 1
ATOM 3034 N N . ASN B 1 123 ? 12.242 30.812 8.008 1 98 123 ASN B N 1
ATOM 3035 C CA . ASN B 1 123 ? 10.93 30.859 7.383 1 98 123 ASN B CA 1
ATOM 3036 C C . ASN B 1 123 ? 9.812 30.938 8.43 1 98 123 ASN B C 1
ATOM 3038 O O . ASN B 1 123 ? 8.711 31.391 8.125 1 98 123 ASN B O 1
ATOM 3042 N N . CYS B 1 124 ? 10.062 30.5 9.68 1 98.12 124 CYS B N 1
ATOM 3043 C CA . CYS B 1 124 ? 9.062 30.562 10.734 1 98.12 124 CYS B CA 1
ATOM 3044 C C . CYS B 1 124 ? 8.773 32 11.117 1 98.12 124 CYS B C 1
ATOM 3046 O O . CYS B 1 124 ? 7.82 32.281 11.852 1 98.12 124 CYS B O 1
ATOM 3048 N N . GLU B 1 125 ? 9.5 32.969 10.617 1 97.81 125 GLU B N 1
ATOM 3049 C CA . GLU B 1 125 ? 9.266 34.406 10.852 1 97.81 125 GLU B CA 1
ATOM 3050 C C . GLU B 1 125 ? 8.164 34.938 9.938 1 97.81 125 GLU B C 1
ATOM 3052 O O . GLU B 1 125 ? 7.629 36 10.172 1 97.81 125 GLU B O 1
ATOM 3057 N N . ASN B 1 126 ? 7.93 34.188 8.891 1 97.44 126 ASN B N 1
ATOM 3058 C CA . ASN B 1 126 ? 6.844 34.594 8.008 1 97.44 126 ASN B CA 1
ATOM 3059 C C . ASN B 1 126 ? 5.484 34.438 8.688 1 97.44 126 ASN B C 1
ATOM 3061 O O . ASN B 1 126 ? 5.223 33.438 9.352 1 97.44 126 ASN B O 1
ATOM 3065 N N . GLU B 1 127 ? 4.699 35.469 8.445 1 96.44 127 GLU B N 1
ATOM 3066 C CA . GLU B 1 127 ? 3.383 35.469 9.078 1 96.44 127 GLU B CA 1
ATOM 3067 C C . GLU B 1 127 ? 2.551 34.281 8.641 1 96.44 127 GLU B C 1
ATOM 3069 O O . GLU B 1 127 ? 2.459 33.969 7.445 1 96.44 127 GLU B O 1
ATOM 3074 N N . GLY B 1 128 ? 2.02 33.5 9.625 1 95.94 128 GLY B N 1
ATOM 3075 C CA . GLY B 1 128 ? 1.084 32.438 9.352 1 95.94 128 GLY B CA 1
ATOM 3076 C C . GLY B 1 128 ? 1.766 31.094 9.094 1 95.94 128 GLY B C 1
ATOM 3077 O O . GLY B 1 128 ? 1.098 30.062 8.922 1 95.94 128 GLY B O 1
ATOM 3078 N N . TRP B 1 129 ? 3.082 31.109 9.055 1 97.06 129 TRP B N 1
ATOM 3079 C CA . TRP B 1 129 ? 3.783 29.859 8.797 1 97.06 129 TRP B CA 1
ATOM 3080 C C . TRP B 1 129 ? 3.875 29.016 10.062 1 97.06 129 TRP B C 1
ATOM 3082 O O . TRP B 1 129 ? 4.461 29.438 11.062 1 97.06 129 TRP B O 1
ATOM 3092 N N . ALA B 1 130 ? 3.277 27.844 10.023 1 98.25 130 ALA B N 1
ATOM 3093 C CA . ALA B 1 130 ? 3.283 26.938 11.164 1 98.25 130 ALA B CA 1
ATOM 3094 C C . ALA B 1 130 ? 4.289 25.812 10.961 1 98.25 130 ALA B C 1
ATOM 3096 O O . ALA B 1 130 ? 4.457 24.953 11.828 1 98.25 130 ALA B O 1
ATOM 3097 N N . GLY B 1 131 ? 4.996 25.797 9.875 1 98.12 131 GLY B N 1
ATOM 3098 C CA . GLY B 1 131 ? 6.039 24.859 9.508 1 98.12 131 GLY B CA 1
ATOM 3099 C C . GLY B 1 131 ? 6.398 24.906 8.031 1 98.12 131 GLY B C 1
ATOM 3100 O O . GLY B 1 131 ? 5.758 25.625 7.258 1 98.12 131 GLY B O 1
ATOM 3101 N N . HIS B 1 132 ? 7.453 24.266 7.684 1 98.19 132 HIS B N 1
ATOM 3102 C CA . HIS B 1 132 ? 7.824 24.203 6.273 1 98.19 132 HIS B CA 1
ATOM 3103 C C . HIS B 1 132 ? 8.82 23.078 6.012 1 98.19 132 HIS B C 1
ATOM 3105 O O . HIS B 1 132 ? 9.625 22.75 6.879 1 98.19 132 HIS B O 1
ATOM 3111 N N . TRP B 1 133 ? 8.742 22.5 4.859 1 98.56 133 TRP B N 1
ATOM 3112 C CA . TRP B 1 133 ? 9.773 21.625 4.312 1 98.56 133 TRP B CA 1
ATOM 3113 C C . TRP B 1 133 ? 11.016 22.422 3.926 1 98.56 133 TRP B C 1
ATOM 3115 O O . TRP B 1 133 ? 10.906 23.547 3.422 1 98.56 133 TRP B O 1
ATOM 3125 N N . ARG B 1 134 ? 12.211 21.859 4.086 1 98.69 134 ARG B N 1
ATOM 3126 C CA . ARG B 1 134 ? 13.422 22.656 3.951 1 98.69 134 ARG B CA 1
ATOM 3127 C C . ARG B 1 134 ? 13.945 22.625 2.52 1 98.69 134 ARG B C 1
ATOM 3129 O O . ARG B 1 134 ? 14.977 23.219 2.217 1 98.69 134 ARG B O 1
ATOM 3136 N N . GLY B 1 135 ? 13.312 21.906 1.62 1 97.38 135 GLY B N 1
ATOM 3137 C CA . GLY B 1 135 ? 13.719 21.891 0.223 1 97.38 135 GLY B CA 1
ATOM 3138 C C . GLY B 1 135 ? 15.148 21.422 0.023 1 97.38 135 GLY B C 1
ATOM 3139 O O . GLY B 1 135 ? 15.555 20.406 0.585 1 97.38 135 GLY B O 1
ATOM 3140 N N . GLU B 1 136 ? 15.906 22.188 -0.746 1 97 136 GLU B N 1
ATOM 3141 C CA . GLU B 1 136 ? 17.266 21.812 -1.106 1 97 136 GLU B CA 1
ATOM 3142 C C . GLU B 1 136 ? 18.219 22.031 0.061 1 97 136 GLU B C 1
ATOM 3144 O O . GLU B 1 136 ? 19.312 21.453 0.086 1 97 136 GLU B O 1
ATOM 3149 N N . ASN B 1 137 ? 17.844 22.859 1.051 1 97.06 137 ASN B N 1
ATOM 3150 C CA . ASN B 1 137 ? 18.688 23.125 2.213 1 97.06 137 ASN B CA 1
ATOM 3151 C C . ASN B 1 137 ? 18.875 21.859 3.057 1 97.06 137 ASN B C 1
ATOM 3153 O O . ASN B 1 137 ? 19.938 21.656 3.65 1 97.06 137 ASN B O 1
ATOM 3157 N N . ALA B 1 138 ? 17.953 21.016 3.135 1 98.25 138 ALA B N 1
ATOM 3158 C CA . ALA B 1 138 ? 17.891 19.719 3.818 1 98.25 138 ALA B CA 1
ATOM 3159 C C . ALA B 1 138 ? 16.609 18.969 3.43 1 98.25 138 ALA B C 1
ATOM 3161 O O . ALA B 1 138 ? 15.617 19 4.148 1 98.25 138 ALA B O 1
ATOM 3162 N N . THR B 1 139 ? 16.688 18.219 2.408 1 98.25 139 THR B N 1
ATOM 3163 C CA . THR B 1 139 ? 15.555 17.734 1.63 1 98.25 139 THR B CA 1
ATOM 3164 C C . THR B 1 139 ? 14.734 16.734 2.439 1 98.25 139 THR B C 1
ATOM 3166 O O . THR B 1 139 ? 13.555 16.516 2.15 1 98.25 139 THR B O 1
ATOM 3169 N N . SER B 1 140 ? 15.336 16.141 3.504 1 98.62 140 SER B N 1
ATOM 3170 C CA . SER B 1 140 ? 14.609 15.141 4.27 1 98.62 140 SER B CA 1
ATOM 3171 C C . SER B 1 140 ? 14.203 15.672 5.641 1 98.62 140 SER B C 1
ATOM 3173 O O . SER B 1 140 ? 13.977 14.898 6.57 1 98.62 140 SER B O 1
ATOM 3175 N N . GLU B 1 141 ? 14.148 17.062 5.75 1 98.88 141 GLU B N 1
ATOM 3176 C CA . GLU B 1 141 ? 13.789 17.672 7.027 1 98.88 141 GLU B CA 1
ATOM 3177 C C . GLU B 1 141 ? 12.594 18.609 6.883 1 98.88 141 GLU B C 1
ATOM 3179 O O . GLU B 1 141 ? 12.391 19.203 5.82 1 98.88 141 GLU B O 1
ATOM 3184 N N . THR B 1 142 ? 11.867 18.75 7.957 1 98.88 142 THR B N 1
ATOM 3185 C CA . THR B 1 142 ? 10.789 19.719 8.055 1 98.88 142 THR B CA 1
ATOM 3186 C C . THR B 1 142 ? 10.852 20.453 9.391 1 98.88 142 THR B C 1
ATOM 3188 O O . THR B 1 142 ? 11.234 19.875 10.406 1 98.88 142 THR B O 1
ATOM 3191 N N . VAL B 1 143 ? 10.508 21.688 9.328 1 98.94 143 VAL B N 1
ATOM 3192 C CA . VAL B 1 143 ? 10.516 22.547 10.508 1 98.94 143 VAL B CA 1
ATOM 3193 C C . VAL B 1 143 ? 9.086 22.719 11.023 1 98.94 143 VAL B C 1
ATOM 3195 O O . VAL B 1 143 ? 8.164 22.953 10.25 1 98.94 143 VAL B O 1
ATOM 3198 N N . ILE B 1 144 ? 8.945 22.594 12.344 1 98.94 144 ILE B N 1
ATOM 3199 C CA . ILE B 1 144 ? 7.688 22.891 13.016 1 98.94 144 ILE B CA 1
ATOM 3200 C C . ILE B 1 144 ? 7.82 24.219 13.766 1 98.94 144 ILE B C 1
ATOM 3202 O O . ILE B 1 144 ? 8.656 24.359 14.656 1 98.94 144 ILE B O 1
ATOM 3206 N N . CYS B 1 145 ? 6.984 25.219 13.391 1 98.81 145 CYS B N 1
ATOM 3207 C CA . CYS B 1 145 ? 7.047 26.562 13.953 1 98.81 145 CYS B CA 1
ATOM 3208 C C . CYS B 1 145 ? 6.16 26.688 15.188 1 98.81 145 CYS B C 1
ATOM 3210 O O . CYS B 1 145 ? 5.289 25.844 15.414 1 98.81 145 CYS B O 1
ATOM 3212 N N . ASP B 1 146 ? 6.262 27.75 15.852 1 98.31 146 ASP B N 1
ATOM 3213 C CA . ASP B 1 146 ? 5.562 27.984 17.109 1 98.31 146 ASP B CA 1
ATOM 3214 C C . ASP B 1 146 ? 4.051 27.953 16.922 1 98.31 146 ASP B C 1
ATOM 3216 O O . ASP B 1 146 ? 3.316 27.469 17.781 1 98.31 146 ASP B O 1
ATOM 3220 N N . LEU B 1 147 ? 3.658 28.453 15.836 1 98.44 147 LEU B N 1
ATOM 3221 C CA . LEU B 1 147 ? 2.227 28.547 15.57 1 98.44 147 LEU B CA 1
ATOM 3222 C C . LEU B 1 147 ? 1.568 27.172 15.641 1 98.44 147 LEU B C 1
ATOM 3224 O O . LEU B 1 147 ? 0.411 27.062 16.047 1 98.44 147 LEU B O 1
ATOM 3228 N N . SER B 1 148 ? 2.25 26.094 15.281 1 98.75 148 SER B N 1
ATOM 3229 C CA . SER B 1 148 ? 1.694 24.734 15.312 1 98.75 148 SER B CA 1
ATOM 3230 C C . SER B 1 148 ? 1.324 24.328 16.734 1 98.75 148 SER B C 1
ATOM 3232 O O . SER B 1 148 ? 0.28 23.703 16.953 1 98.75 148 SER B O 1
ATOM 3234 N N . TYR B 1 149 ? 2.094 24.703 17.688 1 98.62 149 TYR B N 1
ATOM 3235 C CA . TYR B 1 149 ? 1.934 24.234 19.062 1 98.62 149 TYR B CA 1
ATOM 3236 C C . TYR B 1 149 ? 0.759 24.922 19.75 1 98.62 149 TYR B C 1
ATOM 3238 O O . TYR B 1 149 ? 0.26 24.453 20.766 1 98.62 149 TYR B O 1
ATOM 3246 N N . SER B 1 150 ? 0.328 26.031 19.141 1 97.44 150 SER B N 1
ATOM 3247 C CA . SER B 1 150 ? -0.774 26.75 19.766 1 97.44 150 SER B CA 1
ATOM 3248 C C . SER B 1 150 ? -2.07 26.562 18.984 1 97.44 150 SER B C 1
ATOM 3250 O O . SER B 1 150 ? -3.15 26.906 19.469 1 97.44 150 SER B O 1
ATOM 3252 N N . THR B 1 151 ? -2.025 25.984 17.781 1 97.81 151 THR B N 1
ATOM 3253 C CA . THR B 1 151 ? -3.225 26.047 16.953 1 97.81 151 THR B CA 1
ATOM 3254 C C . THR B 1 151 ? -3.693 24.641 16.578 1 97.81 151 THR B C 1
ATOM 3256 O O . THR B 1 151 ? -4.863 24.438 16.25 1 97.81 151 THR B O 1
ATOM 3259 N N . ARG B 1 152 ? -2.857 23.688 16.562 1 98.38 152 ARG B N 1
ATOM 3260 C CA . ARG B 1 152 ? -3.229 22.359 16.078 1 98.38 152 ARG B CA 1
ATOM 3261 C C . ARG B 1 152 ? -4.043 21.609 17.109 1 98.38 152 ARG B C 1
ATOM 3263 O O . ARG B 1 152 ? -3.748 21.672 18.312 1 98.38 152 ARG B O 1
ATOM 3270 N N . ARG B 1 153 ? -4.977 20.875 16.594 1 98.62 153 ARG B N 1
ATOM 3271 C CA . ARG B 1 153 ? -5.812 20.062 17.469 1 98.62 153 ARG B CA 1
ATOM 3272 C C . ARG B 1 153 ? -5.391 18.594 17.406 1 98.62 153 ARG B C 1
ATOM 3274 O O . ARG B 1 153 ? -4.762 18.172 16.438 1 98.62 153 ARG B O 1
ATOM 3281 N N . SER B 1 154 ? -5.754 17.875 18.469 1 98.5 154 SER B N 1
ATOM 3282 C CA . SER B 1 154 ? -5.645 16.422 18.469 1 98.5 154 SER B CA 1
ATOM 3283 C C . SER B 1 154 ? -6.801 15.773 17.703 1 98.5 154 SER B C 1
ATOM 3285 O O . SER B 1 154 ? -7.906 16.312 17.672 1 98.5 154 SER B O 1
ATOM 3287 N N . LEU B 1 155 ? -6.574 14.578 17.156 1 98.12 155 LEU B N 1
ATOM 3288 C CA . LEU B 1 155 ? -7.617 13.82 16.469 1 98.12 155 LEU B CA 1
ATOM 3289 C C . LEU B 1 155 ? -8.758 13.469 17.422 1 98.12 155 LEU B C 1
ATOM 3291 O O . LEU B 1 155 ? -9.875 13.195 16.984 1 98.12 155 LEU B O 1
ATOM 3295 N N . THR B 1 156 ? -8.516 13.469 18.688 1 97.88 156 THR B N 1
ATOM 3296 C CA . THR B 1 156 ? -9.539 13.125 19.672 1 97.88 156 THR B CA 1
ATOM 3297 C C . THR B 1 156 ? -10.703 14.109 19.609 1 97.88 156 THR B C 1
ATOM 3299 O O . THR B 1 156 ? -11.797 13.812 20.094 1 97.88 156 THR B O 1
ATOM 3302 N N . SER B 1 157 ? -10.43 15.289 19.062 1 98.19 157 SER B N 1
ATOM 3303 C CA . SER B 1 157 ? -11.484 16.297 18.984 1 98.19 157 SER B CA 1
ATOM 3304 C C . SER B 1 157 ? -12.141 16.328 17.609 1 98.19 157 SER B C 1
ATOM 3306 O O . SER B 1 157 ? -12.883 17.25 17.281 1 98.19 157 SER B O 1
ATOM 3308 N N . MET B 1 158 ? -11.789 15.398 16.766 1 98.06 158 MET B N 1
ATOM 3309 C CA . MET B 1 158 ? -12.398 15.352 15.43 1 98.06 158 MET B CA 1
ATOM 3310 C C . MET B 1 158 ? -13.914 15.305 15.531 1 98.06 158 MET B C 1
ATOM 3312 O O . MET B 1 158 ? -14.469 14.562 16.344 1 98.06 158 MET B O 1
ATOM 3316 N N . CYS B 1 159 ? -14.586 16.078 14.758 1 97.94 159 CYS B N 1
ATOM 3317 C CA . CYS B 1 159 ? -16.031 16.203 14.633 1 97.94 159 CYS B CA 1
ATOM 3318 C C . CYS B 1 159 ? -16.625 16.844 15.875 1 97.94 159 CYS B C 1
ATOM 3320 O O . CYS B 1 159 ? -17.828 16.719 16.141 1 97.94 159 CYS B O 1
ATOM 3322 N N . ALA B 1 160 ? -15.812 17.469 16.656 1 97.62 160 ALA B N 1
ATOM 3323 C CA . ALA B 1 160 ? -16.234 18.312 17.766 1 97.62 160 ALA B CA 1
ATOM 3324 C C . ALA B 1 160 ? -16.016 19.781 17.453 1 97.62 160 ALA B C 1
ATOM 3326 O O . ALA B 1 160 ? -15.406 20.125 16.438 1 97.62 160 ALA B O 1
ATOM 3327 N N . LEU B 1 161 ? -16.688 20.672 18.25 1 96.56 161 LEU B N 1
ATOM 3328 C CA . LEU B 1 161 ? -16.469 22.125 18.219 1 96.56 161 LEU B CA 1
ATOM 3329 C C . LEU B 1 161 ? -16.828 22.703 16.859 1 96.56 161 LEU B C 1
ATOM 3331 O O . LEU B 1 161 ? -16.141 23.594 16.359 1 96.56 161 LEU B O 1
ATOM 3335 N N . GLY B 1 162 ? -17.781 22.109 16.203 1 96.94 162 GLY B N 1
ATOM 3336 C CA . GLY B 1 162 ? -18.297 22.641 14.961 1 96.94 162 GLY B CA 1
ATOM 3337 C C . GLY B 1 162 ? -17.406 22.344 13.766 1 96.94 162 GLY B C 1
ATOM 3338 O O . GLY B 1 162 ? -17.625 22.875 12.672 1 96.94 162 GLY B O 1
ATOM 3339 N N . TYR B 1 163 ? -16.438 21.469 13.984 1 98.06 163 TYR B N 1
ATOM 3340 C CA . TYR B 1 163 ? -15.523 21.094 12.914 1 98.06 163 TYR B CA 1
ATOM 3341 C C . TYR B 1 163 ? -16.25 20.359 11.797 1 98.06 163 TYR B C 1
ATOM 3343 O O . TYR B 1 163 ? -17.047 19.453 12.07 1 98.06 163 TYR B O 1
ATOM 3351 N N . THR B 1 164 ? -15.992 20.734 10.547 1 98.5 164 THR B N 1
ATOM 3352 C CA . THR B 1 164 ? -16.359 19.969 9.359 1 98.5 164 THR B CA 1
ATOM 3353 C C . THR B 1 164 ? -15.18 19.859 8.406 1 98.5 164 THR B C 1
ATOM 3355 O O . THR B 1 164 ? -14.312 20.734 8.359 1 98.5 164 THR B O 1
ATOM 3358 N N . ILE B 1 165 ? -15.164 18.828 7.656 1 98.62 165 ILE B N 1
ATOM 3359 C CA . ILE B 1 165 ? -14.039 18.547 6.766 1 98.62 165 ILE B CA 1
ATOM 3360 C C . ILE B 1 165 ? -14.023 19.562 5.621 1 98.62 165 ILE B C 1
ATOM 3362 O O . ILE B 1 165 ? -13 20.203 5.367 1 98.62 165 ILE B O 1
ATOM 3366 N N . SER B 1 166 ? -15.133 19.766 5 1 98.06 166 SER B N 1
ATOM 3367 C CA . SER B 1 166 ? -15.195 20.672 3.852 1 98.06 166 SER B CA 1
ATOM 3368 C C . SER B 1 166 ? -15.008 22.125 4.273 1 98.06 166 SER B C 1
ATOM 3370 O O . SER B 1 166 ? -14.555 22.953 3.48 1 98.06 166 SER B O 1
ATOM 3372 N N . GLY B 1 167 ? -15.281 22.391 5.512 1 97.5 167 GLY B N 1
ATOM 3373 C CA . GLY B 1 167 ? -15.258 23.781 5.969 1 97.5 167 GLY B CA 1
ATOM 3374 C C . GLY B 1 167 ? -13.992 24.125 6.727 1 97.5 167 GLY B C 1
ATOM 3375 O O . GLY B 1 167 ? -13.875 25.234 7.266 1 97.5 167 GLY B O 1
ATOM 3376 N N . SER B 1 168 ? -13.047 23.219 6.812 1 97.88 168 SER B N 1
ATOM 3377 C CA . SER B 1 168 ? -11.844 23.453 7.605 1 97.88 168 SER B CA 1
ATOM 3378 C C . SER B 1 168 ? -10.586 23.125 6.812 1 97.88 168 SER B C 1
ATOM 3380 O O . SER B 1 168 ? -10.625 22.328 5.875 1 97.88 168 SER B O 1
ATOM 3382 N N . GLU B 1 169 ? -9.508 23.797 7.23 1 97 169 GLU B N 1
ATOM 3383 C CA . GLU B 1 169 ? -8.211 23.438 6.668 1 97 169 GLU B CA 1
ATOM 3384 C C . GLU B 1 169 ? -7.746 22.062 7.148 1 97 169 GLU B C 1
ATOM 3386 O O . GLU B 1 169 ? -8.039 21.672 8.273 1 97 169 GLU B O 1
ATOM 3391 N N . THR B 1 170 ? -6.945 21.344 6.281 1 97.94 170 THR B N 1
ATOM 3392 C CA . THR B 1 170 ? -6.477 20.016 6.645 1 97.94 170 THR B CA 1
ATOM 3393 C C . THR B 1 170 ? -5.516 20.094 7.828 1 97.94 170 THR B C 1
ATOM 3395 O O . THR B 1 170 ? -5.371 19.125 8.578 1 97.94 170 THR B O 1
ATOM 3398 N N . ASN B 1 171 ? -4.863 21.266 8.031 1 97.81 171 ASN B N 1
ATOM 3399 C CA . ASN B 1 171 ? -3.861 21.375 9.086 1 97.81 171 ASN B CA 1
ATOM 3400 C C . ASN B 1 171 ? -4.496 21.734 10.43 1 97.81 171 ASN B C 1
ATOM 3402 O O . ASN B 1 171 ? -3.799 22.109 11.367 1 97.81 171 ASN B O 1
ATOM 3406 N N . THR B 1 172 ? -5.863 21.656 10.516 1 98.62 172 THR B N 1
ATOM 3407 C CA . THR B 1 172 ? -6.539 21.812 11.797 1 98.62 172 THR B CA 1
ATOM 3408 C C . THR B 1 172 ? -6.008 20.812 12.82 1 98.62 172 THR B C 1
ATOM 3410 O O . THR B 1 172 ? -5.84 21.141 13.992 1 98.62 172 THR B O 1
ATOM 3413 N N . PHE B 1 173 ? -5.727 19.656 12.344 1 98.88 173 PHE B N 1
ATOM 3414 C CA . PHE B 1 173 ? -5.223 18.609 13.219 1 98.88 173 PHE B CA 1
ATOM 3415 C C . PHE B 1 173 ? -3.73 18.391 13 1 98.88 173 PHE B C 1
ATOM 3417 O O . PHE B 1 173 ? -3.252 18.406 11.867 1 98.88 173 PHE B O 1
ATOM 3424 N N . TRP B 1 174 ? -3.006 18.078 14.117 1 98.88 174 TRP B N 1
ATOM 3425 C CA . TRP B 1 174 ? -1.612 17.656 14.047 1 98.88 174 TRP B CA 1
ATOM 3426 C C . TRP B 1 174 ? -1.432 16.547 13.023 1 98.88 174 TRP B C 1
ATOM 3428 O O . TRP B 1 174 ? -0.526 16.609 12.188 1 98.88 174 TRP B O 1
ATOM 3438 N N . ALA B 1 175 ? -2.344 15.594 13.039 1 98.94 175 ALA B N 1
ATOM 3439 C CA . ALA B 1 175 ? -2.229 14.359 12.266 1 98.94 175 ALA B CA 1
ATOM 3440 C C . ALA B 1 175 ? -2.152 14.656 10.773 1 98.94 175 ALA B C 1
ATOM 3442 O O . ALA B 1 175 ? -1.247 14.18 10.086 1 98.94 175 ALA B O 1
ATOM 3443 N N . ALA B 1 176 ? -3.053 15.445 10.281 1 98.88 176 ALA B N 1
ATOM 3444 C CA . ALA B 1 176 ? -3.119 15.719 8.844 1 98.88 176 ALA B CA 1
ATOM 3445 C C . ALA B 1 176 ? -2.002 16.656 8.414 1 98.88 176 ALA B C 1
ATOM 3447 O O . ALA B 1 176 ? -1.467 16.531 7.309 1 98.88 176 ALA B O 1
ATOM 3448 N N . ASP B 1 177 ? -1.639 17.609 9.258 1 98.81 177 ASP B N 1
ATOM 3449 C CA . ASP B 1 177 ? -0.528 18.5 8.898 1 98.81 177 ASP B CA 1
ATOM 3450 C C . ASP B 1 177 ? 0.777 17.703 8.781 1 98.81 177 ASP B C 1
ATOM 3452 O O . ASP B 1 177 ? 1.548 17.906 7.844 1 98.81 177 ASP B O 1
ATOM 3456 N N . LEU B 1 178 ? 1.034 16.891 9.789 1 98.94 178 LEU B N 1
ATOM 3457 C CA . LEU B 1 178 ? 2.279 16.125 9.766 1 98.94 178 LEU B CA 1
ATOM 3458 C C . LEU B 1 178 ? 2.275 15.109 8.625 1 98.94 178 LEU B C 1
ATOM 3460 O O . LEU B 1 178 ? 3.32 14.828 8.031 1 98.94 178 LEU B O 1
ATOM 3464 N N . LEU B 1 179 ? 1.078 14.586 8.242 1 98.94 179 LEU B N 1
ATOM 3465 C CA . LEU B 1 179 ? 0.953 13.766 7.039 1 98.94 179 LEU B CA 1
ATOM 3466 C C . LEU B 1 179 ? 1.394 14.539 5.801 1 98.94 179 LEU B C 1
ATOM 3468 O O . LEU B 1 179 ? 2.164 14.031 4.984 1 98.94 179 LEU B O 1
ATOM 3472 N N . HIS B 1 180 ? 0.959 15.742 5.707 1 98.81 180 HIS B N 1
ATOM 3473 C CA . HIS B 1 180 ? 1.331 16.656 4.637 1 98.81 180 HIS B CA 1
ATOM 3474 C C . HIS B 1 180 ? 2.84 16.875 4.59 1 98.81 180 HIS B C 1
ATOM 3476 O O . HIS B 1 180 ? 3.453 16.781 3.523 1 98.81 180 HIS B O 1
ATOM 3482 N N . ARG B 1 181 ? 3.414 17.109 5.703 1 98.75 181 ARG B N 1
ATOM 3483 C CA . ARG B 1 181 ? 4.844 17.375 5.793 1 98.75 181 ARG B CA 1
ATOM 3484 C C . ARG B 1 181 ? 5.66 16.141 5.441 1 98.75 181 ARG B C 1
ATOM 3486 O O . ARG B 1 181 ? 6.691 16.234 4.777 1 98.75 181 ARG B O 1
ATOM 3493 N N . LEU B 1 182 ? 5.207 15.008 5.879 1 98.88 182 LEU B N 1
ATOM 3494 C CA . LEU B 1 182 ? 5.883 13.766 5.539 1 98.88 182 LEU B CA 1
ATOM 3495 C C . LEU B 1 182 ? 5.926 13.562 4.027 1 98.88 182 LEU B C 1
ATOM 3497 O O . LEU B 1 182 ? 6.953 13.164 3.479 1 98.88 182 LEU B O 1
ATOM 3501 N N . PHE B 1 183 ? 4.875 13.891 3.332 1 98.88 183 PHE B N 1
ATOM 3502 C CA . PHE B 1 183 ? 4.805 13.68 1.892 1 98.88 183 PHE B CA 1
ATOM 3503 C C . PHE B 1 183 ? 5.746 14.625 1.157 1 98.88 183 PHE B C 1
ATOM 3505 O O . PHE B 1 183 ? 6.16 14.344 0.03 1 98.88 183 PHE B O 1
ATOM 3512 N N . HIS B 1 184 ? 6.117 15.688 1.785 1 98.62 184 HIS B N 1
ATOM 3513 C CA . HIS B 1 184 ? 7.062 16.609 1.163 1 98.62 184 HIS B CA 1
ATOM 3514 C C . HIS B 1 184 ? 8.469 16.016 1.129 1 98.62 184 HIS B C 1
ATOM 3516 O O . HIS B 1 184 ? 9.297 16.422 0.311 1 98.62 184 HIS B O 1
ATOM 3522 N N . MET B 1 185 ? 8.766 15.195 2.02 1 98.62 185 MET B N 1
ATOM 3523 C CA . MET B 1 185 ? 10.125 14.656 2.107 1 98.62 185 MET B CA 1
ATOM 3524 C C . MET B 1 185 ? 10.281 13.43 1.215 1 98.62 185 MET B C 1
ATOM 3526 O O . MET B 1 185 ? 9.516 12.469 1.328 1 98.62 185 MET B O 1
ATOM 3530 N N . PRO B 1 186 ? 11.312 13.383 0.456 1 97.62 186 PRO B N 1
ATOM 3531 C CA . PRO B 1 186 ? 11.469 12.383 -0.602 1 97.62 186 PRO B CA 1
ATOM 3532 C C . PRO B 1 186 ? 11.484 10.953 -0.063 1 97.62 186 PRO B C 1
ATOM 3534 O O . PRO B 1 186 ? 10.953 10.039 -0.703 1 97.62 186 PRO B O 1
ATOM 3537 N N . PRO B 1 187 ? 11.984 10.641 1.106 1 97.69 187 PRO B N 1
ATOM 3538 C CA . PRO B 1 187 ? 11.938 9.242 1.558 1 97.69 187 PRO B CA 1
ATOM 3539 C C . PRO B 1 187 ? 10.516 8.727 1.732 1 97.69 187 PRO B C 1
ATOM 3541 O O . PRO B 1 187 ? 10.281 7.516 1.674 1 97.69 187 PRO B O 1
ATOM 3544 N N . ILE B 1 188 ? 9.562 9.656 1.904 1 98.62 188 ILE B N 1
ATOM 3545 C CA . ILE B 1 188 ? 8.172 9.266 2.107 1 98.62 188 ILE B CA 1
ATOM 3546 C C . ILE B 1 188 ? 7.371 9.547 0.839 1 98.62 188 ILE B C 1
ATOM 3548 O O . ILE B 1 188 ? 6.77 8.641 0.263 1 98.62 188 ILE B O 1
ATOM 3552 N N . GLY B 1 189 ? 7.434 10.727 0.353 1 98.5 189 GLY B N 1
ATOM 3553 C CA . GLY B 1 189 ? 6.652 11.133 -0.804 1 98.5 189 GLY B CA 1
ATOM 3554 C C . GLY B 1 189 ? 7.277 10.711 -2.123 1 98.5 189 GLY B C 1
ATOM 3555 O O . GLY B 1 189 ? 6.617 10.742 -3.164 1 98.5 189 GLY B O 1
ATOM 3556 N N . GLN B 1 190 ? 8.586 10.43 -2.143 1 98 190 GLN B N 1
ATOM 3557 C CA . GLN B 1 190 ? 9.352 9.859 -3.248 1 98 190 GLN B CA 1
ATOM 3558 C C . GLN B 1 190 ? 9.266 10.75 -4.484 1 98 190 GLN B C 1
ATOM 3560 O O . GLN B 1 190 ? 9.211 10.25 -5.613 1 98 190 GLN B O 1
ATOM 3565 N N . ASN B 1 191 ? 9.109 12.031 -4.246 1 96.94 191 ASN B N 1
ATOM 3566 C CA . ASN B 1 191 ? 9 13.008 -5.324 1 96.94 191 ASN B CA 1
ATOM 3567 C C . ASN B 1 191 ? 7.855 12.664 -6.277 1 96.94 191 ASN B C 1
ATOM 3569 O O . ASN B 1 191 ? 7.934 12.945 -7.473 1 96.94 191 ASN B O 1
ATOM 3573 N N . TRP B 1 192 ? 6.883 11.945 -5.762 1 98.25 192 TRP B N 1
ATOM 3574 C CA . TRP B 1 192 ? 5.75 11.477 -6.555 1 98.25 192 TRP B CA 1
ATOM 3575 C C . TRP B 1 192 ? 4.438 12.008 -5.988 1 98.25 192 TRP B C 1
ATOM 3577 O O . TRP B 1 192 ? 3.566 12.461 -6.738 1 98.25 192 TRP B O 1
ATOM 3587 N N . VAL B 1 193 ? 4.273 11.945 -4.664 1 98.75 193 VAL B N 1
ATOM 3588 C CA . VAL B 1 193 ? 3.162 12.641 -4.02 1 98.75 193 VAL B CA 1
ATOM 3589 C C . VAL B 1 193 ? 3.432 14.141 -4.004 1 98.75 193 VAL B C 1
ATOM 3591 O O . VAL B 1 193 ? 4.402 14.602 -3.398 1 98.75 193 VAL B O 1
ATOM 3594 N N . GLU B 1 194 ? 2.549 14.867 -4.691 1 98 194 GLU B N 1
ATOM 3595 C CA . GLU B 1 194 ? 2.744 16.312 -4.859 1 98 194 GLU B CA 1
ATOM 3596 C C . GLU B 1 194 ? 1.436 17.062 -4.664 1 98 194 GLU B C 1
ATOM 3598 O O . GLU B 1 194 ? 0.426 16.484 -4.266 1 98 194 GLU B O 1
ATOM 3603 N N . HIS B 1 195 ? 1.52 18.344 -4.824 1 98 195 HIS B N 1
ATOM 3604 C CA . HIS B 1 195 ? 0.344 19.203 -4.746 1 98 195 HIS B CA 1
ATOM 3605 C C . HIS B 1 195 ? -0.265 19.422 -6.125 1 98 195 HIS B C 1
ATOM 3607 O O . HIS B 1 195 ? 0.278 20.188 -6.934 1 98 195 HIS B O 1
ATOM 3613 N N . PHE B 1 196 ? -1.376 18.781 -6.395 1 98.19 196 PHE B N 1
ATOM 3614 C CA . PHE B 1 196 ? -2.064 18.938 -7.668 1 98.19 196 PHE B CA 1
ATOM 3615 C C . PHE B 1 196 ? -3.389 19.672 -7.484 1 98.19 196 PHE B C 1
ATOM 3617 O O . PHE B 1 196 ? -4.02 20.094 -8.461 1 98.19 196 PHE B O 1
ATOM 3624 N N . ALA B 1 197 ? -3.828 19.797 -6.227 1 96.88 197 ALA B N 1
ATOM 3625 C CA . ALA B 1 197 ? -5.035 20.516 -5.832 1 96.88 197 ALA B CA 1
ATOM 3626 C C . ALA B 1 197 ? -4.77 21.422 -4.641 1 96.88 197 ALA B C 1
ATOM 3628 O O . ALA B 1 197 ? -3.898 21.141 -3.812 1 96.88 197 ALA B O 1
ATOM 3629 N N . ASP B 1 198 ? -5.527 22.469 -4.656 1 94.62 198 ASP B N 1
ATOM 3630 C CA . ASP B 1 198 ? -5.469 23.422 -3.543 1 94.62 198 ASP B CA 1
ATOM 3631 C C . ASP B 1 198 ? -6.844 23.609 -2.91 1 94.62 198 ASP B C 1
ATOM 3633 O O . ASP B 1 198 ? -7.727 24.219 -3.512 1 94.62 198 ASP B O 1
ATOM 3637 N N . GLY B 1 199 ? -6.906 23.078 -1.756 1 95.94 199 GLY B N 1
ATOM 3638 C CA . GLY B 1 199 ? -8.164 23.219 -1.037 1 95.94 199 GLY B CA 1
ATOM 3639 C C . GLY B 1 199 ? -9.172 22.141 -1.387 1 95.94 199 GLY B C 1
ATOM 3640 O O . GLY B 1 199 ? -8.977 21.391 -2.346 1 95.94 199 GLY B O 1
ATOM 3641 N N . TYR B 1 200 ? -10.234 22.125 -0.631 1 97.94 200 TYR B N 1
ATOM 3642 C CA . TYR B 1 200 ? -11.25 21.078 -0.715 1 97.94 200 TYR B CA 1
ATOM 3643 C C . TYR B 1 200 ? -11.898 21.062 -2.096 1 97.94 200 TYR B C 1
ATOM 3645 O O . TYR B 1 200 ? -12.07 20 -2.695 1 97.94 200 TYR B O 1
ATOM 3653 N N . GLY B 1 201 ? -12.266 22.219 -2.627 1 97.06 201 GLY B N 1
ATOM 3654 C CA . GLY B 1 201 ? -12.93 22.297 -3.916 1 97.06 201 GLY B CA 1
ATOM 3655 C C . GLY B 1 201 ? -12.133 21.672 -5.047 1 97.06 201 GLY B C 1
ATOM 3656 O O . GLY B 1 201 ? -12.664 20.906 -5.844 1 97.06 201 GLY B O 1
ATOM 3657 N N . GLU B 1 202 ? -10.836 21.969 -5.098 1 97.5 202 GLU B N 1
ATOM 3658 C CA . GLU B 1 202 ? -10 21.438 -6.172 1 97.5 202 GLU B CA 1
ATOM 3659 C C . GLU B 1 202 ? -9.766 19.938 -6.012 1 97.5 202 GLU B C 1
ATOM 3661 O O . GLU B 1 202 ? -9.609 19.219 -7 1 97.5 202 GLU B O 1
ATOM 3666 N N . VAL B 1 203 ? -9.773 19.5 -4.785 1 98.38 203 VAL B N 1
ATOM 3667 C CA . VAL B 1 203 ? -9.648 18.078 -4.512 1 98.38 203 VAL B CA 1
ATOM 3668 C C . VAL B 1 203 ? -10.852 17.328 -5.086 1 98.38 203 VAL B C 1
ATOM 3670 O O . VAL B 1 203 ? -10.703 16.312 -5.758 1 98.38 203 VAL B O 1
ATOM 3673 N N . ILE B 1 204 ? -12.031 17.859 -4.84 1 98.19 204 ILE B N 1
ATOM 3674 C CA . ILE B 1 204 ? -13.266 17.25 -5.328 1 98.19 204 ILE B CA 1
ATOM 3675 C C . ILE B 1 204 ? -13.297 17.281 -6.852 1 98.19 204 ILE B C 1
ATOM 3677 O O . ILE B 1 204 ? -13.719 16.328 -7.496 1 98.19 204 ILE B O 1
ATOM 3681 N N . GLU B 1 205 ? -12.773 18.344 -7.395 1 97 205 GLU B N 1
ATOM 3682 C CA . GLU B 1 205 ? -12.727 18.484 -8.852 1 97 205 GLU B CA 1
ATOM 3683 C C . GLU B 1 205 ? -11.781 17.453 -9.469 1 97 205 GLU B C 1
ATOM 3685 O O . GLU B 1 205 ? -12.07 16.891 -10.523 1 97 205 GLU B O 1
ATOM 3690 N N . LEU B 1 206 ? -10.633 17.281 -8.844 1 97.38 206 LEU B N 1
ATOM 3691 C CA . LEU B 1 206 ? -9.672 16.281 -9.32 1 97.38 206 LEU B CA 1
ATOM 3692 C C . LEU B 1 206 ? -10.328 14.906 -9.422 1 97.38 206 LEU B C 1
ATOM 3694 O O . LEU B 1 206 ? -10.148 14.203 -10.422 1 97.38 206 LEU B O 1
ATOM 3698 N N . ALA B 1 207 ? -11.055 14.5 -8.453 1 97.38 207 ALA B N 1
ATOM 3699 C CA . ALA B 1 207 ? -11.719 13.203 -8.406 1 97.38 207 ALA B CA 1
ATOM 3700 C C . ALA B 1 207 ? -12.844 13.117 -9.438 1 97.38 207 ALA B C 1
ATOM 3702 O O . ALA B 1 207 ? -12.992 12.109 -10.125 1 97.38 207 ALA B O 1
ATOM 3703 N N . ALA B 1 208 ? -13.648 14.172 -9.5 1 96.19 208 ALA B N 1
ATOM 3704 C CA . ALA B 1 208 ? -14.766 14.211 -10.445 1 96.19 208 ALA B CA 1
ATOM 3705 C C . ALA B 1 208 ? -14.273 14.023 -11.875 1 96.19 208 ALA B C 1
ATOM 3707 O O . ALA B 1 208 ? -14.969 13.422 -12.703 1 96.19 208 ALA B O 1
ATOM 3708 N N . GLY B 1 209 ? -13.094 14.516 -12.125 1 96.81 209 GLY B N 1
ATOM 3709 C CA . GLY B 1 209 ? -12.508 14.367 -13.453 1 96.81 209 GLY B CA 1
ATOM 3710 C C . GLY B 1 209 ? -11.766 13.062 -13.633 1 96.81 209 GLY B C 1
ATOM 3711 O O . GLY B 1 209 ? -11.164 12.828 -14.688 1 96.81 209 GLY B O 1
ATOM 3712 N N . ASN B 1 210 ? -11.766 12.273 -12.641 1 96.44 210 ASN B N 1
ATOM 3713 C CA . ASN B 1 210 ? -11.062 11 -12.617 1 96.44 210 ASN B CA 1
ATOM 3714 C C . ASN B 1 210 ? -9.602 11.156 -13.008 1 96.44 210 ASN B C 1
ATOM 3716 O O . ASN B 1 210 ? -9.078 10.375 -13.805 1 96.44 210 ASN B O 1
ATOM 3720 N N . LYS B 1 211 ? -9 12.242 -12.562 1 97.25 211 LYS B N 1
ATOM 3721 C CA . LYS B 1 211 ? -7.609 12.523 -12.891 1 97.25 211 LYS B CA 1
ATOM 3722 C C . LYS B 1 211 ? -6.672 11.523 -12.219 1 97.25 211 LYS B C 1
ATOM 3724 O O . LYS B 1 211 ? -6.871 11.164 -11.055 1 97.25 211 LYS B O 1
ATOM 3729 N N . SER B 1 212 ? -5.598 11.148 -12.93 1 96.25 212 SER B N 1
ATOM 3730 C CA . SER B 1 212 ? -4.672 10.141 -12.422 1 96.25 212 SER B CA 1
ATOM 3731 C C . SER B 1 212 ? -3.889 10.664 -11.219 1 96.25 212 SER B C 1
ATOM 3733 O O . SER B 1 212 ? -3.312 9.891 -10.461 1 96.25 212 SER B O 1
ATOM 3735 N N . THR B 1 213 ? -3.922 11.992 -11.008 1 98.12 213 THR B N 1
ATOM 3736 C CA . THR B 1 213 ? -3.131 12.586 -9.93 1 98.12 213 THR B CA 1
ATOM 3737 C C . THR B 1 213 ? -3.91 12.594 -8.625 1 98.12 213 THR B C 1
ATOM 3739 O O . THR B 1 213 ? -3.363 12.93 -7.57 1 98.12 213 THR B O 1
ATOM 3742 N N . SER B 1 214 ? -5.168 12.172 -8.633 1 98.5 214 SER B N 1
ATOM 3743 C CA . SER B 1 214 ? -5.973 12.227 -7.414 1 98.5 214 SER B CA 1
ATOM 3744 C C . SER B 1 214 ? -5.402 11.32 -6.328 1 98.5 214 SER B C 1
ATOM 3746 O O . SER B 1 214 ? -5.379 11.695 -5.152 1 98.5 214 SER B O 1
ATOM 3748 N N . THR B 1 215 ? -4.809 10.18 -6.719 1 98.69 215 THR B N 1
ATOM 3749 C CA . THR B 1 215 ? -4.352 9.211 -5.734 1 98.69 215 THR B CA 1
ATOM 3750 C C . THR B 1 215 ? -2.945 9.555 -5.25 1 98.69 215 THR B C 1
ATOM 3752 O O . THR B 1 215 ? -2.404 8.875 -4.371 1 98.69 215 THR B O 1
ATOM 3755 N N . ARG B 1 216 ? -2.336 10.555 -5.781 1 98.5 216 ARG B N 1
ATOM 3756 C CA . ARG B 1 216 ? -1.009 10.961 -5.332 1 98.5 216 ARG B CA 1
ATOM 3757 C C . ARG B 1 216 ? -0.962 12.461 -5.055 1 98.5 216 ARG B C 1
ATOM 3759 O O . ARG B 1 216 ? 0.113 13.062 -5.047 1 98.5 216 ARG B O 1
ATOM 3766 N N . ASP B 1 217 ? -2.125 13.062 -4.969 1 98.88 217 ASP B N 1
ATOM 3767 C CA . ASP B 1 217 ? -2.221 14.438 -4.492 1 98.88 217 ASP B CA 1
ATOM 3768 C C . ASP B 1 217 ? -2.195 14.492 -2.965 1 98.88 217 ASP B C 1
ATOM 3770 O O . ASP B 1 217 ? -3.025 13.867 -2.303 1 98.88 217 ASP B O 1
ATOM 3774 N N . SER B 1 218 ? -1.275 15.258 -2.48 1 98.75 218 SER B N 1
ATOM 3775 C CA . SER B 1 218 ? -1.077 15.336 -1.036 1 98.75 218 SER B CA 1
ATOM 3776 C C . SER B 1 218 ? -2.344 15.812 -0.33 1 98.75 218 SER B C 1
ATOM 3778 O O . SER B 1 218 ? -2.74 15.242 0.689 1 98.75 218 SER B O 1
ATOM 3780 N N . GLU B 1 219 ? -3.006 16.797 -0.874 1 98.56 219 GLU B N 1
ATOM 3781 C CA . GLU B 1 219 ? -4.227 17.312 -0.264 1 98.56 219 GLU B CA 1
ATOM 3782 C C . GLU B 1 219 ? -5.344 16.281 -0.303 1 98.56 219 GLU B C 1
ATOM 3784 O O . GLU B 1 219 ? -6.074 16.109 0.675 1 98.56 219 GLU B O 1
ATOM 3789 N N . THR B 1 220 ? -5.496 15.633 -1.403 1 98.88 220 THR B N 1
ATOM 3790 C CA . THR B 1 220 ? -6.52 14.609 -1.548 1 98.88 220 THR B CA 1
ATOM 3791 C C . THR B 1 220 ? -6.312 13.492 -0.531 1 98.88 220 THR B C 1
ATOM 3793 O O . THR B 1 220 ? -7.258 13.062 0.133 1 98.88 220 THR B O 1
ATOM 3796 N N . LEU B 1 221 ? -5.066 13.031 -0.386 1 98.94 221 LEU B N 1
ATOM 3797 C CA . LEU B 1 221 ? -4.75 11.977 0.566 1 98.94 221 LEU B CA 1
ATOM 3798 C C . LEU B 1 221 ? -5.094 12.406 1.989 1 98.94 221 LEU B C 1
ATOM 3800 O O . LEU B 1 221 ? -5.586 11.594 2.783 1 98.94 221 LEU B O 1
ATOM 3804 N N . GLN B 1 222 ? -4.883 13.68 2.312 1 98.94 222 GLN B N 1
ATOM 3805 C CA . GLN B 1 222 ? -5.215 14.188 3.637 1 98.94 222 GLN B CA 1
ATOM 3806 C C . GLN B 1 222 ? -6.727 14.219 3.852 1 98.94 222 GLN B C 1
ATOM 3808 O O . GLN B 1 222 ? -7.227 13.695 4.852 1 98.94 222 GLN B O 1
ATOM 3813 N N . TYR B 1 223 ? -7.441 14.766 2.906 1 98.94 223 TYR B N 1
ATOM 3814 C CA . TYR B 1 223 ? -8.883 14.906 3.045 1 98.94 223 TYR B CA 1
ATOM 3815 C C . TYR B 1 223 ? -9.562 13.539 3.113 1 98.94 223 TYR B C 1
ATOM 3817 O O . TYR B 1 223 ? -10.484 13.336 3.908 1 98.94 223 TYR B O 1
ATOM 3825 N N . PHE B 1 224 ? -9.156 12.633 2.299 1 98.94 224 PHE B N 1
ATOM 3826 C CA . PHE B 1 224 ? -9.711 11.281 2.369 1 98.94 224 PHE B CA 1
ATOM 3827 C C . PHE B 1 224 ? -9.508 10.688 3.756 1 98.94 224 PHE B C 1
ATOM 3829 O O . PHE B 1 224 ? -10.445 10.148 4.352 1 98.94 224 PHE B O 1
ATOM 3836 N N . ALA B 1 225 ? -8.281 10.719 4.207 1 99 225 ALA B N 1
ATOM 3837 C CA . ALA B 1 225 ? -7.957 10.141 5.508 1 99 225 ALA B CA 1
ATOM 3838 C C . ALA B 1 225 ? -8.82 10.75 6.609 1 99 225 ALA B C 1
ATOM 3840 O O . ALA B 1 225 ? -9.328 10.039 7.473 1 99 225 ALA B O 1
ATOM 3841 N N . LEU B 1 226 ? -8.938 12.047 6.551 1 98.94 226 LEU B N 1
ATOM 3842 C CA . LEU B 1 226 ? -9.742 12.742 7.551 1 98.94 226 LEU B CA 1
ATOM 3843 C C . LEU B 1 226 ? -11.203 12.305 7.484 1 98.94 226 LEU B C 1
ATOM 3845 O O . LEU B 1 226 ? -11.812 12.016 8.516 1 98.94 226 LEU B O 1
ATOM 3849 N N . GLU B 1 227 ? -11.742 12.227 6.309 1 98.88 227 GLU B N 1
ATOM 3850 C CA . GLU B 1 227 ? -13.164 11.883 6.207 1 98.88 227 GLU B CA 1
ATOM 3851 C C . GLU B 1 227 ? -13.414 10.43 6.582 1 98.88 227 GLU B C 1
ATOM 3853 O O . GLU B 1 227 ? -14.398 10.109 7.246 1 98.88 227 GLU B O 1
ATOM 3858 N N . ALA B 1 228 ? -12.562 9.523 6.098 1 98.88 228 ALA B N 1
ATOM 3859 C CA . ALA B 1 228 ? -12.703 8.125 6.484 1 98.88 228 ALA B CA 1
ATOM 3860 C C . ALA B 1 228 ? -12.664 7.969 8 1 98.88 228 ALA B C 1
ATOM 3862 O O . ALA B 1 228 ? -13.461 7.23 8.578 1 98.88 228 ALA B O 1
ATOM 3863 N N . TYR B 1 229 ? -11.734 8.68 8.656 1 98.88 229 TYR B N 1
ATOM 3864 C CA . TYR B 1 229 ? -11.609 8.625 10.102 1 98.88 229 TYR B CA 1
ATOM 3865 C C . TYR B 1 229 ? -12.844 9.219 10.781 1 98.88 229 TYR B C 1
ATOM 3867 O O . TYR B 1 229 ? -13.344 8.664 11.758 1 98.88 229 TYR B O 1
ATOM 3875 N N . ALA B 1 230 ? -13.273 10.312 10.281 1 98.81 230 ALA B N 1
ATOM 3876 C CA . ALA B 1 230 ? -14.453 10.969 10.836 1 98.81 230 ALA B CA 1
ATOM 3877 C C . ALA B 1 230 ? -15.672 10.055 10.773 1 98.81 230 ALA B C 1
ATOM 3879 O O . ALA B 1 230 ? -16.391 9.906 11.766 1 98.81 230 ALA B O 1
ATOM 3880 N N . TYR B 1 231 ? -15.883 9.398 9.656 1 98.25 231 TYR B N 1
ATOM 3881 C CA . TYR B 1 231 ? -17.078 8.602 9.406 1 98.25 231 TYR B CA 1
ATOM 3882 C C . TYR B 1 231 ? -17.016 7.277 10.164 1 98.25 231 TYR B C 1
ATOM 3884 O O . TYR B 1 231 ? -18.016 6.809 10.703 1 98.25 231 TYR B O 1
ATOM 3892 N N . ASP B 1 232 ? -15.844 6.703 10.203 1 98.19 232 ASP B N 1
ATOM 3893 C CA . ASP B 1 232 ? -15.719 5.348 10.727 1 98.19 232 ASP B CA 1
ATOM 3894 C C . ASP B 1 232 ? -15.453 5.363 12.227 1 98.19 232 ASP B C 1
ATOM 3896 O O . ASP B 1 232 ? -15.867 4.449 12.945 1 98.19 232 ASP B O 1
ATOM 3900 N N . ILE B 1 233 ? -14.773 6.414 12.727 1 98 233 ILE B N 1
ATOM 3901 C CA . ILE B 1 233 ? -14.242 6.34 14.086 1 98 233 ILE B CA 1
ATOM 3902 C C . ILE B 1 233 ? -14.789 7.5 14.914 1 98 233 ILE B C 1
ATOM 3904 O O . ILE B 1 233 ? -15.438 7.285 15.938 1 98 233 ILE B O 1
ATOM 3908 N N . ALA B 1 234 ? -14.594 8.695 14.492 1 98.12 234 ALA B N 1
ATOM 3909 C CA . ALA B 1 234 ? -14.883 9.859 15.32 1 98.12 234 ALA B CA 1
ATOM 3910 C C . ALA B 1 234 ? -16.391 10.008 15.539 1 98.12 234 ALA B C 1
ATOM 3912 O O . ALA B 1 234 ? -16.828 10.312 16.656 1 98.12 234 ALA B O 1
ATOM 3913 N N . ALA B 1 235 ? -17.141 9.859 14.555 1 97.31 235 ALA B N 1
ATOM 3914 C CA . ALA B 1 235 ? -18.609 9.828 14.562 1 97.31 235 ALA B CA 1
ATOM 3915 C C . ALA B 1 235 ? -19.125 8.688 13.695 1 97.31 235 ALA B C 1
ATOM 3917 O O . ALA B 1 235 ? -19.625 8.922 12.586 1 97.31 235 ALA B O 1
ATOM 3918 N N . PRO B 1 236 ? -19.094 7.488 14.258 1 96.56 236 PRO B N 1
ATOM 3919 C CA . PRO B 1 236 ? -19.344 6.297 13.445 1 96.56 236 PRO B CA 1
ATOM 3920 C C . PRO B 1 236 ? -20.688 6.348 12.727 1 96.56 236 PRO B C 1
ATOM 3922 O O . PRO B 1 236 ? -21.734 6.516 13.367 1 96.56 236 PRO B O 1
ATOM 3925 N N . GLY B 1 237 ? -20.625 6.246 11.406 1 95.19 237 GLY B N 1
ATOM 3926 C CA . GLY B 1 237 ? -21.812 6.164 10.578 1 95.19 237 GLY B CA 1
ATOM 3927 C C . GLY B 1 237 ? -22.391 7.523 10.227 1 95.19 237 GLY B C 1
ATOM 3928 O O . GLY B 1 237 ? -23.312 7.621 9.414 1 95.19 237 GLY B O 1
ATOM 3929 N N . VAL B 1 238 ? -21.906 8.57 10.82 1 96.06 238 VAL B N 1
ATOM 3930 C CA . VAL B 1 238 ? -22.438 9.906 10.602 1 96.06 238 VAL B CA 1
ATOM 3931 C C . VAL B 1 238 ? -21.344 10.805 10.016 1 96.06 238 VAL B C 1
ATOM 3933 O O . VAL B 1 238 ? -21.547 11.438 8.977 1 96.06 238 VAL B O 1
ATOM 3936 N N . GLY B 1 239 ? -20.188 10.812 10.57 1 97.62 239 GLY B N 1
ATOM 3937 C CA . GLY B 1 239 ? -19.078 11.656 10.156 1 97.62 239 GLY B CA 1
ATOM 3938 C C . GLY B 1 239 ? -19.328 13.133 10.367 1 97.62 239 GLY B C 1
ATOM 3939 O O . GLY B 1 239 ? -20.203 13.508 11.156 1 97.62 239 GLY B O 1
ATOM 3940 N N . CYS B 1 240 ? -18.531 13.977 9.844 1 98.69 240 CYS B N 1
ATOM 3941 C CA . CYS B 1 240 ? -18.672 15.43 9.867 1 98.69 240 CYS B CA 1
ATOM 3942 C C . CYS B 1 240 ? -18.109 16.047 8.594 1 98.69 240 CYS B C 1
ATOM 3944 O O . CYS B 1 240 ? -17.312 16.984 8.648 1 98.69 240 CYS B O 1
ATOM 3946 N N . ALA B 1 241 ? -18.5 15.539 7.457 1 98 241 ALA B N 1
ATOM 3947 C CA . ALA B 1 241 ? -18.016 15.945 6.141 1 98 241 ALA B CA 1
ATOM 3948 C C . ALA B 1 241 ? -18.281 17.422 5.887 1 98 241 ALA B C 1
ATOM 3950 O O . ALA B 1 241 ? -17.469 18.109 5.262 1 98 241 ALA B O 1
ATOM 3951 N N . GLY B 1 242 ? -19.359 17.891 6.398 1 97.62 242 GLY B N 1
ATOM 3952 C CA . GLY B 1 242 ? -19.781 19.25 6.09 1 97.62 242 GLY B CA 1
ATOM 3953 C C . GLY B 1 242 ? -20.516 19.359 4.766 1 97.62 242 GLY B C 1
ATOM 3954 O O . GLY B 1 242 ? -20.781 18.344 4.113 1 97.62 242 GLY B O 1
ATOM 3955 N N . GLU B 1 243 ? -20.984 20.594 4.453 1 93.25 243 GLU B N 1
ATOM 3956 C CA . GLU B 1 243 ? -21.688 20.875 3.197 1 93.25 243 GLU B CA 1
ATOM 3957 C C . GLU B 1 243 ? -20.766 21.578 2.203 1 93.25 243 GLU B C 1
ATOM 3959 O O . GLU B 1 243 ? -19.953 22.438 2.59 1 93.25 243 GLU B O 1
ATOM 3964 N N . TYR B 1 244 ? -20.734 21 1.044 1 90.5 244 TYR B N 1
ATOM 3965 C CA . TYR B 1 244 ? -19.969 21.625 -0.022 1 90.5 244 TYR B CA 1
ATOM 3966 C C . TYR B 1 244 ? -20.812 21.797 -1.283 1 90.5 244 TYR B C 1
ATOM 3968 O O . TYR B 1 244 ? -21.391 20.828 -1.775 1 90.5 244 TYR B O 1
ATOM 3976 N N . GLU B 1 245 ? -21.188 23.016 -1.69 1 80.44 245 GLU B N 1
ATOM 3977 C CA . GLU B 1 245 ? -21.859 23.312 -2.959 1 80.44 245 GLU B CA 1
ATOM 3978 C C . GLU B 1 245 ? -20.844 23.734 -4.023 1 80.44 245 GLU B C 1
ATOM 3980 O O . GLU B 1 245 ? -20.031 24.625 -3.797 1 80.44 245 GLU B O 1
ATOM 3985 N N . GLU B 1 246 ? -20.656 22.891 -5.02 1 71.56 246 GLU B N 1
ATOM 3986 C CA . GLU B 1 246 ? -19.75 23.219 -6.117 1 71.56 246 GLU B CA 1
ATOM 3987 C C . GLU B 1 246 ? -20.109 24.547 -6.746 1 71.56 246 GLU B C 1
ATOM 3989 O O . GLU B 1 246 ? -21.266 24.781 -7.105 1 71.56 246 GLU B O 1
ATOM 3994 N N . SER B 1 247 ? -19.734 25.578 -6.195 1 55.44 247 SER B N 1
ATOM 3995 C CA . SER B 1 247 ? -20 26.812 -6.934 1 55.44 247 SER B CA 1
ATOM 3996 C C . SER B 1 247 ? -19.656 26.656 -8.414 1 55.44 247 SER B C 1
ATOM 3998 O O . SER B 1 247 ? -18.609 26.109 -8.758 1 55.44 247 SER B O 1
ATOM 4000 N N . GLN B 1 248 ? -20.641 26.359 -9.289 1 46.34 248 GLN B N 1
ATOM 4001 C CA . GLN B 1 248 ? -20.359 26.625 -10.695 1 46.34 248 GLN B CA 1
ATOM 4002 C C . GLN B 1 248 ? -19.547 27.906 -10.852 1 46.34 248 GLN B C 1
ATOM 4004 O O . GLN B 1 248 ? -20.094 28.984 -11.031 1 46.34 248 GLN B O 1
ATOM 4009 N N . GLU B 1 249 ? -18.703 28.25 -10.031 1 41.38 249 GLU B N 1
ATOM 4010 C CA . GLU B 1 249 ? -17.953 29.453 -10.359 1 41.38 249 GLU B CA 1
ATOM 4011 C C . GLU B 1 249 ? -17.484 29.453 -11.812 1 41.38 249 GLU B C 1
ATOM 4013 O O . GLU B 1 249 ? -16.906 28.453 -12.273 1 41.38 249 GLU B O 1
ATOM 4018 N N . GLU B 1 250 ? -18.078 30.203 -12.695 1 38.78 250 GLU B N 1
ATOM 4019 C CA . GLU B 1 250 ? -17.594 30.734 -13.969 1 38.78 250 GLU B CA 1
ATOM 4020 C C . GLU B 1 250 ? -16.094 31.031 -13.914 1 38.78 250 GLU B C 1
ATOM 4022 O O . GLU B 1 250 ? -15.633 31.688 -12.977 1 38.78 250 GLU B O 1
ATOM 4027 N N . SER B 1 251 ? -15.273 30.141 -14.445 1 38.03 251 SER B N 1
ATOM 4028 C CA . SER B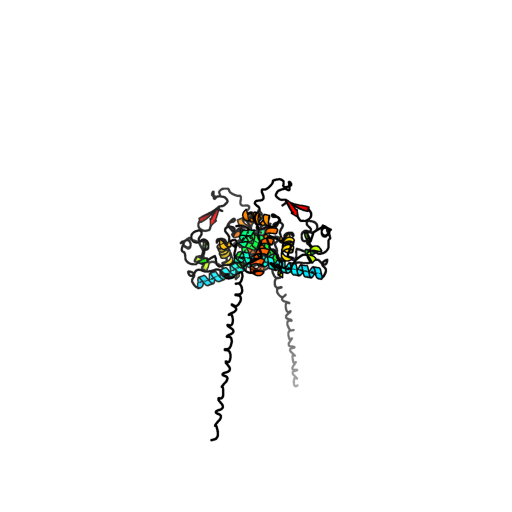 1 251 ? -13.891 30.469 -14.773 1 38.03 251 SER B CA 1
ATOM 4029 C C . SER B 1 251 ? -13.742 31.938 -15.148 1 38.03 251 SER B C 1
ATOM 4031 O O . SER B 1 251 ? -14.047 32.312 -16.281 1 38.03 251 SER B O 1
ATOM 4033 N N . GLU B 1 252 ? -14.078 32.875 -14.469 1 35.44 252 GLU B N 1
ATOM 4034 C CA . GLU B 1 252 ? -13.477 34.156 -14.891 1 35.44 252 GLU B CA 1
ATOM 4035 C C . GLU B 1 252 ? -11.961 34 -15.047 1 35.44 252 GLU B C 1
ATOM 4037 O O . GLU B 1 252 ? -11.281 33.531 -14.133 1 35.44 252 GLU B O 1
ATOM 4042 N N . ASP B 1 253 ? -11.414 33.906 -16.266 1 36.38 253 ASP B N 1
ATOM 4043 C CA . ASP B 1 253 ? -10.117 33.938 -16.938 1 36.38 253 ASP B CA 1
ATOM 4044 C C . ASP B 1 253 ? -9.172 34.938 -16.266 1 36.38 253 ASP B C 1
ATOM 4046 O O . ASP B 1 253 ? -8.195 35.375 -16.875 1 36.38 253 ASP B O 1
ATOM 4050 N N . GLY B 1 254 ? -9.609 35.719 -15.32 1 36.56 254 GLY B N 1
ATOM 4051 C CA . GLY B 1 254 ? -8.578 36.656 -14.961 1 36.56 254 GLY B CA 1
ATOM 4052 C C . GLY B 1 254 ? -7.418 36.031 -14.219 1 36.56 254 GLY B C 1
ATOM 4053 O O . GLY B 1 254 ? -6.891 36.625 -13.273 1 36.56 254 GLY B O 1
ATOM 4054 N N . GLY B 1 255 ? -7.367 34.688 -14.055 1 37 255 GLY B N 1
ATOM 4055 C CA . GLY B 1 255 ? -6.305 34.094 -13.258 1 37 255 GLY B CA 1
ATOM 4056 C C . GLY B 1 255 ? -4.918 34.531 -13.688 1 37 255 GLY B C 1
ATOM 4057 O O . GLY B 1 255 ? -4.676 34.75 -14.883 1 37 255 GLY B O 1
ATOM 4058 N N . ASP B 1 256 ? -4.188 35.219 -12.852 1 39.41 256 ASP B N 1
ATOM 4059 C CA . ASP B 1 256 ? -2.754 35.438 -13.031 1 39.41 256 ASP B CA 1
ATOM 4060 C C . ASP B 1 256 ? -2.084 34.188 -13.617 1 39.41 256 ASP B C 1
ATOM 4062 O O . ASP B 1 256 ? -2.555 33.062 -13.414 1 39.41 256 ASP B O 1
ATOM 4066 N N . ASP B 1 257 ? -1.341 34.312 -14.727 1 42.88 257 ASP B N 1
ATOM 4067 C CA . ASP B 1 257 ? -0.535 33.469 -15.617 1 42.88 257 ASP B CA 1
ATOM 4068 C C . ASP B 1 257 ? 0.332 32.5 -14.82 1 42.88 257 ASP B C 1
ATOM 4070 O O . ASP B 1 257 ? 1.543 32.688 -14.695 1 42.88 257 ASP B O 1
ATOM 4074 N N . LEU B 1 258 ? -0.041 32 -13.617 1 46.88 258 LEU B N 1
ATOM 4075 C CA . LEU B 1 258 ? 0.878 30.953 -13.219 1 46.88 258 LEU B CA 1
ATOM 4076 C C . LEU B 1 258 ? 0.725 29.734 -14.117 1 46.88 258 LEU B C 1
ATOM 4078 O O . LEU B 1 258 ? -0.375 29.438 -14.594 1 46.88 258 LEU B O 1
ATOM 4082 N N . PRO B 1 259 ? 1.845 29.141 -14.68 1 48.91 259 PRO B N 1
ATOM 4083 C CA . PRO B 1 259 ? 1.741 27.922 -15.484 1 48.91 259 PRO B CA 1
ATOM 4084 C C . PRO B 1 259 ? 0.934 26.828 -14.789 1 48.91 259 PRO B C 1
ATOM 4086 O O . PRO B 1 259 ? 0.856 26.797 -13.562 1 48.91 259 PRO B O 1
ATOM 4089 N N . GLU B 1 260 ? 0.063 26.078 -15.547 1 51.59 260 GLU B N 1
ATOM 4090 C CA . GLU B 1 260 ? -0.833 25 -15.125 1 51.59 260 GLU B CA 1
ATOM 4091 C C . GLU B 1 260 ? -0.193 24.141 -14.039 1 51.59 260 GLU B C 1
ATOM 4093 O O . GLU B 1 260 ? -0.893 23.562 -13.195 1 51.59 260 GLU B O 1
ATOM 4098 N N . ASN B 1 261 ? 1.098 24.047 -13.906 1 48.84 261 ASN B N 1
ATOM 4099 C CA . ASN B 1 261 ? 1.771 23.125 -13 1 48.84 261 ASN B CA 1
ATOM 4100 C C . ASN B 1 261 ? 2.305 23.844 -11.766 1 48.84 261 ASN B C 1
ATOM 4102 O O . ASN B 1 261 ? 3.166 23.312 -11.055 1 48.84 261 ASN B O 1
ATOM 4106 N N . CYS B 1 262 ? 1.989 25.094 -11.586 1 57.44 262 CYS B N 1
ATOM 4107 C CA . CYS B 1 262 ? 2.545 25.859 -10.469 1 57.44 262 CYS B CA 1
ATOM 4108 C C . CYS B 1 262 ? 1.458 26.25 -9.477 1 57.44 262 CYS B C 1
ATOM 4110 O O . CYS B 1 262 ? 0.308 26.469 -9.859 1 57.44 262 CYS B O 1
ATOM 4112 N N . HIS B 1 263 ? 1.552 25.969 -8.086 1 57.78 263 HIS B N 1
ATOM 4113 C CA . HIS B 1 263 ? 0.635 26.516 -7.094 1 57.78 263 HIS B CA 1
ATOM 4114 C C . HIS B 1 263 ? 1.39 27.266 -5.996 1 57.78 263 HIS B C 1
ATOM 4116 O O . HIS B 1 263 ? 2.592 27.047 -5.816 1 57.78 263 HIS B O 1
ATOM 4122 N N . THR B 1 264 ? 0.775 28.344 -5.477 1 52.38 264 THR B N 1
ATOM 4123 C CA . THR B 1 264 ? 1.378 29.188 -4.449 1 52.38 264 THR B CA 1
ATOM 4124 C C . THR B 1 264 ? 1.018 28.688 -3.055 1 52.38 264 THR B C 1
ATOM 4126 O O . THR B 1 264 ? -0.142 28.375 -2.787 1 52.38 264 THR B O 1
ATOM 4129 N N . HIS B 1 265 ? 1.911 28.188 -2.186 1 48.34 265 HIS B N 1
ATOM 4130 C CA . HIS B 1 265 ? 1.706 27.781 -0.803 1 48.34 265 HIS B CA 1
ATOM 4131 C C . HIS B 1 265 ? 1.307 28.953 0.074 1 48.34 265 HIS B C 1
ATOM 4133 O O . HIS B 1 265 ? 1.501 30.109 -0.308 1 48.34 265 HIS B O 1
ATOM 4139 N N . GLU B 1 266 ? 0.87 28.672 1.226 1 47.84 266 GLU B N 1
ATOM 4140 C CA . GLU B 1 266 ? 0.699 29.719 2.238 1 47.84 266 GLU B CA 1
ATOM 4141 C C . GLU B 1 266 ? 2.037 30.344 2.617 1 47.84 266 GLU B C 1
ATOM 4143 O O . GLU B 1 266 ? 2.988 29.641 2.951 1 47.84 266 GLU B O 1
ATOM 4148 N N . GLY B 1 267 ? 2.477 31.547 2.055 1 50.59 267 GLY B N 1
ATOM 4149 C CA . GLY B 1 267 ? 3.67 32.375 2.17 1 50.59 267 GLY B CA 1
ATOM 4150 C C . GLY B 1 267 ? 4.164 32.906 0.833 1 50.59 267 GLY B C 1
ATOM 4151 O O . GLY B 1 267 ? 5.219 33.531 0.761 1 50.59 267 GLY B O 1
ATOM 4152 N N . GLY B 1 268 ? 3.484 32.594 -0.204 1 49 268 GLY B N 1
ATOM 4153 C CA . GLY B 1 268 ? 3.766 33.219 -1.488 1 49 268 GLY B CA 1
ATOM 4154 C C . GLY B 1 268 ? 4.699 32.406 -2.357 1 49 268 GLY B C 1
ATOM 4155 O O . GLY B 1 268 ? 5.082 32.844 -3.447 1 49 268 GLY B O 1
ATOM 4156 N N . GLU B 1 269 ? 5.262 31.312 -1.792 1 53.09 269 GLU B N 1
ATOM 4157 C CA . GLU B 1 269 ? 6.172 30.516 -2.615 1 53.09 269 GLU B CA 1
ATOM 4158 C C . GLU B 1 269 ? 5.414 29.734 -3.688 1 53.09 269 GLU B C 1
ATOM 4160 O O . GLU B 1 269 ? 4.438 29.047 -3.387 1 53.09 269 GLU B O 1
ATOM 4165 N N . VAL B 1 270 ? 5.652 30 -5.02 1 55.97 270 VAL B N 1
ATOM 4166 C CA . VAL B 1 270 ? 5.086 29.344 -6.191 1 55.97 270 VAL B CA 1
ATOM 4167 C C . VAL B 1 270 ? 5.816 28.016 -6.445 1 55.97 270 VAL B C 1
ATOM 4169 O O . VAL B 1 270 ? 7.051 27.984 -6.508 1 55.97 270 VAL B O 1
ATOM 4172 N N . HIS B 1 271 ? 5.215 26.844 -6.219 1 56.34 271 HIS B N 1
ATOM 4173 C CA . HIS B 1 271 ? 5.758 25.531 -6.586 1 56.34 271 HIS B CA 1
ATOM 4174 C C . HIS B 1 271 ? 5.141 25.031 -7.883 1 56.34 271 HIS B C 1
ATOM 4176 O O . HIS B 1 271 ? 3.926 25.109 -8.078 1 56.34 271 HIS B O 1
ATOM 4182 N N . CYS B 1 272 ? 5.93 24.797 -9.055 1 58.78 272 CYS B N 1
ATOM 4183 C CA . CYS B 1 272 ? 5.523 24.25 -10.344 1 58.78 272 CYS B CA 1
ATOM 4184 C C . CYS B 1 272 ? 5.957 22.797 -10.477 1 58.78 272 CYS B C 1
ATOM 4186 O O . CYS B 1 272 ? 7.027 22.422 -10 1 58.78 272 CYS B O 1
ATOM 4188 N N . THR B 1 273 ? 5.039 21.828 -10.789 1 53.12 273 THR B N 1
ATOM 4189 C CA . THR B 1 273 ? 5.395 20.438 -11.062 1 53.12 273 THR B CA 1
ATOM 4190 C C . THR B 1 273 ? 5.773 20.25 -12.531 1 53.12 273 THR B C 1
ATOM 4192 O O . THR B 1 273 ? 5.277 20.969 -13.398 1 53.12 273 THR B O 1
#

Nearest PDB structures (foldseek):
  2x3b-assembly1_A  TM=7.488E-01  e=4.144E-06  Aeromonas salmonicida subsp. achromogenes
  2x3b-assembly1_B  TM=7.834E-01  e=1.492E-05  Aeromonas salmonicida subsp. achromogenes
  2x3b-assembly1_A  TM=7.487E-01  e=2.791E-06  Aeromonas salmonicida subsp. achromogenes
  2x3b-assembly1_B  TM=7.834E-01  e=1.134E-05  Aeromonas salmonicida subsp. achromogenes

Foldseek 3Di:
DPPPPPPPPPPPPPPPPDPPPPPPPPPVPPPPPDPPCPPFAQAAAEDPQQDPLRVVVLRLLLVLLLVLLVLLLVVCVVCNCVDPLNLQQQNSDHCVLLNVLSCCSNPNRNHQAYEYADDPPVCLVFPPDQKAQPPPVRQRYIYGYPVLSVQADACLQAPHPLDALQVDDLRNHSNLVVLLRNLSHCSRVVVLQEALADGDLRSSVCSVVNPPNSSRHSRSSSSSSSQSCQDPPNPDPPGRNDDDDNPPPDPPVPDDPDPSQWDAPDRGDIRGD/DPPPPPPPPPPPPPPPDDPPPPPPPPPVPPPPPDPPCPPFAQAAAEDPQQDPLRVVVLRLLLVLLLVLLVLLLVVCVVPNCVDPLNLQQQNSDHCVLLNVLSCCSNPNRNHQAYEYADDPPVCLVFPPDQKAQPPPVRQRYIYGYPVLSVQADACLQAPHPLDALQVDDLRNHSNLVVLLRNLSHCSRVVVLQEALADGDLRSSVCSVVNPPNSSRHSRSSSSSSSQSCQDPPNPDPPGRNDDDDNPPPDPPPPPDPDPSQWDAPDRGDIRGD

Solvent-accessible surface area (backbone atoms only — not comparable to full-atom values): 30705 Å² total; per-residue (Å²): 136,85,79,79,78,77,80,77,78,79,77,76,78,76,77,72,74,72,78,78,74,73,70,71,68,74,68,71,69,77,72,72,77,73,61,75,64,69,85,68,30,89,57,75,43,67,40,84,64,34,50,73,69,56,43,52,52,49,51,52,23,49,54,42,23,30,52,39,28,46,47,31,31,48,51,40,31,62,50,38,53,73,26,70,70,42,29,51,32,28,17,81,46,73,52,27,36,43,34,12,52,23,44,46,69,52,63,20,46,25,70,68,42,36,38,32,43,57,61,91,84,53,60,57,73,42,83,88,33,37,50,46,71,44,48,90,84,38,50,41,31,34,34,44,23,73,53,40,81,77,61,43,36,62,72,87,52,48,70,40,95,84,46,28,56,56,77,44,67,68,56,47,26,35,24,41,36,52,48,49,54,44,32,67,19,41,86,68,15,53,84,61,37,40,80,81,44,70,59,63,69,39,27,41,48,35,4,75,66,50,37,85,56,21,54,36,13,45,55,29,54,41,53,44,23,51,47,48,41,25,24,46,63,62,33,62,85,70,36,35,54,61,80,80,78,80,69,82,65,74,78,68,79,74,65,75,86,62,60,95,43,42,51,65,48,99,83,69,54,71,50,66,111,135,84,78,78,78,76,78,79,78,77,77,78,77,75,77,72,75,71,78,77,72,73,69,70,69,74,67,71,69,76,73,71,76,74,64,75,63,68,86,68,30,89,58,74,44,68,39,84,64,33,52,74,70,55,43,50,52,49,51,52,23,50,52,42,23,31,52,40,29,46,46,32,31,48,51,39,31,62,51,39,54,74,27,71,68,44,30,51,31,28,17,80,45,72,53,27,36,43,34,12,52,22,44,45,69,51,66,20,47,25,71,69,44,36,38,33,43,56,61,92,84,53,60,57,72,41,82,90,32,37,50,48,72,45,50,88,83,39,48,39,32,34,32,45,23,72,54,39,80,76,62,43,35,61,74,89,51,48,68,40,95,84,45,27,55,58,75,45,66,68,55,47,26,34,24,41,35,52,48,49,54,44,33,68,17,42,86,67,15,52,84,60,37,39,81,80,43,70,60,62,68,39,26,41,49,34,5,76,64,51,36,85,56,21,54,36,13,45,54,30,55,41,52,43,23,51,47,49,40,26,24,48,61,62,33,64,85,70,35,34,54,60,81,80,76,80,68,81,66,73,79,70,79,76,65,76,87,61,61,95,42,40,50,65,50,98,80,70,54,71,50,66,112